Protein AF-A0A963T314-F1 (afdb_monomer_lite)

Structure (mmCIF, N/CA/C/O backbone):
data_AF-A0A963T314-F1
#
_entry.id   AF-A0A963T314-F1
#
loop_
_atom_site.group_PDB
_atom_site.id
_atom_site.type_symbol
_atom_site.label_atom_id
_atom_site.label_alt_id
_atom_site.label_comp_id
_atom_site.label_asym_id
_atom_site.label_entity_id
_atom_site.label_seq_id
_atom_site.pdbx_PDB_ins_code
_atom_site.Cartn_x
_atom_site.Cartn_y
_atom_site.Cartn_z
_atom_site.occupancy
_atom_site.B_iso_or_equiv
_atom_site.auth_seq_id
_atom_site.auth_comp_id
_atom_site.auth_asym_id
_atom_site.auth_atom_id
_atom_site.pdbx_PDB_model_num
ATOM 1 N N . MET A 1 1 ? 35.577 44.460 2.487 1.00 40.78 1 MET A N 1
ATOM 2 C CA . MET A 1 1 ? 34.381 44.529 3.352 1.00 40.78 1 MET A CA 1
ATOM 3 C C . MET A 1 1 ? 33.169 44.832 2.485 1.00 40.78 1 MET A C 1
ATOM 5 O O . MET A 1 1 ? 33.030 45.960 2.046 1.00 40.78 1 MET A O 1
ATOM 9 N N . ALA A 1 2 ? 32.337 43.833 2.196 1.00 27.41 2 ALA A N 1
ATOM 10 C CA . ALA A 1 2 ? 30.967 44.026 1.721 1.00 27.41 2 ALA A CA 1
ATOM 11 C C . ALA A 1 2 ? 30.193 42.728 1.991 1.00 27.41 2 ALA A C 1
ATOM 13 O O . ALA A 1 2 ? 30.497 41.671 1.445 1.00 27.41 2 ALA A O 1
ATOM 14 N N . SER A 1 3 ? 29.259 42.829 2.929 1.00 32.25 3 SER A N 1
ATOM 15 C CA . SER A 1 3 ? 28.300 41.809 3.342 1.00 32.25 3 SER A CA 1
ATOM 16 C C . SER A 1 3 ? 27.340 41.496 2.187 1.00 32.25 3 SER A C 1
ATOM 18 O O . SER A 1 3 ? 26.716 42.411 1.655 1.00 32.25 3 SER A O 1
ATOM 20 N N . SER A 1 4 ? 27.197 40.220 1.809 1.00 29.05 4 SER A N 1
ATOM 21 C CA . SER A 1 4 ? 26.064 39.760 0.995 1.00 29.05 4 SER A CA 1
ATOM 22 C C . SER A 1 4 ? 25.158 38.876 1.852 1.00 29.05 4 SER A C 1
ATOM 24 O O . SER A 1 4 ? 25.473 37.738 2.205 1.00 29.05 4 SER A O 1
ATOM 26 N N . SER A 1 5 ? 24.019 39.442 2.248 1.00 31.34 5 SER A N 1
ATOM 27 C CA . SER A 1 5 ? 22.963 38.731 2.955 1.00 31.34 5 SER A CA 1
ATOM 28 C C . SER A 1 5 ? 22.347 37.683 2.025 1.00 31.34 5 SER A C 1
ATOM 30 O O . SER A 1 5 ? 21.675 38.024 1.047 1.00 31.34 5 SER A O 1
ATOM 32 N N . ARG A 1 6 ? 22.545 36.398 2.333 1.00 35.06 6 ARG A N 1
ATOM 33 C CA . ARG A 1 6 ? 21.797 35.297 1.716 1.00 35.06 6 ARG A CA 1
ATOM 34 C C . ARG A 1 6 ? 20.317 35.439 2.081 1.00 35.06 6 ARG A C 1
ATOM 36 O O . ARG A 1 6 ? 19.928 35.139 3.208 1.00 35.06 6 ARG A O 1
ATOM 43 N N . ARG A 1 7 ? 19.492 35.881 1.128 1.00 30.98 7 ARG A N 1
ATOM 44 C CA . ARG A 1 7 ? 18.032 35.718 1.191 1.00 30.98 7 ARG A CA 1
ATOM 45 C C . ARG A 1 7 ? 17.731 34.218 1.252 1.00 30.98 7 ARG A C 1
ATOM 47 O O . ARG A 1 7 ? 18.013 33.495 0.299 1.00 30.98 7 ARG A O 1
ATOM 54 N N . LYS A 1 8 ? 17.215 33.744 2.389 1.00 33.31 8 LYS A N 1
ATOM 55 C CA . LYS A 1 8 ? 16.588 32.417 2.487 1.00 33.31 8 LYS A CA 1
ATOM 56 C C . LYS A 1 8 ? 15.312 32.416 1.630 1.00 33.31 8 LYS A C 1
ATOM 58 O O . LYS A 1 8 ? 14.666 33.456 1.550 1.00 33.31 8 LYS A O 1
ATOM 63 N N . PRO A 1 9 ? 14.947 31.297 0.987 1.00 39.84 9 PRO A N 1
ATOM 64 C CA . PRO A 1 9 ? 13.785 31.251 0.111 1.00 39.84 9 PRO A CA 1
ATOM 65 C C . PRO A 1 9 ? 12.487 31.347 0.928 1.00 39.84 9 PRO A C 1
ATOM 67 O O . PRO A 1 9 ? 12.235 30.530 1.815 1.00 39.84 9 PRO A O 1
ATOM 70 N N . ASP A 1 10 ? 11.642 32.320 0.589 1.00 40.38 10 ASP A N 1
ATOM 71 C CA . ASP A 1 10 ? 10.379 32.659 1.268 1.00 40.38 10 ASP A CA 1
ATOM 72 C C . ASP A 1 10 ? 9.382 31.480 1.396 1.00 40.38 10 ASP A C 1
ATOM 74 O O . ASP A 1 10 ? 8.491 31.490 2.248 1.00 40.38 10 ASP A O 1
ATOM 78 N N . ASN A 1 11 ? 9.571 30.409 0.615 1.00 41.06 11 ASN A N 1
ATOM 79 C CA . ASN A 1 11 ? 8.737 29.203 0.630 1.00 41.06 11 ASN A CA 1
ATOM 80 C C . ASN A 1 11 ? 8.884 28.340 1.898 1.00 41.06 11 ASN A C 1
ATOM 82 O O . ASN A 1 11 ? 7.900 27.754 2.355 1.00 41.06 11 ASN A O 1
ATOM 86 N N . GLU A 1 12 ? 10.074 28.255 2.501 1.00 33.62 12 GLU A N 1
ATOM 87 C CA . GLU A 1 12 ? 10.257 27.455 3.725 1.00 33.62 12 GLU A CA 1
ATOM 88 C C . GLU A 1 12 ? 9.604 28.132 4.933 1.00 33.62 12 GLU A C 1
ATOM 90 O O . GLU A 1 12 ? 8.943 27.474 5.739 1.00 33.62 12 GLU A O 1
ATOM 95 N N . ILE A 1 13 ? 9.708 29.461 5.006 1.00 39.78 13 ILE A N 1
ATOM 96 C CA . ILE A 1 13 ? 9.115 30.281 6.067 1.00 39.78 13 ILE A CA 1
ATOM 97 C C . ILE A 1 13 ? 7.584 30.239 5.968 1.00 39.78 13 ILE A C 1
ATOM 99 O O . ILE A 1 13 ? 6.918 29.992 6.974 1.00 39.78 13 ILE A O 1
ATOM 103 N N . ALA A 1 14 ? 7.022 30.364 4.761 1.00 32.62 14 ALA A N 1
ATOM 104 C CA . ALA A 1 14 ? 5.583 30.231 4.533 1.00 32.62 14 ALA A CA 1
ATOM 105 C C . ALA A 1 14 ? 5.055 28.831 4.907 1.00 32.62 14 ALA A C 1
ATOM 107 O O . ALA A 1 14 ? 4.013 28.717 5.555 1.00 32.62 14 ALA A O 1
ATOM 108 N N . SER A 1 15 ? 5.798 27.762 4.586 1.00 41.78 15 SER A N 1
ATOM 109 C CA . SER A 1 15 ? 5.427 26.388 4.961 1.00 41.78 15 SER A CA 1
ATOM 110 C C . SER A 1 15 ? 5.502 26.137 6.477 1.00 41.78 15 SER A C 1
ATOM 112 O O . SER A 1 15 ? 4.640 25.458 7.042 1.00 41.78 15 SER A O 1
ATOM 114 N N . GLY A 1 16 ? 6.488 26.732 7.159 1.00 32.53 16 GLY A N 1
ATOM 115 C CA . GLY A 1 16 ? 6.647 26.655 8.611 1.00 32.53 16 GLY A CA 1
ATOM 116 C C . GLY A 1 16 ? 5.569 27.435 9.365 1.00 32.53 16 GLY A C 1
ATOM 117 O O . GLY A 1 16 ? 5.061 26.963 10.384 1.00 32.53 16 GLY A O 1
ATOM 118 N N . ILE A 1 17 ? 5.163 28.590 8.833 1.00 38.91 17 ILE A N 1
ATOM 119 C CA . ILE A 1 17 ? 4.060 29.400 9.358 1.00 38.91 17 ILE A CA 1
ATOM 120 C C . ILE A 1 17 ? 2.721 28.683 9.135 1.00 38.91 17 ILE A C 1
ATOM 122 O O . ILE A 1 17 ? 1.954 28.537 10.083 1.00 38.91 17 ILE A O 1
ATOM 126 N N . ALA A 1 18 ? 2.469 28.131 7.943 1.00 38.62 18 ALA A N 1
ATOM 127 C CA . ALA A 1 18 ? 1.261 27.354 7.657 1.00 38.62 18 ALA A CA 1
ATOM 128 C C . ALA A 1 18 ? 1.139 26.097 8.540 1.00 38.62 18 ALA A C 1
ATOM 130 O O . ALA A 1 18 ? 0.056 25.824 9.061 1.00 38.62 18 ALA A O 1
ATOM 131 N N . ARG A 1 19 ? 2.243 25.373 8.795 1.00 48.88 19 ARG A N 1
ATOM 132 C CA . ARG A 1 19 ? 2.267 24.258 9.764 1.00 48.88 19 ARG A CA 1
ATOM 133 C C . ARG A 1 19 ? 1.992 24.722 11.191 1.00 48.88 19 ARG A C 1
ATOM 135 O O . ARG A 1 19 ? 1.246 24.057 11.902 1.00 48.88 19 ARG A O 1
ATOM 142 N N . ARG A 1 20 ? 2.561 25.855 11.621 1.00 47.31 20 ARG A N 1
ATOM 143 C CA . ARG A 1 20 ? 2.300 26.434 12.953 1.00 47.31 20 ARG A CA 1
ATOM 144 C C . ARG A 1 20 ? 0.840 26.856 13.123 1.00 47.31 20 ARG A C 1
ATOM 146 O O . ARG A 1 20 ? 0.252 26.544 14.152 1.00 47.31 20 ARG A O 1
ATOM 153 N N . PHE A 1 21 ? 0.237 27.482 12.113 1.00 42.34 21 PHE A N 1
ATOM 154 C CA . PHE A 1 21 ? -1.181 27.846 12.137 1.00 42.34 21 PHE A CA 1
ATOM 155 C C . PHE A 1 21 ? -2.104 26.620 12.079 1.00 42.34 21 PHE A C 1
ATOM 157 O O . PHE A 1 21 ? -3.091 26.583 12.809 1.00 42.34 21 PHE A O 1
ATOM 164 N N . GLN A 1 22 ? -1.774 25.584 11.297 1.00 51.12 22 GLN A N 1
ATOM 165 C CA . GLN A 1 22 ? -2.517 24.315 11.298 1.00 51.12 22 GLN A CA 1
ATOM 166 C C . GLN A 1 22 ? -2.434 23.580 12.643 1.00 51.12 22 GLN A C 1
ATOM 168 O O . GLN A 1 22 ? -3.442 23.030 13.084 1.00 51.12 22 GLN A O 1
ATOM 173 N N . ARG A 1 23 ? -1.274 23.604 13.317 1.00 50.38 23 ARG A N 1
ATOM 174 C CA . ARG A 1 23 ? -1.122 23.085 14.687 1.00 50.38 23 ARG A CA 1
ATOM 175 C C . ARG A 1 23 ? -1.988 23.865 15.681 1.00 50.38 23 ARG A C 1
ATOM 177 O O . ARG A 1 23 ? -2.787 23.262 16.387 1.00 50.38 23 ARG A O 1
ATOM 184 N N . ALA A 1 24 ? -1.918 25.197 15.655 1.00 46.12 24 ALA A N 1
ATOM 185 C CA . ALA A 1 24 ? -2.657 26.059 16.582 1.00 46.12 24 ALA A CA 1
ATOM 186 C C . ALA A 1 24 ? -4.190 26.000 16.407 1.00 46.12 24 ALA A C 1
ATOM 188 O O . ALA A 1 24 ? -4.925 26.058 17.389 1.00 46.12 24 ALA A O 1
ATOM 189 N N . TRP A 1 25 ? -4.694 25.856 15.175 1.00 46.56 25 TRP A N 1
ATOM 190 C CA . TRP A 1 25 ? -6.136 25.714 14.920 1.00 46.56 25 TRP A CA 1
ATOM 191 C C . TRP A 1 25 ? -6.663 24.288 15.134 1.00 46.56 25 TRP A C 1
ATOM 193 O O . TRP A 1 25 ? -7.826 24.120 15.498 1.00 46.56 25 TRP A O 1
ATOM 203 N N . GLY A 1 26 ? -5.839 23.260 14.910 1.00 51.59 26 GLY A N 1
ATOM 204 C CA . GLY A 1 26 ? -6.240 21.860 15.059 1.00 51.59 26 GLY A CA 1
ATOM 205 C C . GLY A 1 26 ? -6.238 21.360 16.506 1.00 51.59 26 GLY A C 1
ATOM 206 O O . GLY A 1 26 ? -7.086 20.546 16.866 1.00 51.59 26 GLY A O 1
ATOM 207 N N . GLU A 1 27 ? -5.338 21.868 17.358 1.00 53.09 27 GLU A N 1
ATOM 208 C CA . GLU A 1 27 ? -5.313 21.536 18.796 1.00 53.09 27 GLU A CA 1
ATOM 209 C C . GLU A 1 27 ? -6.434 22.238 19.578 1.00 53.09 27 GLU A C 1
ATOM 211 O O . GLU A 1 27 ? -6.692 21.912 20.738 1.00 53.09 27 GLU A O 1
ATOM 216 N N . SER A 1 28 ? -7.140 23.177 18.937 1.00 64.88 28 SER A N 1
ATOM 217 C CA . SER A 1 28 ? -8.262 23.880 19.544 1.00 64.88 28 SER A CA 1
ATOM 218 C C . SER A 1 28 ? -9.339 22.884 20.000 1.00 64.88 28 SER A C 1
ATOM 220 O O . SER A 1 28 ? -9.785 22.047 19.205 1.00 64.88 28 SER A O 1
ATOM 222 N N . PRO A 1 29 ? -9.844 22.995 21.244 1.00 71.25 29 PRO A N 1
ATOM 223 C CA . PRO A 1 29 ? -10.986 22.218 21.735 1.00 71.25 29 PRO A CA 1
ATOM 224 C C . PRO A 1 29 ? -12.203 22.245 20.795 1.00 71.25 29 PRO A C 1
ATOM 226 O O . PRO A 1 29 ? -13.013 21.316 20.796 1.00 71.25 29 PRO A O 1
ATOM 229 N N . PHE A 1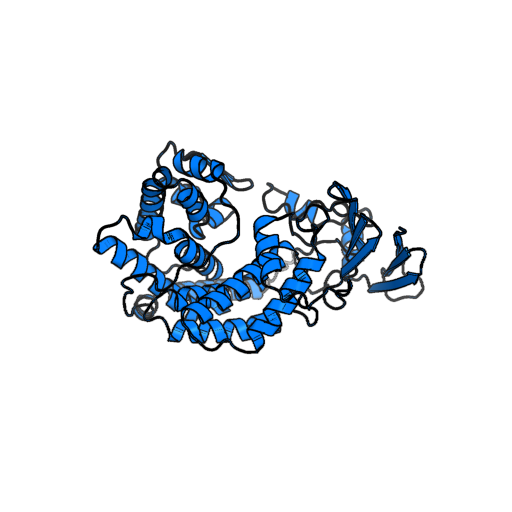 30 ? -12.304 23.281 19.956 1.00 79.00 30 PHE A N 1
ATOM 230 C CA . PHE A 1 30 ? -13.305 23.407 18.903 1.00 79.00 30 PHE A CA 1
ATOM 231 C C . PHE A 1 30 ? -13.175 22.342 17.804 1.00 79.00 30 PHE A C 1
ATOM 233 O O . PHE A 1 30 ? -14.177 21.785 17.367 1.00 79.00 30 PHE A O 1
ATOM 240 N N . TYR A 1 31 ? -11.960 22.006 17.364 1.00 83.81 31 TYR A N 1
ATOM 241 C CA . TYR A 1 31 ? -11.784 20.951 16.366 1.00 83.81 31 TYR A CA 1
ATOM 242 C C . TYR A 1 31 ? -12.132 19.579 16.955 1.00 83.81 31 TYR A C 1
ATOM 244 O O . TYR A 1 31 ? -12.862 18.808 16.338 1.00 83.81 31 TYR A O 1
ATOM 252 N N . GLN A 1 32 ? -11.698 19.306 18.189 1.00 84.75 32 GLN A N 1
ATOM 253 C CA . GLN A 1 32 ? -12.017 18.060 18.898 1.00 84.75 32 GLN A CA 1
ATOM 254 C C . GLN A 1 32 ? -13.530 17.876 19.093 1.00 84.75 32 GLN A C 1
ATOM 256 O O . GLN A 1 32 ? -14.041 16.762 18.956 1.00 84.75 32 GLN A O 1
ATOM 261 N N . SER A 1 33 ? -14.269 18.951 19.397 1.00 83.50 33 SER A N 1
ATOM 262 C CA . SER A 1 33 ? -15.725 18.882 19.574 1.00 83.50 33 SER A CA 1
ATOM 263 C C . SER A 1 33 ? -16.454 18.562 18.268 1.00 83.50 33 SER A C 1
ATOM 265 O O . SER A 1 33 ? -17.405 17.785 18.288 1.00 83.50 33 SER A O 1
ATOM 267 N N . GLN A 1 34 ? -15.959 19.058 17.130 1.00 86.62 34 GLN A N 1
ATOM 268 C CA . GLN A 1 34 ? -16.502 18.762 15.799 1.00 86.62 34 GLN A CA 1
ATOM 269 C C . GLN A 1 34 ? -16.326 17.302 15.358 1.00 86.62 34 GLN A C 1
ATOM 271 O O . GLN A 1 34 ? -16.960 16.884 14.391 1.00 86.62 34 GLN A O 1
ATOM 276 N N . LEU A 1 35 ? -15.466 16.529 16.027 1.00 88.50 35 LEU A N 1
ATOM 277 C CA . LEU A 1 35 ? -15.277 15.104 15.743 1.00 88.50 35 LEU A CA 1
ATOM 278 C C . LEU A 1 35 ? -16.181 14.199 16.604 1.00 88.50 35 LEU A C 1
ATOM 280 O O . LEU A 1 35 ? -16.200 12.976 16.415 1.00 88.50 35 LEU A O 1
ATOM 284 N N . LYS A 1 36 ? -16.938 14.774 17.547 1.00 87.56 36 LYS A N 1
ATOM 285 C CA . LYS A 1 36 ? -17.959 14.048 18.313 1.00 87.56 36 LYS A CA 1
ATOM 286 C C . LYS A 1 36 ? -19.139 13.676 17.412 1.00 87.56 36 LYS A C 1
ATOM 288 O O . LYS A 1 36 ? -19.410 14.323 16.407 1.00 87.56 36 LYS A O 1
ATOM 293 N N . GLY A 1 37 ? -19.845 12.619 17.785 1.00 87.12 37 GLY A N 1
ATOM 294 C CA . GLY A 1 37 ? -21.018 12.120 17.076 1.00 87.12 37 GLY A CA 1
ATOM 295 C C . GLY A 1 37 ? -21.445 10.769 17.646 1.00 87.12 37 GLY A C 1
ATOM 296 O O . GLY A 1 37 ? -20.875 10.354 18.661 1.00 87.12 37 GLY A O 1
ATOM 297 N N . PRO A 1 38 ? -22.414 10.081 17.019 1.00 85.69 38 PRO A N 1
ATOM 298 C CA . PRO A 1 38 ? -22.893 8.791 17.502 1.00 85.69 38 PRO A CA 1
ATOM 299 C C . PRO A 1 38 ? -21.738 7.795 17.660 1.00 85.69 38 PRO A C 1
ATOM 301 O O . PRO A 1 38 ? -20.814 7.759 16.836 1.00 85.69 38 PRO A O 1
ATOM 304 N N . ALA A 1 39 ? -21.791 7.036 18.753 1.00 81.56 39 ALA A N 1
ATOM 305 C CA . ALA A 1 39 ? -20.860 5.962 19.057 1.00 81.56 39 ALA A CA 1
ATOM 306 C C . ALA A 1 39 ? -21.399 4.656 18.454 1.00 81.56 39 ALA A C 1
ATOM 308 O O . ALA A 1 39 ? -22.510 4.254 18.804 1.00 81.56 39 ALA A O 1
ATOM 309 N N . PRO A 1 40 ? -20.651 3.997 17.558 1.00 90.31 40 PRO A N 1
ATOM 310 C CA . PRO A 1 40 ? -21.036 2.687 17.058 1.00 90.31 40 PRO A CA 1
ATOM 311 C C . PRO A 1 40 ? -20.978 1.632 18.168 1.00 90.31 40 PRO A C 1
ATOM 313 O O . PRO A 1 40 ? -20.101 1.672 19.030 1.00 90.31 40 PRO A O 1
ATOM 316 N N . ASP A 1 41 ? -21.881 0.659 18.115 1.00 88.12 41 ASP A N 1
ATOM 317 C CA . ASP A 1 41 ? -21.960 -0.477 19.043 1.00 88.12 41 ASP A CA 1
ATOM 318 C C . ASP A 1 41 ? -21.178 -1.709 18.549 1.00 88.12 41 ASP A C 1
ATOM 320 O O . ASP A 1 41 ? -20.729 -2.539 19.345 1.00 88.12 41 ASP A O 1
ATOM 324 N N . ARG A 1 42 ? -20.988 -1.815 17.228 1.00 91.25 42 ARG A N 1
ATOM 325 C CA . ARG A 1 42 ? -20.250 -2.886 16.543 1.00 91.25 42 ARG A CA 1
ATOM 326 C C . ARG A 1 42 ? -19.703 -2.433 15.188 1.00 91.25 42 ARG A C 1
ATOM 328 O O . ARG A 1 42 ? -20.098 -1.398 14.656 1.00 91.25 42 ARG A O 1
ATOM 335 N N . LEU A 1 43 ? -18.849 -3.265 14.591 1.00 93.19 43 LEU A N 1
ATOM 336 C CA . LEU A 1 43 ? -18.524 -3.176 13.166 1.00 93.19 43 LEU A CA 1
ATOM 337 C C . LEU A 1 43 ? -19.645 -3.820 12.339 1.00 93.19 43 LEU A C 1
ATOM 339 O O . LEU A 1 43 ? -20.051 -4.950 12.609 1.00 93.19 43 LEU A O 1
ATOM 343 N N . ALA A 1 44 ? -20.140 -3.107 11.329 1.00 92.94 44 ALA A N 1
ATOM 344 C CA . ALA A 1 44 ? -21.194 -3.582 10.432 1.00 92.94 44 ALA A CA 1
ATOM 345 C C . ALA A 1 44 ? -20.684 -4.588 9.390 1.00 92.94 44 ALA A C 1
ATOM 347 O O . ALA A 1 44 ? -21.456 -5.400 8.883 1.00 92.94 44 ALA A O 1
ATOM 348 N N . LEU A 1 45 ? -19.396 -4.523 9.054 1.00 93.75 45 LEU A N 1
ATOM 349 C CA . LEU A 1 45 ? -18.734 -5.442 8.136 1.00 93.75 45 LEU A CA 1
ATOM 350 C C . LEU A 1 45 ? -17.270 -5.613 8.539 1.00 93.75 45 LEU A C 1
ATOM 352 O O . LEU A 1 45 ? -16.684 -4.748 9.189 1.00 93.75 45 LEU A O 1
ATOM 356 N N . LYS A 1 46 ? -16.686 -6.732 8.116 1.00 92.56 46 LYS A N 1
ATOM 357 C CA . LYS A 1 46 ? -15.278 -7.063 8.328 1.00 92.56 46 LYS A CA 1
ATOM 358 C C . LYS A 1 46 ? -14.616 -7.253 6.962 1.00 92.56 46 LYS A C 1
ATOM 360 O O . LYS A 1 46 ? -14.807 -8.312 6.360 1.00 92.56 46 LYS A O 1
ATOM 365 N N . PRO A 1 47 ? -13.898 -6.245 6.436 1.00 94.06 47 PRO A N 1
ATOM 366 C CA . PRO A 1 47 ? -13.167 -6.398 5.188 1.00 94.06 47 PRO A CA 1
ATOM 367 C C . PRO A 1 47 ? -12.110 -7.500 5.314 1.00 94.06 47 PRO A C 1
ATOM 369 O O . PRO A 1 47 ? -11.581 -7.747 6.399 1.00 94.06 47 PRO A O 1
ATOM 372 N N . VAL A 1 48 ? -11.797 -8.148 4.196 1.00 92.56 48 VAL A N 1
ATOM 373 C CA . VAL A 1 48 ? -10.720 -9.137 4.126 1.00 92.56 48 VAL A CA 1
ATOM 374 C C . VAL A 1 48 ? -9.441 -8.429 3.699 1.00 92.56 48 VAL A C 1
ATOM 376 O O . VAL A 1 48 ? -9.426 -7.724 2.692 1.00 92.56 48 VAL A O 1
ATOM 379 N N . ASP A 1 49 ? -8.382 -8.626 4.475 1.00 94.56 49 ASP A N 1
ATOM 380 C CA . ASP A 1 49 ? -7.017 -8.256 4.115 1.00 94.56 49 ASP A CA 1
ATOM 381 C C . ASP A 1 49 ? -6.358 -9.467 3.430 1.00 94.56 49 ASP A C 1
ATOM 383 O O . ASP A 1 49 ? -6.196 -10.498 4.087 1.00 94.56 49 ASP A O 1
ATOM 387 N N . PRO A 1 50 ? -6.040 -9.402 2.123 1.00 93.38 50 PRO A N 1
ATOM 388 C CA . PRO A 1 50 ? -5.494 -10.542 1.392 1.00 93.38 50 PRO A CA 1
ATOM 389 C C . PRO A 1 50 ? -3.989 -10.737 1.612 1.00 93.38 50 PRO A C 1
ATOM 391 O O . PRO A 1 50 ? -3.439 -11.738 1.157 1.00 93.38 50 PRO A O 1
ATOM 394 N N . TYR A 1 51 ? -3.313 -9.796 2.276 1.00 93.50 51 TYR A N 1
ATOM 395 C CA . TYR A 1 51 ? -1.899 -9.931 2.593 1.00 93.50 51 TYR A CA 1
ATOM 396 C C . TYR A 1 51 ? -1.687 -10.941 3.725 1.00 93.50 51 TYR A C 1
ATOM 398 O O . TYR A 1 51 ? -2.335 -10.880 4.775 1.00 93.50 51 TYR A O 1
ATOM 406 N N . GLY A 1 52 ? -0.723 -11.838 3.534 1.00 90.00 52 GLY A N 1
ATOM 407 C CA . GLY A 1 52 ? -0.355 -12.860 4.498 1.00 90.00 52 GLY A CA 1
ATOM 408 C C . GLY A 1 52 ? 0.144 -12.268 5.814 1.00 90.00 52 GLY A C 1
ATOM 409 O O . GLY A 1 52 ? 0.910 -11.305 5.857 1.00 90.00 52 GLY A O 1
ATOM 410 N N . ALA A 1 53 ? -0.284 -12.870 6.921 1.00 95.06 53 ALA A N 1
ATOM 411 C CA . ALA A 1 53 ? 0.254 -12.546 8.230 1.00 95.06 53 ALA A CA 1
ATOM 412 C C . ALA A 1 53 ? 1.566 -13.302 8.477 1.00 95.06 53 ALA A C 1
ATOM 414 O O . ALA A 1 53 ? 1.617 -14.529 8.405 1.00 95.06 53 ALA A O 1
ATOM 415 N N . ASP A 1 54 ? 2.606 -12.566 8.854 1.00 95.69 54 ASP A N 1
ATOM 416 C CA . ASP A 1 54 ? 3.847 -13.118 9.395 1.00 95.69 54 ASP A CA 1
ATOM 417 C C . ASP A 1 54 ? 3.675 -13.449 10.890 1.00 95.69 54 ASP A C 1
ATOM 419 O O . ASP A 1 54 ? 3.547 -12.552 11.728 1.00 95.69 54 ASP A O 1
ATOM 423 N N . LYS A 1 55 ? 3.631 -14.745 11.222 1.00 96.62 55 LYS A N 1
ATOM 424 C CA . LYS A 1 55 ? 3.513 -15.222 12.610 1.00 96.62 55 LYS A CA 1
ATOM 425 C C . LYS A 1 55 ? 4.799 -15.015 13.405 1.00 96.62 55 LYS A C 1
ATOM 427 O O . LYS A 1 55 ? 4.708 -14.749 14.599 1.00 96.62 55 LYS A O 1
ATOM 432 N N . THR A 1 56 ? 5.961 -15.091 12.762 1.00 97.12 56 THR A N 1
ATOM 433 C CA . THR A 1 56 ? 7.257 -14.847 13.402 1.00 97.12 56 THR A CA 1
ATOM 434 C C . THR A 1 56 ? 7.355 -13.392 13.842 1.00 97.12 56 THR A C 1
ATOM 436 O O . THR A 1 56 ? 7.731 -13.123 14.980 1.00 97.12 56 THR A O 1
ATOM 439 N N . LEU A 1 57 ? 6.905 -12.453 13.004 1.00 96.62 57 LEU A N 1
ATOM 440 C CA . LEU A 1 57 ? 6.785 -11.050 13.399 1.00 96.62 57 LEU A CA 1
ATOM 441 C C . LEU A 1 57 ? 5.777 -10.858 14.542 1.00 96.62 57 LEU A C 1
ATOM 443 O O . LEU A 1 57 ? 6.017 -10.072 15.454 1.00 96.62 57 LEU A O 1
ATOM 447 N N . GLY A 1 58 ? 4.668 -11.602 14.537 1.00 97.31 58 GLY A N 1
ATOM 448 C CA . GLY A 1 58 ? 3.730 -11.620 15.661 1.00 97.31 58 GLY A CA 1
ATOM 449 C C . GLY A 1 58 ? 4.402 -12.049 16.969 1.00 97.31 58 GLY A C 1
ATOM 450 O O . GLY A 1 58 ? 4.238 -11.384 17.987 1.00 97.31 58 GLY A O 1
ATOM 451 N N . GLU A 1 59 ? 5.186 -13.127 16.953 1.00 97.25 59 GLU A N 1
ATOM 452 C CA . GLU A 1 59 ? 5.920 -13.608 18.131 1.00 97.25 59 GLU A CA 1
ATOM 453 C C . GLU A 1 59 ? 7.002 -12.621 18.581 1.00 97.25 59 GLU A C 1
ATOM 455 O O . GLU A 1 59 ? 7.187 -12.429 19.781 1.00 97.25 59 GLU A O 1
ATOM 460 N N . ALA A 1 60 ? 7.646 -11.934 17.638 1.00 96.75 60 ALA A N 1
ATOM 461 C CA . ALA A 1 60 ? 8.599 -10.862 17.902 1.00 96.75 60 ALA A CA 1
ATOM 462 C C . ALA A 1 60 ? 7.945 -9.674 18.640 1.00 96.75 60 ALA A C 1
ATOM 464 O O . ALA A 1 60 ? 8.512 -9.170 19.612 1.00 96.75 60 ALA A O 1
ATOM 465 N N . VAL A 1 61 ? 6.713 -9.290 18.263 1.00 97.00 61 VAL A N 1
ATOM 466 C CA . VAL A 1 61 ? 5.922 -8.278 18.997 1.00 97.00 61 VAL A CA 1
ATOM 467 C C . VAL A 1 61 ? 5.654 -8.741 20.428 1.00 97.00 61 VAL A C 1
ATOM 469 O O . VAL A 1 61 ? 5.865 -7.971 21.359 1.00 97.00 61 VAL A O 1
ATOM 472 N N . ILE A 1 62 ? 5.225 -9.994 20.622 1.00 96.50 62 ILE A N 1
ATOM 473 C CA . ILE A 1 62 ? 4.946 -10.544 21.962 1.00 96.50 62 ILE A CA 1
ATOM 474 C C . ILE A 1 62 ? 6.210 -10.576 22.824 1.00 96.50 62 ILE A C 1
ATOM 476 O O . ILE A 1 62 ? 6.153 -10.268 24.011 1.00 96.50 62 ILE A O 1
ATOM 480 N N . ALA A 1 63 ? 7.345 -10.946 22.233 1.00 95.25 63 ALA A N 1
ATOM 481 C CA . ALA A 1 63 ? 8.631 -10.985 22.916 1.00 95.25 63 ALA A CA 1
ATOM 482 C C . ALA A 1 63 ? 9.200 -9.589 23.214 1.00 95.25 63 ALA A C 1
ATOM 484 O O . ALA A 1 63 ? 10.186 -9.492 23.941 1.00 95.25 63 ALA A O 1
ATOM 485 N N . GLY A 1 64 ? 8.625 -8.528 22.638 1.00 94.50 64 GLY A N 1
ATOM 486 C CA . GLY A 1 64 ? 9.130 -7.169 22.787 1.00 94.50 64 GLY A CA 1
ATOM 487 C C . GLY A 1 64 ? 10.424 -6.887 22.022 1.00 94.50 64 GLY A C 1
ATOM 488 O O . GLY A 1 64 ? 11.074 -5.880 22.280 1.00 94.50 64 GLY A O 1
ATOM 489 N N . ARG A 1 65 ? 10.809 -7.760 21.084 1.00 95.19 65 ARG A N 1
ATOM 490 C CA . ARG A 1 65 ? 12.045 -7.652 20.298 1.00 95.19 65 ARG A CA 1
ATOM 491 C C . ARG A 1 65 ? 11.704 -7.553 18.828 1.00 95.19 65 ARG A C 1
ATOM 493 O O . ARG A 1 65 ? 11.336 -8.552 18.220 1.00 95.19 65 ARG A O 1
ATOM 500 N N . LEU A 1 66 ? 11.811 -6.358 18.263 1.00 94.62 66 LEU A N 1
ATOM 501 C CA . LEU A 1 66 ? 11.354 -6.067 16.907 1.00 94.62 66 LEU A CA 1
ATOM 502 C C . LEU A 1 66 ? 12.483 -5.535 16.043 1.00 94.62 66 LEU A C 1
ATOM 504 O O . LEU A 1 66 ? 13.222 -4.653 16.466 1.00 94.62 66 LEU A O 1
ATOM 508 N N . SER A 1 67 ? 12.528 -6.005 14.798 1.00 93.06 67 SER A N 1
ATOM 509 C CA . SER A 1 67 ? 13.337 -5.426 13.729 1.00 93.06 67 SER A CA 1
ATOM 510 C C . SER A 1 67 ? 12.415 -5.043 12.576 1.00 93.06 67 SER A C 1
ATOM 512 O O . SER A 1 67 ? 11.907 -5.907 11.863 1.00 93.06 67 SER A O 1
ATOM 514 N N . ILE A 1 68 ? 12.171 -3.743 12.412 1.00 94.00 68 ILE A N 1
ATOM 515 C CA . ILE A 1 68 ? 11.342 -3.183 11.344 1.00 94.00 68 ILE A CA 1
ATOM 516 C C . ILE A 1 68 ? 12.234 -2.324 10.449 1.00 94.00 68 ILE A C 1
ATOM 518 O O . ILE A 1 68 ? 12.700 -1.252 10.838 1.00 94.00 68 ILE A O 1
ATOM 522 N N . GLY A 1 69 ? 12.489 -2.807 9.233 1.00 88.94 69 GLY A N 1
ATOM 523 C CA . GLY A 1 69 ? 13.493 -2.212 8.353 1.00 88.94 69 GLY A CA 1
ATOM 524 C C . GLY A 1 69 ? 14.856 -2.132 9.041 1.00 88.94 69 GLY A C 1
ATOM 525 O O . GLY A 1 69 ? 15.350 -3.132 9.554 1.00 88.94 69 GLY A O 1
ATOM 526 N N . ALA A 1 70 ? 15.449 -0.940 9.075 1.00 86.56 70 ALA A N 1
ATOM 527 C CA . ALA A 1 70 ? 16.743 -0.705 9.709 1.00 86.56 70 ALA A CA 1
ATOM 528 C C . ALA A 1 70 ? 16.662 -0.443 11.226 1.00 86.56 70 ALA A C 1
ATOM 530 O O . ALA A 1 70 ? 17.697 -0.282 11.869 1.00 86.56 70 ALA A O 1
ATOM 531 N N . GLN A 1 71 ? 15.459 -0.357 11.801 1.00 89.88 71 GLN A N 1
ATOM 532 C CA . GLN A 1 71 ? 15.266 -0.082 13.224 1.00 89.88 71 GLN A CA 1
ATOM 533 C C . GLN A 1 71 ? 15.076 -1.390 13.985 1.00 89.88 71 GLN A C 1
ATOM 535 O O . GLN A 1 71 ? 14.182 -2.170 13.662 1.00 89.88 71 GLN A O 1
ATOM 540 N N . SER A 1 72 ? 15.905 -1.609 15.006 1.00 92.12 72 SER A N 1
ATOM 541 C CA . SER A 1 72 ? 15.747 -2.716 15.950 1.00 92.12 72 SER A CA 1
ATOM 542 C C . SER A 1 72 ? 15.561 -2.182 17.361 1.00 92.12 72 SER A C 1
ATOM 544 O O . SER A 1 72 ? 16.253 -1.246 17.758 1.00 92.12 72 SER A O 1
ATOM 546 N N . VAL A 1 73 ? 14.623 -2.768 18.099 1.00 94.88 73 VAL A N 1
ATOM 547 C CA . VAL A 1 73 ? 14.288 -2.384 19.472 1.00 94.88 73 VAL A CA 1
ATOM 548 C C . VAL A 1 73 ? 14.080 -3.619 20.338 1.00 94.88 73 VAL A C 1
ATOM 550 O O . VAL A 1 73 ? 13.571 -4.638 19.868 1.00 94.88 73 VAL A O 1
ATOM 553 N N . ASP A 1 74 ? 14.446 -3.494 21.608 1.00 95.31 74 ASP A N 1
ATOM 554 C CA . ASP A 1 74 ? 14.105 -4.429 22.675 1.00 95.31 74 ASP A CA 1
ATOM 555 C C . ASP A 1 74 ? 13.415 -3.628 23.782 1.00 95.31 74 ASP A C 1
ATOM 557 O O . ASP A 1 74 ? 13.956 -2.628 24.260 1.00 95.31 74 ASP A O 1
ATOM 561 N N . CYS A 1 75 ? 12.192 -4.013 24.130 1.00 92.88 75 CYS A N 1
ATOM 562 C CA . CYS A 1 75 ? 11.420 -3.401 25.204 1.00 92.88 75 CYS A CA 1
ATOM 563 C C . CYS A 1 75 ? 11.376 -4.269 26.468 1.00 92.88 75 CYS A C 1
ATOM 565 O O . CYS A 1 75 ? 10.531 -4.037 27.327 1.00 92.88 75 CYS A O 1
ATOM 567 N N . GLU A 1 76 ? 12.245 -5.281 26.572 1.00 89.81 76 GLU A N 1
ATOM 568 C CA . GLU A 1 76 ? 12.429 -6.123 27.764 1.00 89.81 76 GLU A CA 1
ATOM 569 C C . GLU A 1 76 ? 11.129 -6.829 28.205 1.00 89.81 76 GLU A C 1
ATOM 571 O O . GLU A 1 76 ? 10.914 -7.118 29.378 1.00 89.81 76 GLU A O 1
ATOM 576 N N . GLY A 1 77 ? 10.236 -7.112 27.247 1.00 85.69 77 GLY A N 1
ATOM 577 C CA . GLY A 1 77 ? 8.917 -7.717 27.480 1.00 85.69 77 GLY A CA 1
ATOM 578 C C . GLY A 1 77 ? 7.790 -6.727 27.821 1.00 85.69 77 GLY A C 1
ATOM 579 O O . GLY A 1 77 ? 6.618 -7.113 27.835 1.00 85.69 77 GLY A O 1
ATOM 580 N N . GLU A 1 78 ? 8.098 -5.445 28.025 1.00 92.69 78 GLU A N 1
ATOM 581 C CA . GLU A 1 78 ? 7.124 -4.369 28.256 1.00 92.69 78 GLU A CA 1
ATOM 582 C C . GLU A 1 78 ? 6.684 -3.740 26.928 1.00 92.69 78 GLU A C 1
ATOM 584 O O . GLU A 1 78 ? 7.143 -2.671 26.524 1.00 92.69 78 GLU A O 1
ATOM 589 N N . ILE A 1 79 ? 5.810 -4.440 26.204 1.00 94.12 79 ILE A N 1
ATOM 590 C CA . ILE A 1 79 ? 5.412 -4.094 24.829 1.00 94.12 79 ILE A CA 1
ATOM 591 C C . ILE A 1 79 ? 4.846 -2.673 24.661 1.00 94.12 79 ILE A C 1
ATOM 593 O O . ILE A 1 79 ? 4.925 -2.114 23.574 1.00 94.12 79 ILE A O 1
ATOM 597 N N . GLU A 1 80 ? 4.311 -2.045 25.705 1.00 94.25 80 GLU A N 1
ATOM 598 C CA . GLU A 1 80 ? 3.832 -0.658 25.674 1.00 94.25 80 GLU A CA 1
ATOM 599 C C . GLU A 1 80 ? 4.971 0.347 25.466 1.00 94.25 80 GLU A C 1
ATOM 601 O O . GLU A 1 80 ? 4.772 1.374 24.815 1.00 94.25 80 GLU A O 1
ATOM 606 N N . ARG A 1 81 ? 6.195 0.036 25.922 1.00 94.88 81 ARG A N 1
ATOM 607 C CA . ARG A 1 81 ? 7.376 0.889 25.689 1.00 94.88 81 ARG A CA 1
ATOM 608 C C . ARG A 1 81 ? 7.708 1.029 24.206 1.00 94.88 81 ARG A C 1
ATOM 610 O O . ARG A 1 81 ? 8.415 1.967 23.838 1.00 94.88 81 ARG A O 1
ATOM 617 N N . LEU A 1 82 ? 7.175 0.159 23.341 1.00 94.88 82 LEU A N 1
ATOM 618 C CA . LEU A 1 82 ? 7.316 0.287 21.891 1.00 94.88 82 LEU A CA 1
ATOM 619 C C . LEU A 1 82 ? 6.819 1.646 21.378 1.00 94.88 82 LEU A C 1
ATOM 621 O O . LEU A 1 82 ? 7.450 2.197 20.479 1.00 94.88 82 LEU A O 1
ATOM 625 N N . TRP A 1 83 ? 5.762 2.225 21.964 1.00 94.50 83 TRP A N 1
ATOM 626 C CA . TRP A 1 83 ? 5.255 3.546 21.562 1.00 94.50 83 TRP A CA 1
ATOM 627 C C . TRP A 1 83 ? 6.287 4.653 21.792 1.00 94.50 83 TRP A C 1
ATOM 629 O O . TRP A 1 83 ? 6.509 5.486 20.916 1.00 94.50 83 TRP A O 1
ATOM 639 N N . THR A 1 84 ? 6.982 4.622 22.931 1.00 92.56 84 THR A N 1
ATOM 640 C CA . THR A 1 84 ? 8.055 5.577 23.235 1.00 92.56 84 THR A CA 1
ATOM 641 C C . THR A 1 84 ? 9.306 5.313 22.390 1.00 92.56 84 THR A C 1
ATOM 643 O O . THR A 1 84 ? 9.906 6.251 21.864 1.00 92.56 84 THR A O 1
ATOM 646 N N . LEU A 1 85 ? 9.692 4.042 22.224 1.00 93.44 85 LEU A N 1
ATOM 647 C CA . LEU A 1 85 ? 10.897 3.635 21.486 1.00 93.44 85 LEU A CA 1
ATOM 648 C C . LEU A 1 85 ? 10.801 3.898 19.978 1.00 93.44 85 LEU A C 1
ATOM 650 O O . LEU A 1 85 ? 11.822 4.105 19.325 1.00 93.44 85 LEU A O 1
ATOM 654 N N . ALA A 1 86 ? 9.592 3.919 19.419 1.00 91.56 86 ALA A N 1
ATOM 655 C CA . ALA A 1 86 ? 9.372 4.223 18.010 1.00 91.56 86 ALA A CA 1
ATOM 656 C C . ALA A 1 86 ? 9.691 5.674 17.627 1.00 91.56 86 ALA A C 1
ATOM 658 O O . ALA A 1 86 ? 9.860 5.971 16.444 1.00 91.56 86 ALA A O 1
ATOM 659 N N . GLY A 1 87 ? 9.794 6.581 18.602 1.00 89.81 87 GLY A N 1
ATOM 660 C CA . GLY A 1 87 ? 10.063 7.989 18.347 1.00 89.81 87 GLY A CA 1
ATOM 661 C C . GLY A 1 87 ? 8.908 8.670 17.608 1.00 89.81 87 GLY A C 1
ATOM 662 O O . GLY A 1 87 ? 7.744 8.503 17.960 1.00 89.81 87 GLY A O 1
ATOM 663 N N . ARG A 1 88 ? 9.226 9.503 16.610 1.00 88.81 88 ARG A N 1
ATOM 664 C CA . ARG A 1 88 ? 8.232 10.323 15.884 1.00 88.81 88 ARG A CA 1
ATOM 665 C C . ARG A 1 88 ? 8.163 10.044 14.383 1.00 88.81 88 ARG A C 1
ATOM 667 O O . ARG A 1 88 ? 7.316 10.623 13.711 1.00 88.81 88 ARG A O 1
ATOM 674 N N . GLU A 1 89 ? 9.070 9.224 13.864 1.00 89.00 89 GLU A N 1
ATOM 675 C CA . GLU A 1 89 ? 9.179 8.896 12.445 1.00 89.00 89 GLU A CA 1
ATOM 676 C C . GLU A 1 89 ? 9.992 7.611 12.241 1.00 89.00 89 GLU A C 1
ATOM 678 O O . GLU A 1 89 ? 10.695 7.143 13.139 1.00 89.00 89 GLU A O 1
ATOM 683 N N . GLY A 1 90 ? 9.916 7.062 11.032 1.00 89.75 90 GLY A N 1
ATOM 684 C CA . GLY A 1 90 ? 10.685 5.893 10.619 1.00 89.75 90 GLY A CA 1
ATOM 685 C C . GLY A 1 90 ? 9.868 4.598 10.575 1.00 89.75 90 GLY A C 1
ATOM 686 O O . GLY A 1 90 ? 8.674 4.592 10.883 1.00 89.75 90 GLY A O 1
ATOM 687 N N . PRO A 1 91 ? 10.497 3.487 10.153 1.00 91.94 91 PRO A N 1
ATOM 688 C CA . PRO A 1 91 ? 9.800 2.226 9.912 1.00 91.94 91 PRO A CA 1
ATOM 689 C C . PRO A 1 91 ? 9.030 1.677 11.121 1.00 91.94 91 PRO A C 1
ATOM 691 O O . PRO A 1 91 ? 7.909 1.196 10.956 1.00 91.94 91 PRO A O 1
ATOM 694 N N . LEU A 1 92 ? 9.592 1.762 12.330 1.00 94.31 92 LEU A N 1
ATOM 695 C CA . LEU A 1 92 ? 8.934 1.296 13.551 1.00 94.31 92 LEU A CA 1
ATOM 696 C C . LEU A 1 92 ? 7.738 2.183 13.917 1.00 94.31 92 LEU A C 1
ATOM 698 O O . LEU A 1 92 ? 6.675 1.657 14.242 1.00 94.31 92 LEU A O 1
ATOM 702 N N . TYR A 1 93 ? 7.881 3.509 13.801 1.00 95.12 93 TYR A N 1
ATOM 703 C CA . TYR A 1 93 ? 6.775 4.452 13.985 1.00 95.12 93 TYR A CA 1
ATOM 704 C C . TYR A 1 93 ? 5.615 4.128 13.043 1.00 95.12 93 TYR A C 1
ATOM 706 O O . TYR A 1 93 ? 4.483 3.953 13.492 1.00 95.12 93 TYR A O 1
ATOM 714 N N . ASP A 1 94 ? 5.904 3.966 11.751 1.00 94.94 94 ASP A N 1
ATOM 715 C CA . ASP A 1 94 ? 4.914 3.609 10.737 1.00 94.94 94 ASP A CA 1
ATOM 716 C C . ASP A 1 94 ? 4.232 2.270 11.052 1.00 94.94 94 ASP A C 1
ATOM 718 O O . ASP A 1 94 ? 3.006 2.171 11.000 1.00 94.94 94 ASP A O 1
ATOM 722 N N . PHE A 1 95 ? 5.005 1.243 11.414 1.00 97.19 95 PHE A N 1
ATOM 723 C CA . PHE A 1 95 ? 4.489 -0.082 11.766 1.00 97.19 95 PHE A CA 1
ATOM 724 C C . PHE A 1 95 ? 3.536 -0.040 12.969 1.00 97.19 95 PHE A C 1
ATOM 726 O O . PHE A 1 95 ? 2.459 -0.649 12.931 1.00 97.19 95 PHE A O 1
ATOM 733 N N . LEU A 1 96 ? 3.898 0.710 14.014 1.00 97.44 96 LEU A N 1
ATOM 734 C CA . LEU A 1 96 ? 3.091 0.855 15.222 1.00 97.44 96 LEU A CA 1
ATOM 735 C C . LEU A 1 96 ? 1.861 1.734 14.999 1.00 97.44 96 LEU A C 1
ATOM 737 O O . LEU A 1 96 ? 0.742 1.286 15.250 1.00 97.44 96 LEU A O 1
ATOM 741 N N . HIS A 1 97 ? 2.034 2.957 14.489 1.00 97.81 97 HIS A N 1
ATOM 742 C CA . HIS A 1 97 ? 0.945 3.928 14.355 1.00 97.81 97 HIS A CA 1
ATOM 743 C C . HIS A 1 97 ? -0.061 3.567 13.259 1.00 97.81 97 HIS A C 1
ATOM 745 O O . HIS A 1 97 ? -1.219 3.970 13.378 1.00 97.81 97 HIS A O 1
ATOM 751 N N . ARG A 1 98 ? 0.321 2.775 12.247 1.00 97.94 98 ARG A N 1
ATOM 752 C CA . ARG A 1 98 ? -0.611 2.213 11.247 1.00 97.94 98 ARG A CA 1
ATOM 753 C C . ARG A 1 98 ? -1.255 0.895 11.684 1.00 97.94 98 ARG A C 1
ATOM 755 O O . ARG A 1 98 ? -2.061 0.350 10.941 1.00 97.94 98 ARG A O 1
ATOM 762 N N . PHE A 1 99 ? -0.929 0.391 12.875 1.00 98.31 99 PHE A N 1
ATOM 763 C CA . PHE A 1 99 ? -1.465 -0.854 13.441 1.00 98.31 99 PHE A CA 1
ATOM 764 C C . PHE A 1 99 ? -1.152 -2.102 12.596 1.00 98.31 99 PHE A C 1
ATOM 766 O O . PHE A 1 99 ? -1.898 -3.082 12.611 1.00 98.31 99 PHE A O 1
ATOM 773 N N . VAL A 1 100 ? -0.015 -2.108 11.891 1.00 97.69 100 VAL A N 1
ATOM 774 C CA . VAL A 1 100 ? 0.396 -3.243 11.044 1.00 97.69 100 VAL A CA 1
ATOM 775 C C . VAL A 1 100 ? 0.546 -4.521 11.873 1.00 97.6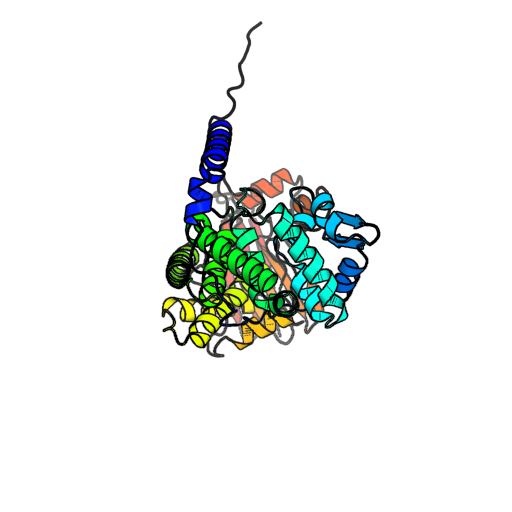9 100 VAL A C 1
ATOM 777 O O . VAL A 1 100 ? 0.108 -5.594 11.454 1.00 97.69 100 VAL A O 1
ATOM 780 N N . TRP A 1 101 ? 1.062 -4.387 13.098 1.00 97.88 101 TRP A N 1
ATOM 781 C CA . TRP A 1 101 ? 1.188 -5.453 14.098 1.00 97.88 101 TRP A CA 1
ATOM 782 C C . TRP A 1 101 ? -0.112 -6.231 14.358 1.00 97.88 101 TRP A C 1
ATOM 784 O O . TRP A 1 101 ? -0.061 -7.416 14.689 1.00 97.88 101 TRP A O 1
ATOM 794 N N . LEU A 1 102 ? -1.281 -5.606 14.184 1.00 97.81 102 LEU A N 1
ATOM 795 C CA . LEU A 1 102 ? -2.570 -6.201 14.534 1.00 97.81 102 LEU A CA 1
ATOM 796 C C . LEU A 1 102 ? -2.903 -7.423 13.669 1.00 97.81 102 LEU A C 1
ATOM 798 O O . LEU A 1 102 ? -3.427 -8.410 14.180 1.00 97.81 102 LEU A O 1
ATOM 802 N N . ARG A 1 103 ? -2.534 -7.390 12.383 1.00 97.50 103 ARG A N 1
ATOM 803 C CA . ARG A 1 103 ? -2.640 -8.533 11.458 1.00 97.50 103 ARG A CA 1
ATOM 804 C C . ARG A 1 103 ? -1.844 -9.736 11.959 1.00 97.50 103 ARG A C 1
ATOM 806 O O . ARG A 1 103 ? -2.340 -10.861 11.973 1.00 97.50 103 ARG A O 1
ATOM 813 N N . HIS A 1 104 ? -0.610 -9.481 12.383 1.00 98.06 104 HIS A N 1
ATOM 814 C CA . HIS A 1 104 ? 0.329 -10.507 12.826 1.00 98.06 104 HIS A CA 1
ATOM 815 C C . HIS A 1 104 ? -0.115 -11.133 14.149 1.00 98.06 104 HIS A C 1
ATOM 817 O O . HIS A 1 104 ? -0.169 -12.356 14.267 1.00 98.06 104 HIS A O 1
ATOM 823 N N . LEU A 1 105 ? -0.536 -10.311 15.116 1.00 97.81 105 LEU A N 1
ATOM 824 C CA . LEU A 1 105 ? -1.079 -10.803 16.383 1.00 97.81 105 LEU A CA 1
ATOM 825 C C . LEU A 1 105 ? -2.405 -11.553 16.196 1.00 97.81 105 LEU A C 1
ATOM 827 O O . LEU A 1 105 ? -2.599 -12.603 16.807 1.00 97.81 105 LEU A O 1
ATOM 831 N N . ALA A 1 106 ? -3.299 -11.082 15.320 1.00 96.69 106 ALA A N 1
ATOM 832 C CA . ALA A 1 106 ? -4.550 -11.784 15.031 1.00 96.69 106 ALA A CA 1
ATOM 833 C C . ALA A 1 106 ? -4.307 -13.209 14.495 1.00 96.69 106 ALA A C 1
ATOM 835 O O . ALA A 1 106 ? -5.025 -14.141 14.866 1.00 96.69 106 ALA A O 1
ATOM 836 N N . ALA A 1 107 ? -3.257 -13.406 13.691 1.00 97.00 107 ALA A N 1
ATOM 837 C CA . ALA A 1 107 ? -2.882 -14.712 13.148 1.00 97.00 107 ALA A CA 1
ATOM 838 C C . ALA A 1 107 ? -2.321 -15.701 14.188 1.00 97.00 107 ALA A C 1
ATOM 840 O O . ALA A 1 107 ? -2.262 -16.904 13.916 1.00 97.00 107 ALA A O 1
ATOM 841 N N . LEU A 1 108 ? -1.944 -15.229 15.383 1.00 97.25 108 LEU A N 1
ATOM 842 C CA . LEU A 1 108 ? -1.524 -16.071 16.511 1.00 97.25 108 LEU A CA 1
ATOM 843 C C . LEU A 1 108 ? -2.702 -16.598 17.349 1.00 97.25 108 LEU A C 1
ATOM 845 O O . LEU A 1 108 ? -2.497 -17.316 18.332 1.00 97.25 108 LEU A O 1
ATOM 849 N N . GLY A 1 109 ? -3.943 -16.255 16.991 1.00 94.50 109 GLY A N 1
ATOM 850 C CA . GLY A 1 109 ? -5.132 -16.728 17.694 1.00 94.50 109 GLY A CA 1
ATOM 851 C C . GLY A 1 109 ? -5.156 -16.252 19.146 1.00 94.50 109 GLY A C 1
ATOM 852 O O . GLY A 1 109 ? -4.991 -15.065 19.411 1.00 94.50 109 GLY A O 1
ATOM 853 N N . GLN A 1 110 ? -5.371 -17.166 20.100 1.00 92.62 110 GLN A N 1
ATOM 854 C CA . GLN A 1 110 ? -5.492 -16.824 21.525 1.00 92.62 110 GLN A CA 1
ATOM 855 C C . GLN A 1 110 ? -4.246 -16.115 22.079 1.00 92.62 110 GLN A C 1
ATOM 857 O O . GLN A 1 110 ? -4.385 -15.182 22.867 1.00 92.62 110 GLN A O 1
ATOM 862 N N . ARG A 1 111 ? -3.044 -16.516 21.637 1.00 95.00 111 ARG A N 1
ATOM 863 C CA . ARG A 1 111 ? -1.767 -15.969 22.129 1.00 95.00 111 ARG A CA 1
ATOM 864 C C . ARG A 1 111 ? -1.586 -14.489 21.784 1.00 95.00 111 ARG A C 1
ATOM 866 O O . ARG A 1 111 ? -1.004 -13.756 22.571 1.00 95.00 111 ARG A O 1
ATOM 873 N N . GLY A 1 112 ? -2.108 -14.041 20.642 1.00 95.69 112 GLY A N 1
ATOM 874 C CA . GLY A 1 112 ? -1.996 -12.646 20.210 1.00 95.69 112 GLY A CA 1
ATOM 875 C C . GLY A 1 112 ? -3.040 -11.702 20.812 1.00 95.69 112 GLY A C 1
ATOM 876 O O . GLY A 1 112 ? -2.921 -10.493 20.639 1.00 95.69 112 GLY A O 1
ATOM 877 N N . ARG A 1 113 ? -4.051 -12.215 21.531 1.00 93.62 113 ARG A N 1
ATOM 878 C CA . ARG A 1 113 ? -5.175 -11.398 22.029 1.00 93.62 113 ARG A CA 1
ATOM 879 C C . ARG A 1 113 ? -4.769 -10.406 23.112 1.00 93.62 113 ARG A C 1
ATOM 881 O O . ARG A 1 113 ? -5.114 -9.236 23.009 1.00 93.62 113 ARG A O 1
ATOM 888 N N . GLU A 1 114 ? -4.080 -10.873 24.154 1.00 94.69 114 GLU A N 1
ATOM 889 C CA . GLU A 1 114 ? -3.622 -10.015 25.261 1.00 94.69 114 GLU A CA 1
ATOM 890 C C . GLU A 1 114 ? -2.640 -8.941 24.780 1.00 94.69 114 GLU A C 1
ATOM 892 O O . GLU A 1 114 ? -2.905 -7.766 25.026 1.00 94.69 114 GLU A O 1
ATOM 897 N N . PRO A 1 115 ? -1.583 -9.282 24.018 1.00 96.31 115 PRO A N 1
ATOM 898 C CA . PRO A 1 115 ? -0.637 -8.278 23.539 1.00 96.31 115 PRO A CA 1
ATOM 899 C C . PRO A 1 115 ? -1.294 -7.241 22.620 1.00 96.31 115 PRO A C 1
ATOM 901 O O . PRO A 1 115 ? -0.978 -6.057 22.699 1.00 96.31 115 PRO A O 1
ATOM 904 N N . ALA A 1 116 ? -2.257 -7.660 21.789 1.00 97.00 116 ALA A N 1
ATOM 905 C CA . ALA A 1 116 ? -2.982 -6.741 20.919 1.00 97.00 116 ALA A CA 1
ATOM 906 C C . ALA A 1 116 ? -3.846 -5.748 21.706 1.00 97.00 116 ALA A C 1
ATOM 908 O O . ALA A 1 116 ? -3.899 -4.570 21.351 1.00 97.00 116 ALA A O 1
ATOM 909 N N . LEU A 1 117 ? -4.522 -6.221 22.760 1.00 95.62 117 LEU A N 1
ATOM 910 C CA . LEU A 1 117 ? -5.349 -5.375 23.617 1.00 95.62 117 LEU A CA 1
ATOM 911 C C . LEU A 1 117 ? -4.488 -4.348 24.359 1.00 95.62 117 LEU A C 1
ATOM 913 O O . LEU A 1 117 ? -4.764 -3.159 24.246 1.00 95.62 117 LEU A O 1
ATOM 917 N N . ARG A 1 118 ? -3.403 -4.792 25.003 1.00 95.75 118 ARG A N 1
ATOM 918 C CA . ARG A 1 118 ? -2.455 -3.927 25.725 1.00 95.75 118 ARG A CA 1
ATOM 919 C C . ARG A 1 118 ? -1.879 -2.816 24.845 1.00 95.75 118 ARG A C 1
ATOM 921 O O . ARG A 1 118 ? -1.903 -1.645 25.221 1.00 95.75 118 ARG A O 1
ATOM 928 N N . LEU A 1 119 ? -1.432 -3.155 23.631 1.00 97.31 119 LEU A N 1
ATOM 929 C CA . LEU A 1 119 ? -0.938 -2.162 22.670 1.00 97.31 119 LEU A CA 1
ATOM 930 C C . LEU A 1 119 ? -2.026 -1.161 22.262 1.00 97.31 119 LEU A C 1
ATOM 932 O O . LEU A 1 119 ? -1.762 0.040 22.214 1.00 97.31 119 LEU A O 1
ATOM 936 N N . ALA A 1 120 ? -3.249 -1.628 21.990 1.00 97.06 120 ALA A N 1
ATOM 937 C CA . ALA A 1 120 ? -4.361 -0.753 21.622 1.00 97.06 120 ALA A CA 1
ATOM 938 C C . ALA A 1 120 ? -4.805 0.161 22.781 1.00 97.06 120 ALA A C 1
ATOM 940 O O . ALA A 1 120 ? -5.119 1.331 22.552 1.00 97.06 120 ALA A O 1
ATOM 941 N N . GLU A 1 121 ? -4.839 -0.356 24.011 1.00 96.25 121 GLU A N 1
ATOM 942 C CA . GLU A 1 121 ? -5.164 0.396 25.228 1.00 96.25 121 GLU A CA 1
ATOM 943 C C . GLU A 1 121 ? -4.133 1.486 25.498 1.00 96.25 121 GLU A C 1
ATOM 945 O O . GLU A 1 121 ? -4.508 2.645 25.687 1.00 96.25 121 GLU A O 1
ATOM 950 N N . SER A 1 122 ? -2.847 1.133 25.434 1.00 96.31 122 SER A N 1
ATOM 951 C CA . SER A 1 122 ? -1.739 2.076 25.584 1.00 96.31 122 SER A CA 1
ATOM 952 C C . SER A 1 122 ? -1.781 3.166 24.506 1.00 96.31 122 SER A C 1
ATOM 954 O O . SER A 1 122 ? -1.721 4.352 24.832 1.00 96.31 122 SER A O 1
ATOM 956 N N . TRP A 1 123 ? -2.045 2.807 23.242 1.00 97.31 123 TRP A N 1
ATOM 957 C CA . TRP A 1 123 ? -2.223 3.799 22.180 1.00 97.31 123 TRP A CA 1
ATOM 958 C C . TRP A 1 123 ? -3.381 4.761 22.465 1.00 97.31 123 TRP A C 1
ATOM 960 O O . TRP A 1 123 ? -3.248 5.968 22.274 1.00 97.31 123 TRP A O 1
ATOM 970 N N . LEU A 1 124 ? -4.532 4.259 22.927 1.00 95.94 124 LEU A N 1
ATOM 971 C CA . LEU A 1 124 ? -5.662 5.122 23.280 1.00 95.94 124 LEU A CA 1
ATOM 972 C C . LEU A 1 124 ? -5.381 5.976 24.520 1.00 95.94 124 LEU A C 1
ATOM 974 O O . LEU A 1 124 ? -5.886 7.090 24.605 1.00 95.94 124 LEU A O 1
ATOM 978 N N . ALA A 1 125 ? -4.593 5.508 25.483 1.00 95.38 125 ALA A N 1
ATOM 979 C CA . ALA A 1 125 ? -4.224 6.335 26.628 1.00 95.38 125 ALA A CA 1
ATOM 980 C C . ALA A 1 125 ? -3.498 7.623 26.190 1.00 95.38 125 ALA A C 1
ATOM 982 O O . ALA A 1 125 ? -3.780 8.694 26.728 1.00 95.38 125 ALA A O 1
ATOM 983 N N . GLU A 1 126 ? -2.644 7.541 25.167 1.00 93.06 126 GLU A N 1
ATOM 984 C CA . GLU A 1 126 ? -1.780 8.651 24.738 1.00 93.06 126 GLU A CA 1
ATOM 985 C C . GLU A 1 126 ? -2.288 9.414 23.503 1.00 93.06 126 GLU A C 1
ATOM 987 O O . GLU A 1 126 ? -2.071 10.620 23.367 1.00 93.06 126 GLU A O 1
ATOM 992 N N . HIS A 1 127 ? -2.977 8.738 22.582 1.00 94.44 127 HIS A N 1
ATOM 993 C CA . HIS A 1 127 ? -3.280 9.253 21.240 1.00 94.44 127 HIS A CA 1
ATOM 994 C C . HIS A 1 127 ? -4.772 9.264 20.898 1.00 94.44 127 HIS A C 1
ATOM 996 O O . HIS A 1 127 ? -5.155 9.449 19.740 1.00 94.44 127 HIS A O 1
ATOM 1002 N N . GLU A 1 128 ? -5.640 9.096 21.897 1.00 91.94 128 GLU A N 1
ATOM 1003 C CA . GLU A 1 128 ? -7.086 9.109 21.688 1.00 91.94 128 GLU A CA 1
ATOM 1004 C C . GLU A 1 128 ? -7.603 10.456 21.154 1.00 91.94 128 GLU A C 1
ATOM 1006 O O . GLU A 1 128 ? -8.577 10.491 20.393 1.00 91.94 128 GLU A O 1
ATOM 1011 N N . LYS A 1 129 ? -6.975 11.567 21.542 1.00 89.19 129 LYS A N 1
ATOM 1012 C CA . LYS A 1 129 ? -7.302 12.901 21.028 1.00 89.19 129 LYS A CA 1
ATOM 1013 C C . LYS A 1 129 ? -6.518 13.172 19.751 1.00 89.19 129 LYS A C 1
ATOM 1015 O O . LYS A 1 129 ? -5.385 12.722 19.605 1.00 89.19 129 LYS A O 1
ATOM 1020 N N . TRP A 1 130 ? -7.117 13.948 18.848 1.00 90.44 130 TRP A N 1
ATOM 1021 C CA . TRP A 1 130 ? -6.428 14.367 17.630 1.00 90.44 130 TRP A CA 1
ATOM 1022 C C . TRP A 1 130 ? 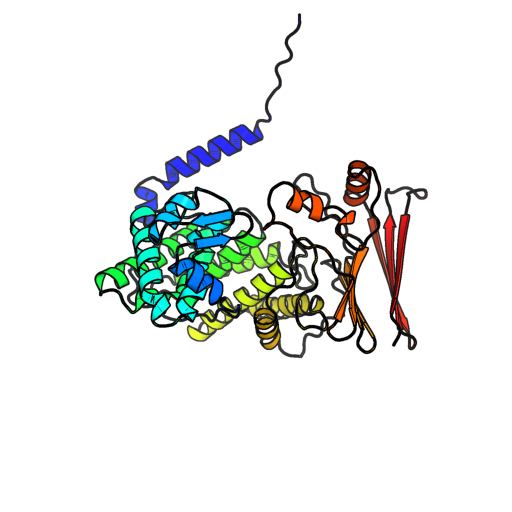-5.103 15.069 17.954 1.00 90.44 130 TRP A C 1
ATOM 1024 O O . TRP A 1 130 ? -5.072 15.946 18.818 1.00 90.44 130 TRP A O 1
ATOM 1034 N N . SER A 1 131 ? -4.050 14.694 17.226 1.00 87.69 131 SER A N 1
ATOM 1035 C CA . SER A 1 131 ? -2.789 15.429 17.136 1.00 87.69 131 SER A CA 1
ATOM 1036 C C . SER A 1 131 ? -2.287 15.409 15.683 1.00 87.69 131 SER A C 1
ATOM 1038 O O . SER A 1 131 ? -2.591 14.457 14.959 1.00 87.69 131 SER A O 1
ATOM 1040 N N . PRO A 1 132 ? -1.528 16.419 15.229 1.00 86.31 132 PRO A N 1
ATOM 1041 C CA . PRO A 1 132 ? -1.022 16.474 13.857 1.00 86.31 132 PRO A CA 1
ATOM 1042 C C . PRO A 1 132 ? -0.196 15.248 13.453 1.00 86.31 132 PRO A C 1
ATOM 1044 O O . PRO A 1 132 ? -0.239 14.844 12.295 1.00 86.31 132 PRO A O 1
ATOM 1047 N N . GLU A 1 133 ? 0.567 14.681 14.388 1.00 87.81 133 GLU A N 1
ATOM 1048 C CA . GLU A 1 133 ? 1.465 13.559 14.128 1.00 87.81 133 GLU A CA 1
ATOM 1049 C C . GLU A 1 133 ? 0.728 12.221 14.158 1.00 87.81 133 GLU A C 1
ATOM 1051 O O . GLU A 1 133 ? 0.697 11.508 13.158 1.00 87.81 133 GLU A O 1
ATOM 1056 N N . SER A 1 134 ? 0.081 11.877 15.279 1.00 90.44 134 SER A N 1
ATOM 1057 C CA . SER A 1 134 ? -0.534 10.550 15.411 1.00 90.44 134 SER A CA 1
ATOM 1058 C C . SER A 1 134 ? -1.807 10.397 14.577 1.00 90.44 134 SER A C 1
ATOM 1060 O O . SER A 1 134 ? -2.208 9.264 14.286 1.00 90.44 134 SER A O 1
ATOM 1062 N N . TRP A 1 135 ? -2.431 11.515 14.183 1.00 95.00 135 TRP A N 1
ATOM 1063 C CA . TRP A 1 135 ? -3.598 11.563 13.303 1.00 95.00 135 TRP A CA 1
ATOM 1064 C C . TRP A 1 135 ? -3.264 12.136 11.919 1.00 95.00 135 TRP A C 1
ATOM 1066 O O . TRP A 1 135 ? -4.134 12.703 11.259 1.00 95.00 135 TRP A O 1
ATOM 1076 N N . GLU A 1 136 ? -2.024 11.985 11.443 1.00 95.81 136 GLU A N 1
ATOM 1077 C CA . GLU A 1 136 ? -1.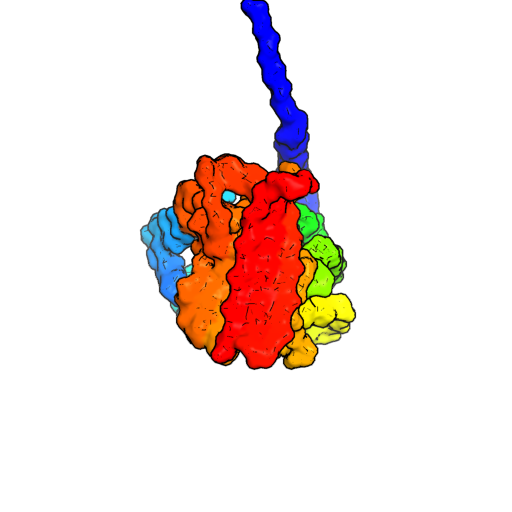722 12.236 10.032 1.00 95.81 136 GLU A CA 1
ATOM 1078 C C . GLU A 1 136 ? -2.696 11.408 9.151 1.00 95.81 136 GLU A C 1
ATOM 1080 O O . GLU A 1 136 ? -2.961 10.239 9.475 1.00 95.81 136 GLU A O 1
ATOM 1085 N N . PRO A 1 137 ? -3.320 11.995 8.106 1.00 97.56 137 PRO A N 1
ATOM 1086 C CA . PRO A 1 137 ? -4.422 11.351 7.395 1.00 97.56 137 PRO A CA 1
ATOM 1087 C C . PRO A 1 137 ? -4.118 9.962 6.825 1.00 97.56 137 PRO A C 1
ATOM 1089 O O . PRO A 1 137 ? -4.938 9.056 6.988 1.00 97.56 137 PRO A O 1
ATOM 1092 N N . TYR A 1 138 ? -2.959 9.760 6.199 1.00 97.50 138 TYR A N 1
ATOM 1093 C CA . TYR A 1 138 ? -2.612 8.452 5.643 1.00 97.50 138 TYR A CA 1
ATOM 1094 C C . TYR A 1 138 ? -2.407 7.410 6.741 1.00 97.50 138 TYR A C 1
ATOM 1096 O O . TYR A 1 138 ? -2.997 6.331 6.704 1.00 97.50 138 TYR A O 1
ATOM 1104 N N . THR A 1 139 ? -1.666 7.773 7.783 1.00 97.75 139 THR A N 1
ATOM 1105 C CA . THR A 1 139 ? -1.421 6.928 8.956 1.00 97.75 139 THR A CA 1
ATOM 1106 C C . THR A 1 139 ? -2.723 6.536 9.657 1.00 97.75 139 THR A C 1
ATOM 1108 O O . THR A 1 139 ? -2.920 5.377 10.027 1.00 97.75 139 THR A O 1
ATOM 1111 N N . THR A 1 140 ? -3.649 7.485 9.786 1.00 98.56 140 THR A N 1
ATOM 1112 C CA . THR A 1 140 ? -4.986 7.263 10.352 1.00 98.56 140 THR A CA 1
ATOM 1113 C C . THR A 1 140 ? -5.823 6.328 9.484 1.00 98.56 140 THR A C 1
ATOM 1115 O O . THR A 1 140 ? -6.485 5.435 10.013 1.00 98.56 140 THR A O 1
ATOM 1118 N N . GLY A 1 141 ? -5.785 6.504 8.160 1.00 98.44 141 GLY A N 1
ATOM 1119 C CA . GLY A 1 141 ? -6.462 5.622 7.211 1.00 98.44 141 GLY A CA 1
ATOM 1120 C C . GLY A 1 141 ? -5.973 4.180 7.310 1.00 98.44 141 GLY A C 1
ATOM 1121 O O . GLY A 1 141 ? -6.783 3.264 7.456 1.00 98.44 141 GLY A O 1
ATOM 1122 N N . GLU A 1 142 ? -4.656 3.976 7.316 1.00 98.50 142 GLU A N 1
ATOM 1123 C CA . GLU A 1 142 ? -4.071 2.639 7.434 1.00 98.50 142 GLU A CA 1
ATOM 1124 C C . GLU A 1 142 ? -4.386 1.978 8.781 1.00 98.50 142 GLU A C 1
ATOM 1126 O O . GLU A 1 142 ? -4.734 0.795 8.821 1.00 98.50 142 GLU A O 1
ATOM 1131 N N . ARG A 1 143 ? -4.378 2.744 9.879 1.00 98.62 143 ARG A N 1
ATOM 1132 C CA . ARG A 1 143 ? -4.805 2.253 11.198 1.00 98.62 143 ARG A CA 1
ATOM 1133 C C . ARG A 1 143 ? -6.265 1.815 11.214 1.00 98.62 143 ARG A C 1
ATOM 1135 O O . ARG A 1 143 ? -6.576 0.742 11.729 1.00 98.62 143 ARG A O 1
ATOM 1142 N N . LEU A 1 144 ? -7.164 2.617 10.640 1.00 98.50 144 LEU A N 1
ATOM 1143 C CA . LEU A 1 144 ? -8.583 2.266 10.542 1.00 98.50 144 LEU A CA 1
ATOM 1144 C C . LEU A 1 144 ? -8.795 0.997 9.719 1.00 98.50 144 LEU A C 1
ATOM 1146 O O . LEU A 1 144 ? -9.631 0.176 10.086 1.00 98.50 144 LEU A O 1
ATOM 1150 N N . ILE A 1 145 ? -8.026 0.803 8.651 1.00 98.62 145 ILE A N 1
ATOM 1151 C CA . ILE A 1 145 ? -8.103 -0.408 7.833 1.00 98.62 145 ILE A CA 1
ATOM 1152 C C . ILE A 1 145 ? -7.666 -1.639 8.620 1.00 98.62 145 ILE A C 1
ATOM 1154 O O . ILE A 1 145 ? -8.412 -2.618 8.655 1.00 98.62 145 ILE A O 1
ATOM 1158 N N . HIS A 1 146 ? -6.531 -1.582 9.323 1.00 98.50 146 HIS A N 1
ATOM 1159 C CA . HIS A 1 146 ? -6.100 -2.694 10.171 1.00 98.50 146 HIS A CA 1
ATOM 1160 C C . HIS A 1 146 ? -7.124 -2.990 11.277 1.00 98.50 146 HIS A C 1
ATOM 1162 O O . HIS A 1 146 ? -7.427 -4.157 11.526 1.00 98.50 146 HIS A O 1
ATOM 1168 N N . LEU A 1 147 ? -7.730 -1.965 11.889 1.00 97.81 147 LEU A N 1
ATOM 1169 C CA . LEU A 1 147 ? -8.811 -2.142 12.864 1.00 97.81 147 LEU A CA 1
ATOM 1170 C C . LEU A 1 147 ? -10.075 -2.761 12.242 1.00 97.81 147 LEU A C 1
ATOM 1172 O O . LEU A 1 147 ? -10.675 -3.641 12.851 1.00 97.81 147 LEU A O 1
ATOM 1176 N N . CYS A 1 148 ? -10.470 -2.369 11.031 1.00 97.75 148 CYS A N 1
ATOM 1177 C CA . CYS A 1 148 ? -11.630 -2.961 10.356 1.00 97.75 148 CYS A CA 1
ATOM 1178 C C . CYS A 1 148 ? -11.392 -4.436 9.988 1.00 97.75 148 CYS A C 1
ATOM 1180 O O . CYS A 1 148 ? -12.286 -5.262 10.163 1.00 97.75 148 CYS A O 1
ATOM 1182 N N . CYS A 1 149 ? -10.198 -4.781 9.497 1.00 97.44 149 CYS A N 1
ATOM 1183 C CA . CYS A 1 149 ? -9.867 -6.145 9.073 1.00 97.44 149 CYS A CA 1
ATOM 1184 C C . CYS A 1 149 ? -9.596 -7.082 10.258 1.00 97.44 149 CYS A C 1
ATOM 1186 O O . CYS A 1 149 ? -10.091 -8.210 10.306 1.00 97.44 149 CYS A O 1
ATOM 1188 N N . HIS A 1 150 ? -8.815 -6.616 11.235 1.00 97.25 150 HIS A N 1
ATOM 1189 C CA . HIS A 1 150 ? -8.210 -7.458 12.273 1.00 97.25 150 HIS A CA 1
ATOM 1190 C C . HIS A 1 150 ? -8.666 -7.096 13.692 1.00 97.25 150 HIS A C 1
ATOM 1192 O O . HIS A 1 150 ? -8.468 -7.876 14.623 1.00 97.25 150 HIS A O 1
ATOM 1198 N N . GLY A 1 151 ? -9.349 -5.961 13.875 1.00 94.94 151 GLY A N 1
ATOM 1199 C CA . GLY A 1 151 ? -9.716 -5.410 15.185 1.00 94.94 151 GLY A CA 1
ATOM 1200 C C . GLY A 1 151 ? -10.688 -6.247 16.005 1.00 94.94 151 GLY A C 1
ATOM 1201 O O . GLY A 1 151 ? -10.791 -6.023 17.206 1.00 94.94 151 GLY A O 1
ATOM 1202 N N . GLN A 1 152 ? -11.328 -7.274 15.437 1.00 92.31 152 GLN A N 1
ATOM 1203 C CA . GLN A 1 152 ? -12.149 -8.200 16.227 1.00 92.31 152 GLN A CA 1
ATOM 1204 C C . GLN A 1 152 ? -11.364 -8.816 17.398 1.00 92.31 152 GLN A C 1
ATOM 1206 O O . GLN A 1 152 ? -11.942 -9.072 18.452 1.00 92.31 152 GLN A O 1
ATOM 1211 N N . VAL A 1 153 ? -10.049 -9.008 17.236 1.00 92.00 153 VAL A N 1
ATOM 1212 C CA . VAL A 1 153 ? -9.168 -9.538 18.287 1.00 92.00 153 VAL A CA 1
ATOM 1213 C C . VAL A 1 153 ? -9.095 -8.628 19.524 1.00 92.00 153 VAL A C 1
ATOM 1215 O O . VAL A 1 153 ? -8.979 -9.141 20.634 1.00 92.00 153 VAL A O 1
ATOM 1218 N N . VAL A 1 154 ? -9.235 -7.306 19.351 1.00 92.62 154 VAL A N 1
ATOM 1219 C CA . VAL A 1 154 ? -9.246 -6.321 20.449 1.00 92.62 154 VAL A CA 1
ATOM 1220 C C . VAL A 1 154 ? -10.661 -5.894 20.850 1.00 92.62 154 VAL A C 1
ATOM 1222 O O . VAL A 1 154 ? -10.900 -5.599 22.014 1.00 92.62 154 VAL A O 1
ATOM 1225 N N . ILE A 1 155 ? -11.630 -5.908 19.930 1.00 91.06 155 ILE A N 1
ATOM 1226 C CA . ILE A 1 155 ? -13.029 -5.517 20.192 1.00 91.06 155 ILE A CA 1
ATOM 1227 C C . ILE A 1 155 ? -13.762 -6.576 21.030 1.00 91.06 155 ILE A C 1
ATOM 1229 O O . ILE A 1 155 ? -14.563 -6.230 21.898 1.00 91.06 155 ILE A O 1
ATOM 1233 N N . ALA A 1 156 ? -13.510 -7.867 20.781 1.00 82.00 156 ALA A N 1
ATOM 1234 C CA . ALA A 1 156 ? -14.279 -8.959 21.383 1.00 82.00 156 ALA A CA 1
ATOM 1235 C C . ALA A 1 156 ? -13.991 -9.200 22.873 1.00 82.00 156 ALA A C 1
ATOM 1237 O O . ALA A 1 156 ? -14.813 -9.814 23.548 1.00 82.00 156 ALA A O 1
ATOM 1238 N N . ARG A 1 157 ? -12.821 -8.783 23.372 1.00 69.19 157 ARG A N 1
ATOM 1239 C CA . ARG A 1 157 ? -12.342 -9.170 24.705 1.00 69.19 157 ARG A CA 1
ATOM 1240 C C . ARG A 1 157 ? -12.562 -8.119 25.785 1.00 69.19 157 ARG A C 1
ATOM 1242 O O . ARG A 1 157 ? -12.696 -8.492 26.946 1.00 69.19 157 ARG A O 1
ATOM 1249 N N . GLY A 1 158 ? -12.576 -6.839 25.430 1.00 64.38 158 GLY A N 1
ATOM 1250 C CA . GLY A 1 158 ? -12.807 -5.817 26.440 1.00 64.38 158 GLY A CA 1
ATOM 1251 C C . GLY A 1 158 ? -14.254 -5.802 26.918 1.00 64.38 158 GLY A C 1
ATOM 1252 O O . GLY A 1 158 ? -15.181 -6.277 26.243 1.00 64.38 158 GLY A O 1
ATOM 1253 N N . ASP A 1 159 ? -14.429 -5.233 28.103 1.00 84.56 159 ASP A N 1
ATOM 1254 C CA . ASP A 1 159 ? -15.742 -4.960 28.657 1.00 84.56 159 ASP A CA 1
ATOM 1255 C C . ASP A 1 159 ? -16.549 -4.006 27.747 1.00 84.56 159 ASP A C 1
ATOM 1257 O O . ASP A 1 159 ? -16.097 -3.518 26.701 1.00 84.56 159 ASP A O 1
ATOM 1261 N N . ALA A 1 160 ? -17.808 -3.763 28.111 1.00 88.75 160 ALA A N 1
ATOM 1262 C CA . ALA A 1 160 ? -18.664 -2.868 27.337 1.00 88.75 160 ALA A CA 1
ATOM 1263 C C . ALA A 1 160 ? -18.080 -1.444 27.224 1.00 88.75 160 ALA A C 1
ATOM 1265 O O . ALA A 1 160 ? -18.292 -0.779 26.207 1.00 88.75 160 ALA A O 1
ATOM 1266 N N . LEU A 1 161 ? -17.314 -1.001 28.229 1.00 91.75 161 LEU A N 1
ATOM 1267 C CA . LEU A 1 161 ? -16.685 0.315 28.262 1.00 91.75 161 LEU A CA 1
ATOM 1268 C C . LEU A 1 161 ? -15.544 0.414 27.244 1.00 91.75 161 LEU A C 1
ATOM 1270 O O . LEU A 1 161 ? -15.530 1.346 26.438 1.00 91.75 161 LEU A O 1
ATOM 1274 N N . TRP A 1 162 ? -14.641 -0.567 27.213 1.00 92.75 162 TRP A N 1
ATOM 1275 C CA . TRP A 1 162 ? -13.577 -0.669 26.218 1.00 92.75 162 TRP A CA 1
ATOM 1276 C C . TRP A 1 162 ? -14.140 -0.693 24.803 1.00 92.75 162 TRP A C 1
ATOM 1278 O O . TRP A 1 162 ? -13.716 0.090 23.952 1.00 92.75 162 TRP A O 1
ATOM 1288 N N . ARG A 1 163 ? -15.129 -1.561 24.556 1.00 93.31 163 ARG A N 1
ATOM 1289 C CA . ARG A 1 163 ? -15.749 -1.703 23.234 1.00 93.31 163 ARG A CA 1
ATOM 1290 C C . ARG A 1 163 ? -16.321 -0.377 22.744 1.00 93.31 163 ARG A C 1
ATOM 1292 O O . ARG A 1 163 ? -16.064 0.024 21.611 1.00 93.31 163 ARG A O 1
ATOM 1299 N N . SER A 1 164 ? -17.047 0.317 23.618 1.00 93.38 164 SER A N 1
ATOM 1300 C CA . SER A 1 164 ? -17.574 1.650 23.334 1.00 93.38 164 SER A CA 1
ATOM 1301 C C . SER A 1 164 ? -16.449 2.650 23.045 1.00 93.38 164 SER A C 1
ATOM 1303 O O . SER A 1 164 ? -16.507 3.380 22.052 1.00 93.38 164 SER A O 1
ATOM 1305 N N . ARG A 1 165 ? -15.375 2.646 23.846 1.00 94.94 165 ARG A N 1
ATOM 1306 C CA . ARG A 1 165 ? -14.230 3.556 23.694 1.00 94.94 165 ARG A CA 1
ATOM 1307 C C . ARG A 1 165 ? -13.496 3.361 22.366 1.00 94.94 165 ARG A C 1
ATOM 1309 O O . ARG A 1 165 ? -13.280 4.341 21.648 1.00 94.94 165 ARG A O 1
ATOM 1316 N N . ILE A 1 166 ? -13.142 2.125 22.002 1.00 95.62 166 ILE A N 1
ATOM 1317 C CA . ILE A 1 166 ? -12.409 1.850 20.756 1.00 95.62 166 ILE A CA 1
ATOM 1318 C C . ILE A 1 166 ? -13.263 2.161 19.520 1.00 95.62 166 ILE A C 1
ATOM 1320 O O . ILE A 1 166 ? -12.778 2.831 18.608 1.00 95.62 166 ILE A O 1
ATOM 1324 N N . LEU A 1 167 ? -14.548 1.787 19.506 1.00 96.00 167 LEU A N 1
ATOM 1325 C CA . LEU A 1 167 ? -15.450 2.087 18.385 1.00 96.00 167 LEU A CA 1
ATOM 1326 C C . LEU A 1 167 ? -15.731 3.590 18.258 1.00 96.00 167 LEU A C 1
ATOM 1328 O O . LEU A 1 167 ? -15.741 4.130 17.149 1.00 96.00 167 LEU A O 1
ATOM 1332 N N . THR A 1 168 ? -15.868 4.298 19.381 1.00 95.88 168 THR A N 1
ATOM 1333 C CA . THR A 1 168 ? -15.974 5.765 19.392 1.00 95.88 168 THR A CA 1
ATOM 1334 C C . THR A 1 168 ? -14.706 6.415 18.839 1.00 95.88 168 THR A C 1
ATOM 1336 O O . THR A 1 168 ? -14.793 7.364 18.056 1.00 95.88 168 THR A O 1
ATOM 1339 N N . SER A 1 169 ? -13.524 5.896 19.190 1.00 96.75 169 SER A N 1
ATOM 1340 C CA . SER A 1 169 ? -12.252 6.365 18.631 1.00 96.75 169 SER A CA 1
ATOM 1341 C C . SER A 1 169 ? -12.171 6.136 17.119 1.00 96.75 169 SER A C 1
ATOM 1343 O O . SER A 1 169 ? -11.792 7.051 16.384 1.00 96.75 169 SER A O 1
ATOM 1345 N N . MET A 1 170 ? -12.598 4.968 16.628 1.00 97.75 170 MET A N 1
ATOM 1346 C CA . MET A 1 170 ? -12.662 4.676 15.190 1.00 97.75 170 MET A CA 1
ATOM 1347 C C . MET A 1 170 ? -13.602 5.637 14.447 1.00 97.75 170 MET A C 1
ATOM 1349 O O . MET A 1 170 ? -13.227 6.196 13.414 1.00 97.75 170 MET A O 1
ATOM 1353 N N . ALA A 1 171 ? -14.795 5.900 14.989 1.00 97.62 171 ALA A N 1
ATOM 1354 C CA . ALA A 1 171 ? -15.735 6.860 14.407 1.00 97.62 171 ALA A CA 1
ATOM 1355 C C . ALA A 1 171 ? -15.164 8.289 14.398 1.00 97.62 171 ALA A C 1
ATOM 1357 O O . ALA A 1 171 ? -15.257 8.997 13.395 1.00 97.62 171 ALA A O 1
ATOM 1358 N N . ARG A 1 172 ? -14.501 8.707 15.484 1.00 97.38 172 ARG A N 1
ATOM 1359 C CA . ARG A 1 172 ? -13.849 10.023 15.581 1.00 97.38 172 ARG A CA 1
ATOM 1360 C C . ARG A 1 172 ? -12.736 10.187 14.539 1.00 97.38 172 ARG A C 1
ATOM 1362 O O . ARG A 1 172 ? -12.666 11.224 13.879 1.00 97.38 172 ARG A O 1
ATOM 1369 N N . GLN A 1 173 ? -11.907 9.161 14.351 1.00 97.88 173 GLN A N 1
ATOM 1370 C CA . GLN A 1 173 ? -10.867 9.128 13.314 1.00 97.88 173 GLN A CA 1
ATOM 1371 C C . GLN A 1 173 ? -11.466 9.148 11.899 1.00 97.88 173 GLN A C 1
ATOM 1373 O O . GLN A 1 173 ? -10.975 9.866 11.032 1.00 97.88 173 GLN A O 1
ATOM 1378 N N . THR A 1 174 ? -12.579 8.450 11.675 1.00 98.31 174 THR A N 1
ATOM 1379 C CA . THR A 1 174 ? -13.293 8.455 10.387 1.00 98.31 174 THR A CA 1
ATOM 1380 C C . THR A 1 174 ? -13.833 9.852 10.048 1.00 98.31 174 THR A C 1
ATOM 1382 O O . THR A 1 174 ? -13.607 10.359 8.947 1.00 98.31 174 THR A O 1
ATOM 1385 N N . ARG A 1 175 ? -14.443 10.551 11.017 1.00 97.75 175 ARG A N 1
ATOM 1386 C CA . ARG A 1 175 ? -14.870 11.957 10.857 1.00 97.75 175 ARG A CA 1
ATOM 1387 C C . ARG A 1 175 ? -13.696 12.897 10.605 1.00 97.75 175 ARG A C 1
ATOM 1389 O O . ARG A 1 175 ? -13.813 13.838 9.819 1.00 97.75 175 ARG A O 1
ATOM 1396 N N . HIS A 1 176 ? -12.554 12.646 11.245 1.00 97.00 176 HIS A N 1
ATOM 1397 C CA . HIS A 1 176 ? -11.330 13.397 10.982 1.00 97.00 176 HIS A CA 1
ATOM 1398 C C . HIS A 1 176 ? -10.888 13.234 9.520 1.00 97.00 176 HIS A C 1
ATOM 1400 O O . HIS A 1 176 ? -10.681 14.239 8.834 1.00 97.00 176 HIS A O 1
ATOM 1406 N N . LEU A 1 177 ? -10.834 11.999 9.011 1.00 97.81 177 LEU A N 1
ATOM 1407 C CA . LEU A 1 177 ? -10.485 11.729 7.614 1.00 97.81 177 LEU A CA 1
ATOM 1408 C C . LEU A 1 177 ? -11.443 12.395 6.627 1.00 97.81 177 LEU A C 1
ATOM 1410 O O . LEU A 1 177 ? -10.993 12.958 5.632 1.00 97.81 177 LEU A O 1
ATOM 1414 N N . ALA A 1 178 ? -12.742 12.434 6.916 1.00 97.56 178 ALA A N 1
ATOM 1415 C CA . ALA A 1 178 ? -13.701 13.142 6.070 1.00 97.56 178 ALA A CA 1
ATOM 1416 C C . ALA A 1 178 ? -13.438 14.657 5.969 1.00 97.56 178 ALA A C 1
ATOM 1418 O O . ALA A 1 178 ? -13.847 15.294 5.000 1.00 97.56 178 ALA A O 1
ATOM 1419 N N . ARG A 1 179 ? -12.747 15.252 6.952 1.00 95.38 179 ARG A N 1
ATOM 1420 C CA . ARG A 1 179 ? -12.381 16.681 6.966 1.00 95.38 179 ARG A CA 1
ATOM 1421 C C . ARG A 1 179 ? -10.979 16.934 6.413 1.00 95.38 179 ARG A C 1
ATOM 1423 O O . ARG A 1 179 ? -10.751 17.966 5.788 1.00 95.38 179 ARG A O 1
ATOM 1430 N N . ALA A 1 180 ? -10.035 16.031 6.672 1.00 95.19 180 ALA A N 1
ATOM 1431 C CA . ALA A 1 180 ? -8.607 16.253 6.441 1.00 95.19 180 ALA A CA 1
ATOM 1432 C C . ALA A 1 180 ? -7.969 15.301 5.417 1.00 95.19 180 ALA A C 1
ATOM 1434 O O . ALA A 1 180 ? -6.831 15.534 5.025 1.00 95.19 180 ALA A O 1
ATOM 1435 N N . GLY A 1 181 ? -8.681 14.280 4.932 1.00 93.06 181 GLY A N 1
ATOM 1436 C CA . GLY A 1 181 ? -8.135 13.230 4.062 1.00 93.06 181 GLY A CA 1
ATOM 1437 C C . GLY A 1 181 ? -7.498 13.746 2.770 1.00 93.06 181 GLY A C 1
ATOM 1438 O O . GLY A 1 181 ? -6.479 13.229 2.323 1.00 93.06 181 GLY A O 1
ATOM 1439 N N . HIS A 1 182 ? -8.023 14.841 2.214 1.00 92.38 182 HIS A N 1
ATOM 1440 C CA . HIS A 1 182 ? -7.458 15.505 1.033 1.00 92.38 182 HIS A CA 1
ATOM 1441 C C . HIS A 1 182 ? -6.074 16.141 1.271 1.00 92.38 182 HIS A C 1
ATOM 1443 O O . HIS A 1 182 ? -5.433 16.554 0.306 1.00 92.38 182 HIS A O 1
ATOM 1449 N N . ARG A 1 183 ? -5.631 16.257 2.531 1.00 92.25 183 ARG A N 1
ATOM 1450 C CA . ARG A 1 183 ? -4.356 16.869 2.935 1.00 92.25 183 ARG A CA 1
ATOM 1451 C C . ARG A 1 183 ? -3.221 15.862 3.122 1.00 92.25 183 ARG A C 1
ATOM 1453 O O . ARG A 1 183 ? -2.136 16.294 3.499 1.00 92.25 183 ARG A O 1
ATOM 1460 N N . ALA A 1 184 ? -3.444 14.565 2.882 1.00 92.62 184 ALA A N 1
ATOM 1461 C CA . ALA A 1 184 ? -2.349 13.594 2.897 1.00 92.62 184 ALA A CA 1
ATOM 1462 C C . ALA A 1 184 ? -1.247 14.017 1.900 1.00 92.62 184 ALA A C 1
ATOM 1464 O O . ALA A 1 184 ? -1.534 14.614 0.850 1.00 92.62 184 ALA A O 1
ATOM 1465 N N . GLY A 1 185 ? 0.010 13.752 2.257 1.00 86.56 185 GLY A N 1
ATOM 1466 C CA . GLY A 1 185 ? 1.173 14.363 1.616 1.00 86.56 185 GLY A CA 1
ATOM 1467 C C . GLY A 1 185 ? 1.340 13.943 0.158 1.00 86.56 185 GLY A C 1
ATOM 1468 O O . GLY A 1 185 ? 1.163 14.743 -0.771 1.00 86.56 185 GLY A O 1
ATOM 1469 N N . ALA A 1 186 ? 1.686 12.677 -0.061 1.00 90.00 186 ALA A N 1
ATOM 1470 C CA . ALA A 1 186 ? 1.904 12.144 -1.398 1.00 90.00 186 ALA A CA 1
ATOM 1471 C C . ALA A 1 186 ? 0.581 11.865 -2.130 1.00 90.00 186 ALA A C 1
ATOM 1473 O O . ALA A 1 186 ? -0.473 11.665 -1.531 1.00 90.00 186 ALA A O 1
ATOM 1474 N N . ALA A 1 187 ? 0.634 11.812 -3.465 1.00 91.81 187 ALA A N 1
ATOM 1475 C CA . ALA A 1 187 ? -0.533 11.449 -4.270 1.00 91.81 187 ALA A CA 1
ATOM 1476 C C . ALA A 1 187 ? -1.084 10.069 -3.866 1.00 91.81 187 ALA A C 1
ATOM 1478 O O . ALA A 1 187 ? -2.243 9.977 -3.464 1.00 91.81 187 ALA A O 1
ATOM 1479 N N . HIS A 1 188 ? -0.222 9.044 -3.855 1.00 95.12 188 HIS A N 1
ATOM 1480 C CA . HIS A 1 188 ? -0.575 7.682 -3.431 1.00 95.12 188 HIS A CA 1
ATOM 1481 C C . HIS A 1 188 ? -1.305 7.672 -2.084 1.00 95.12 188 HIS A C 1
ATOM 1483 O O . HIS A 1 188 ? -2.391 7.119 -1.961 1.00 95.12 188 HIS A O 1
ATOM 1489 N N . GLU A 1 189 ? -0.748 8.376 -1.101 1.00 96.94 189 GLU A N 1
ATOM 1490 C CA . GLU A 1 189 ? -1.295 8.481 0.251 1.00 96.94 189 GLU A CA 1
ATOM 1491 C C . GLU A 1 189 ? -2.701 9.087 0.266 1.00 96.94 189 GLU A C 1
ATOM 1493 O O . GLU A 1 189 ? -3.575 8.573 0.962 1.00 96.94 189 GLU A O 1
ATOM 1498 N N . ARG A 1 190 ? -2.978 10.123 -0.540 1.00 97.81 190 ARG A N 1
ATOM 1499 C CA . ARG A 1 190 ? -4.340 10.678 -0.669 1.00 97.81 190 ARG A CA 1
ATOM 1500 C C . ARG A 1 190 ? -5.328 9.670 -1.241 1.00 97.81 190 ARG A C 1
ATOM 1502 O O . ARG A 1 190 ? -6.449 9.581 -0.743 1.00 97.81 190 ARG A O 1
ATOM 1509 N N . LEU A 1 191 ? -4.925 8.913 -2.263 1.00 98.56 191 LEU A N 1
ATOM 1510 C CA . LEU A 1 191 ? -5.783 7.893 -2.869 1.00 98.56 191 LEU A CA 1
ATOM 1511 C C . LEU A 1 191 ? -6.085 6.772 -1.865 1.00 98.56 191 LEU A C 1
ATOM 1513 O O . LEU A 1 191 ? -7.250 6.425 -1.660 1.00 98.56 191 LEU A O 1
ATOM 1517 N N . MET A 1 192 ? -5.057 6.265 -1.183 1.00 98.69 192 MET A N 1
ATOM 1518 C CA . MET A 1 192 ? -5.206 5.256 -0.133 1.00 98.69 192 MET A CA 1
ATOM 1519 C C . MET A 1 192 ? -6.074 5.755 1.029 1.00 98.69 192 MET A C 1
ATOM 1521 O O . MET A 1 192 ? -6.969 5.037 1.473 1.00 98.69 192 MET A O 1
ATOM 1525 N N . THR A 1 193 ? -5.892 7.011 1.451 1.00 98.75 193 THR A N 1
ATOM 1526 C CA . THR A 1 193 ? -6.699 7.655 2.502 1.00 98.75 193 THR A CA 1
ATOM 1527 C C . THR A 1 193 ? -8.171 7.758 2.105 1.00 98.75 193 THR A C 1
ATOM 1529 O O . THR A 1 193 ? -9.046 7.486 2.923 1.00 98.75 193 THR A O 1
ATOM 1532 N N . ALA A 1 194 ? -8.473 8.109 0.850 1.00 98.69 194 ALA A N 1
ATOM 1533 C CA . ALA A 1 194 ? -9.848 8.187 0.359 1.00 98.69 194 ALA A CA 1
ATOM 1534 C C . ALA A 1 194 ? -10.550 6.820 0.389 1.00 98.69 194 ALA A C 1
ATOM 1536 O O . ALA A 1 194 ? -11.706 6.707 0.811 1.00 98.69 194 ALA A O 1
ATOM 1537 N N . MET A 1 195 ? -9.840 5.760 -0.006 1.00 98.75 195 MET A N 1
ATOM 1538 C CA . MET A 1 195 ? -10.377 4.405 0.088 1.00 98.75 195 MET A CA 1
ATOM 1539 C C . MET A 1 195 ? -10.507 3.937 1.541 1.00 98.75 195 MET A C 1
ATOM 1541 O O . MET A 1 195 ? -11.515 3.325 1.883 1.00 98.75 195 MET A O 1
ATOM 1545 N N . ALA A 1 196 ? -9.539 4.258 2.406 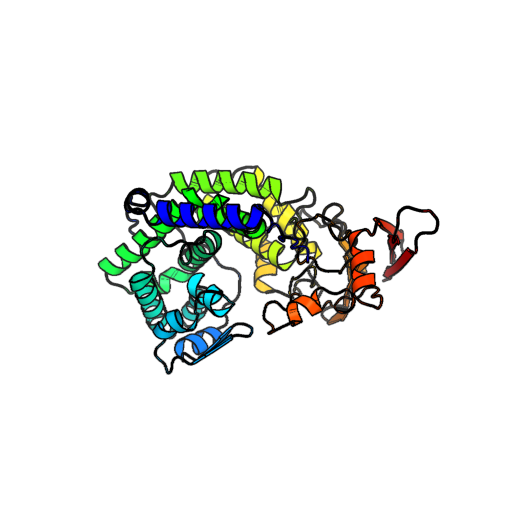1.00 98.75 196 ALA A N 1
ATOM 1546 C CA . ALA A 1 196 ? -9.596 3.938 3.830 1.00 98.75 196 ALA A CA 1
ATOM 1547 C C . ALA A 1 196 ? -10.788 4.608 4.525 1.00 98.75 196 ALA A C 1
ATOM 1549 O O . ALA A 1 196 ? -11.534 3.933 5.229 1.00 98.75 196 ALA A O 1
ATOM 1550 N N . LEU A 1 197 ? -11.017 5.899 4.260 1.00 98.81 197 LEU A N 1
ATOM 1551 C CA . LEU A 1 197 ? -12.205 6.627 4.709 1.00 98.81 197 LEU A CA 1
ATOM 1552 C C . LEU A 1 197 ? -13.485 5.917 4.258 1.00 98.81 197 LEU A C 1
ATOM 1554 O O . LEU A 1 197 ? -14.366 5.676 5.075 1.00 98.81 197 LEU A O 1
ATOM 1558 N N . THR A 1 198 ? -13.565 5.539 2.980 1.00 98.69 198 THR A N 1
ATOM 1559 C CA . THR A 1 198 ? -14.746 4.860 2.429 1.00 98.69 198 THR A CA 1
ATOM 1560 C C . THR A 1 198 ? -15.007 3.525 3.131 1.00 98.69 198 THR A C 1
ATOM 1562 O O . THR A 1 198 ? -16.120 3.275 3.583 1.00 98.69 198 THR A O 1
ATOM 1565 N N . VAL A 1 199 ? -13.985 2.673 3.269 1.00 98.62 199 VAL A N 1
ATOM 1566 C CA . VAL A 1 199 ? -14.118 1.360 3.923 1.00 98.62 199 VAL A CA 1
ATOM 1567 C C . VAL A 1 199 ? -14.476 1.508 5.402 1.00 98.62 199 VAL A C 1
ATOM 1569 O O . VAL A 1 199 ? -15.406 0.853 5.865 1.00 98.62 199 VAL A O 1
ATOM 1572 N N . ALA A 1 200 ? -13.774 2.376 6.136 1.00 98.31 200 ALA A N 1
ATOM 1573 C CA . ALA A 1 200 ? -14.008 2.580 7.563 1.00 98.31 200 ALA A CA 1
ATOM 1574 C C . ALA A 1 200 ? -15.410 3.138 7.836 1.00 98.31 200 ALA A C 1
ATOM 1576 O O . ALA A 1 200 ? -16.115 2.632 8.706 1.00 98.31 200 ALA A O 1
ATOM 1577 N N . ALA A 1 201 ? -15.850 4.124 7.051 1.00 98.12 201 ALA A N 1
ATOM 1578 C CA . ALA A 1 201 ? -17.180 4.704 7.177 1.00 98.12 201 ALA A CA 1
ATOM 1579 C C . ALA A 1 201 ? -18.295 3.695 6.856 1.00 98.12 201 ALA A C 1
ATOM 1581 O O . ALA A 1 201 ? -19.297 3.648 7.560 1.00 98.12 201 ALA A O 1
ATOM 1582 N N . LEU A 1 202 ? -18.108 2.828 5.854 1.00 97.75 202 LEU A N 1
ATOM 1583 C CA . LEU A 1 202 ? -19.060 1.749 5.557 1.00 97.75 202 LEU A CA 1
ATOM 1584 C C . LEU A 1 202 ? -19.083 0.659 6.642 1.00 97.75 202 LEU A C 1
ATOM 1586 O O . LEU A 1 202 ? -20.105 -0.007 6.818 1.00 97.75 202 LEU A O 1
ATOM 1590 N N . ALA A 1 203 ? -17.975 0.472 7.364 1.00 97.25 203 ALA A N 1
ATOM 1591 C CA . ALA A 1 203 ? -17.867 -0.491 8.455 1.00 97.25 203 ALA A CA 1
ATOM 1592 C C . ALA A 1 203 ? -18.417 0.015 9.796 1.00 97.25 203 ALA A C 1
ATOM 1594 O O . ALA A 1 203 ? -18.686 -0.806 10.673 1.00 97.25 203 ALA A O 1
ATOM 1595 N N . LEU A 1 204 ? -18.617 1.325 9.962 1.00 95.81 204 LEU A N 1
ATOM 1596 C CA . LEU A 1 204 ? -19.057 1.943 11.214 1.00 95.81 204 LEU A CA 1
ATOM 1597 C C . LEU A 1 204 ? -20.476 2.521 11.070 1.00 95.81 204 LEU A C 1
ATOM 1599 O O . LEU A 1 204 ? -20.659 3.506 10.354 1.00 95.81 204 LEU A O 1
ATOM 1603 N N . PRO A 1 205 ? -21.484 1.964 11.767 1.00 93.44 205 PRO A N 1
ATOM 1604 C CA . PRO A 1 205 ? -22.812 2.574 11.852 1.00 93.44 205 PRO A CA 1
ATOM 1605 C C . PRO A 1 205 ? -22.761 4.054 12.273 1.00 93.44 205 PRO A C 1
ATOM 1607 O O . PRO A 1 205 ? -22.021 4.409 13.192 1.00 93.44 205 PRO A O 1
ATOM 1610 N N . GLY A 1 206 ? -23.556 4.919 11.632 1.00 92.38 206 GLY A N 1
ATOM 1611 C CA . GLY A 1 206 ? -23.602 6.352 11.961 1.00 92.38 206 GLY A CA 1
ATOM 1612 C C . GLY A 1 206 ? -22.490 7.196 11.323 1.00 92.38 206 GLY A C 1
ATOM 1613 O O . GLY A 1 206 ? -22.235 8.312 11.788 1.00 92.38 206 GLY A O 1
ATOM 1614 N N . CYS A 1 207 ? -21.797 6.656 10.313 1.00 96.00 207 CYS A N 1
ATOM 1615 C CA . CYS A 1 207 ? -20.777 7.341 9.508 1.00 96.00 207 CYS A CA 1
ATOM 1616 C C . CYS A 1 207 ? -21.174 7.439 8.017 1.00 96.00 207 CYS A C 1
ATOM 1618 O O . CYS A 1 207 ? -20.321 7.455 7.131 1.00 96.00 207 CYS A O 1
ATOM 1620 N N . GLU A 1 208 ? -22.471 7.469 7.702 1.00 95.00 208 GLU A N 1
ATOM 1621 C CA . GLU A 1 208 ? -22.976 7.453 6.323 1.00 95.00 208 GLU A CA 1
ATOM 1622 C C . GLU A 1 208 ? -22.519 8.689 5.522 1.00 95.00 208 GLU A C 1
ATOM 1624 O O . GLU A 1 208 ? -22.054 8.557 4.390 1.00 95.00 208 GLU A O 1
ATOM 1629 N N . ASN A 1 209 ? -22.535 9.876 6.139 1.00 96.25 209 ASN A N 1
ATOM 1630 C CA . ASN A 1 209 ? -22.041 11.115 5.521 1.00 96.25 209 ASN A CA 1
ATOM 1631 C C . ASN A 1 209 ? -20.535 11.044 5.207 1.00 96.25 209 ASN A C 1
ATOM 1633 O O . ASN A 1 209 ? -20.053 11.589 4.212 1.00 96.25 209 ASN A O 1
ATOM 1637 N N . GLU A 1 210 ? -19.759 10.397 6.078 1.00 98.06 210 GLU A N 1
ATOM 1638 C CA . GLU A 1 210 ? -18.332 10.163 5.876 1.00 98.06 210 GLU A CA 1
ATOM 1639 C C . GLU A 1 210 ? -18.087 9.183 4.720 1.00 98.06 210 GLU A C 1
ATOM 1641 O O . GLU A 1 210 ? -17.129 9.370 3.966 1.00 98.06 210 GLU A O 1
ATOM 1646 N N . ALA A 1 211 ? -18.963 8.190 4.533 1.00 97.56 211 ALA A N 1
ATOM 1647 C CA . ALA A 1 211 ? -18.883 7.250 3.418 1.00 97.56 211 ALA A CA 1
ATOM 1648 C C . ALA A 1 211 ? -19.113 7.956 2.073 1.00 97.56 211 ALA A C 1
ATOM 1650 O O . ALA A 1 211 ? -18.341 7.746 1.135 1.00 97.56 211 ALA A O 1
ATOM 1651 N N . GLU A 1 212 ? -20.106 8.846 1.988 1.00 97.25 212 GLU A N 1
ATOM 1652 C CA . GLU A 1 212 ? -20.364 9.657 0.788 1.00 97.25 212 GLU A CA 1
ATOM 1653 C C . GLU A 1 212 ? -19.160 10.536 0.420 1.00 97.25 212 GLU A C 1
ATOM 1655 O O . GLU A 1 212 ? -18.691 10.511 -0.723 1.00 97.25 212 GLU A O 1
ATOM 1660 N N . LYS A 1 213 ? -18.584 11.234 1.409 1.00 98.06 213 LYS A N 1
ATOM 1661 C CA . LYS A 1 213 ? -17.354 12.028 1.232 1.00 98.06 213 LYS A CA 1
ATOM 1662 C C . LYS A 1 213 ? -16.166 11.170 0.804 1.00 98.06 213 LYS A C 1
ATOM 1664 O O . LYS A 1 213 ? -15.363 11.599 -0.025 1.00 98.06 213 LYS A O 1
ATOM 1669 N N . GLY A 1 214 ? -16.050 9.960 1.351 1.00 98.31 214 GLY A N 1
ATOM 1670 C CA . GLY A 1 214 ? -15.045 8.981 0.946 1.00 98.31 214 GLY A CA 1
ATOM 1671 C C . GLY A 1 214 ? -15.141 8.643 -0.540 1.00 98.31 214 GLY A C 1
ATOM 1672 O O . GLY A 1 214 ? -14.143 8.739 -1.256 1.00 98.31 214 GLY A O 1
ATOM 1673 N N . VAL A 1 215 ? -16.347 8.339 -1.028 1.00 97.94 215 VAL A N 1
ATOM 1674 C CA . VAL A 1 215 ? -16.599 8.024 -2.444 1.00 97.94 215 VAL A CA 1
ATOM 1675 C C . VAL A 1 215 ? -16.329 9.226 -3.356 1.00 97.94 215 VAL A C 1
ATOM 1677 O O . VAL A 1 215 ? -15.781 9.055 -4.452 1.00 97.94 215 VAL A O 1
ATOM 1680 N N . GLU A 1 216 ? -16.677 10.442 -2.928 1.00 97.56 216 GLU A N 1
ATOM 1681 C CA . GLU A 1 216 ? -16.373 11.674 -3.666 1.00 97.56 216 GLU A CA 1
ATOM 1682 C C . GLU A 1 216 ? -14.859 11.893 -3.797 1.00 97.56 216 GLU A C 1
ATOM 1684 O O . GLU A 1 216 ? -14.341 12.076 -4.907 1.00 97.56 216 GLU A O 1
ATOM 1689 N N . LEU A 1 217 ? -14.135 11.806 -2.677 1.00 97.75 217 LEU A N 1
ATOM 1690 C CA . LEU A 1 217 ? -12.686 11.968 -2.656 1.00 97.75 217 LEU A CA 1
ATOM 1691 C C . LEU A 1 217 ? -12.000 10.874 -3.482 1.00 97.75 217 LEU A C 1
ATOM 1693 O O . LEU A 1 217 ? -11.094 11.169 -4.262 1.00 97.75 217 LEU A O 1
ATOM 1697 N N . LEU A 1 218 ? -12.484 9.633 -3.391 1.00 98.31 218 LEU A N 1
ATOM 1698 C CA . LEU A 1 218 ? -11.996 8.508 -4.182 1.00 98.31 218 LEU A CA 1
ATOM 1699 C C . LEU A 1 218 ? -12.150 8.774 -5.683 1.00 98.31 21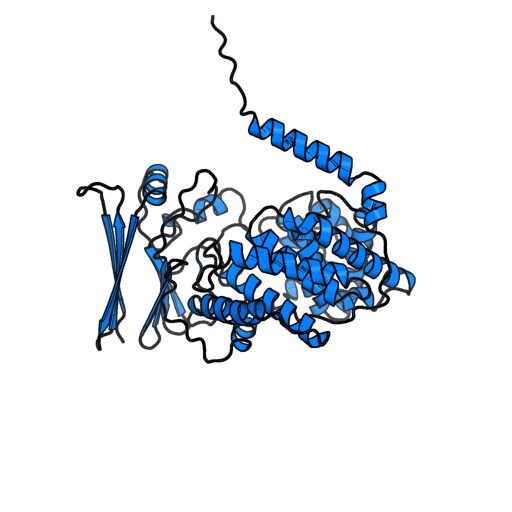8 LEU A C 1
ATOM 1701 O O . LEU A 1 218 ? -11.201 8.598 -6.445 1.00 98.31 218 LEU A O 1
ATOM 1705 N N . ARG A 1 219 ? -13.323 9.250 -6.120 1.00 98.06 219 ARG A N 1
ATOM 1706 C CA . ARG A 1 219 ? -13.565 9.607 -7.526 1.00 98.06 219 ARG A CA 1
ATOM 1707 C C . ARG A 1 219 ? -12.573 10.665 -8.011 1.00 98.06 219 ARG A C 1
ATOM 1709 O O . ARG A 1 219 ? -12.061 10.550 -9.127 1.00 98.06 219 ARG A O 1
ATOM 1716 N N . ARG A 1 220 ? -12.318 11.694 -7.198 1.00 97.44 220 ARG A N 1
ATOM 1717 C CA . ARG A 1 220 ? -11.355 12.758 -7.513 1.00 97.44 220 ARG A CA 1
ATOM 1718 C C . ARG A 1 220 ? -9.938 12.204 -7.644 1.00 97.44 220 ARG A C 1
ATOM 1720 O O . ARG A 1 220 ? -9.304 12.429 -8.671 1.00 97.44 220 ARG A O 1
ATOM 1727 N N . GLU A 1 221 ? -9.452 11.470 -6.648 1.00 97.94 221 GLU A N 1
ATOM 1728 C CA . GLU A 1 221 ? -8.070 10.976 -6.645 1.00 97.94 221 GLU A CA 1
ATOM 1729 C C . GLU A 1 221 ? -7.824 9.930 -7.742 1.00 97.94 221 GLU A C 1
ATOM 1731 O O . GLU A 1 221 ? -6.791 9.984 -8.407 1.00 97.94 221 GLU A O 1
ATOM 1736 N N . LEU A 1 222 ? -8.790 9.054 -8.042 1.00 97.62 222 LEU A N 1
ATOM 1737 C CA . LEU A 1 222 ? -8.668 8.110 -9.160 1.00 97.62 222 LEU A CA 1
ATOM 1738 C C . LEU A 1 222 ? -8.500 8.817 -10.510 1.00 97.62 222 LEU A C 1
ATOM 1740 O O . LEU A 1 222 ? -7.681 8.392 -11.322 1.00 97.62 222 LEU A O 1
ATOM 1744 N N . ARG A 1 223 ? -9.227 9.920 -10.742 1.00 96.62 223 ARG A N 1
ATOM 1745 C CA . ARG A 1 223 ? -9.089 10.731 -11.965 1.00 96.62 223 ARG A CA 1
ATOM 1746 C C . ARG A 1 223 ? -7.721 11.404 -12.079 1.00 96.62 223 ARG A C 1
ATOM 1748 O O . ARG A 1 223 ? -7.234 11.585 -13.189 1.00 96.62 223 ARG A O 1
ATOM 1755 N N . LEU A 1 224 ? -7.120 11.790 -10.954 1.00 95.75 224 LEU A N 1
ATOM 1756 C CA . LEU A 1 224 ? -5.823 12.473 -10.923 1.00 95.75 224 LEU A CA 1
ATOM 1757 C C . LEU A 1 224 ? -4.639 11.508 -11.049 1.00 95.75 224 LEU A C 1
ATOM 1759 O O . LEU A 1 224 ? -3.573 11.905 -11.518 1.00 95.75 224 LEU A O 1
ATOM 1763 N N . GLN A 1 225 ? -4.805 10.267 -10.591 1.00 95.81 225 GLN A N 1
ATOM 1764 C CA . GLN A 1 225 ? -3.676 9.379 -10.323 1.00 95.81 225 GLN A CA 1
ATOM 1765 C C . GLN A 1 225 ? -3.656 8.099 -11.153 1.00 95.81 225 GLN A C 1
ATOM 1767 O O . GLN A 1 225 ? -2.588 7.499 -11.279 1.00 95.81 225 GLN A O 1
ATOM 1772 N N . ILE A 1 226 ? -4.783 7.675 -11.728 1.00 95.31 226 ILE A N 1
ATOM 1773 C CA . ILE A 1 226 ? -4.829 6.491 -12.587 1.00 95.31 226 ILE A CA 1
ATOM 1774 C C . ILE A 1 226 ? -4.875 6.912 -14.054 1.00 95.31 226 ILE A C 1
ATOM 1776 O O . ILE A 1 226 ? -5.776 7.621 -14.502 1.00 95.31 226 ILE A O 1
ATOM 1780 N N . ARG A 1 227 ? -3.879 6.463 -14.820 1.00 93.94 227 ARG A N 1
ATOM 1781 C CA . ARG A 1 227 ? -3.740 6.760 -16.249 1.00 93.94 227 ARG A CA 1
ATOM 1782 C C . ARG A 1 227 ? -4.765 5.996 -17.091 1.00 93.94 227 ARG A C 1
ATOM 1784 O O . ARG A 1 227 ? -5.327 5.015 -16.606 1.00 93.94 227 ARG A O 1
ATOM 1791 N N . PRO A 1 228 ? -4.989 6.363 -18.372 1.00 91.62 228 PRO A N 1
ATOM 1792 C CA . PRO A 1 228 ? -5.955 5.682 -19.243 1.00 91.62 228 PRO A CA 1
ATOM 1793 C C . PRO A 1 228 ? -5.668 4.193 -19.520 1.00 91.62 228 PRO A C 1
ATOM 1795 O O . PRO A 1 228 ? -6.558 3.486 -19.975 1.00 91.62 228 PRO A O 1
ATOM 1798 N N . ASP A 1 229 ? -4.474 3.687 -19.205 1.00 90.88 229 ASP A N 1
ATOM 1799 C CA . ASP A 1 229 ? -4.136 2.255 -19.254 1.00 90.88 229 ASP A CA 1
ATOM 1800 C C . ASP A 1 229 ? -4.286 1.534 -17.899 1.00 90.88 229 ASP A C 1
ATOM 1802 O O . ASP A 1 229 ? -3.916 0.373 -17.776 1.00 90.88 229 ASP A O 1
ATOM 1806 N N . GLY A 1 230 ? -4.825 2.212 -16.878 1.00 92.75 230 GLY A N 1
ATOM 1807 C CA . GLY A 1 230 ? -5.080 1.635 -15.553 1.00 92.75 230 GLY A CA 1
ATOM 1808 C C . GLY A 1 230 ? -3.909 1.747 -14.576 1.00 92.75 230 GLY A C 1
ATOM 1809 O O . GLY A 1 230 ? -4.073 1.439 -13.397 1.00 92.75 230 GLY A O 1
ATOM 1810 N N . GLY A 1 231 ? -2.749 2.230 -15.028 1.00 93.69 231 GLY A N 1
ATOM 1811 C CA . GLY A 1 231 ? -1.575 2.350 -14.174 1.00 93.69 231 GLY A CA 1
ATOM 1812 C C . GLY A 1 231 ? -1.546 3.614 -13.333 1.00 93.69 231 GLY A C 1
ATOM 1813 O O . GLY A 1 231 ? -1.866 4.713 -13.796 1.00 93.69 231 GLY A O 1
ATOM 1814 N N . HIS A 1 232 ? -1.109 3.468 -12.088 1.00 95.56 232 HIS A N 1
ATOM 1815 C CA . HIS A 1 232 ? -0.887 4.579 -11.179 1.00 95.56 232 HIS A CA 1
ATOM 1816 C C . HIS A 1 232 ? 0.286 5.466 -11.633 1.00 95.56 232 HIS A C 1
ATOM 1818 O O . HIS A 1 232 ? 1.302 4.999 -12.168 1.00 95.56 232 HIS A O 1
ATOM 1824 N N . ILE A 1 233 ? 0.190 6.775 -11.376 1.00 93.25 233 ILE A N 1
ATOM 1825 C CA . ILE A 1 233 ? 1.197 7.757 -11.799 1.00 93.25 233 ILE A CA 1
ATOM 1826 C C . ILE A 1 233 ? 2.616 7.450 -11.306 1.00 93.25 233 ILE A C 1
ATOM 1828 O O . ILE A 1 233 ? 3.572 7.812 -11.996 1.00 93.25 233 ILE A O 1
ATOM 1832 N N . SER A 1 234 ? 2.768 6.744 -10.180 1.00 91.94 234 SER A N 1
ATOM 1833 C CA . SER A 1 234 ? 4.081 6.373 -9.639 1.00 91.94 234 SER A CA 1
ATOM 1834 C C . SER A 1 234 ? 4.808 5.289 -10.428 1.00 91.94 234 SER A C 1
ATOM 1836 O O . SER A 1 234 ? 5.993 5.098 -10.177 1.00 91.94 234 SER A O 1
ATOM 1838 N N . ARG A 1 235 ? 4.125 4.562 -11.331 1.00 93.44 235 ARG A N 1
ATOM 1839 C CA . ARG A 1 235 ? 4.723 3.465 -12.121 1.00 93.44 235 ARG A CA 1
ATOM 1840 C C . ARG A 1 235 ? 5.369 2.376 -11.242 1.00 93.44 235 ARG A C 1
ATOM 1842 O O . ARG A 1 235 ? 6.338 1.747 -11.655 1.00 93.44 235 ARG A O 1
ATOM 1849 N N . ASN A 1 236 ? 4.865 2.218 -10.016 1.00 94.38 236 ASN A N 1
ATOM 1850 C CA . ASN A 1 236 ? 5.396 1.331 -8.980 1.00 94.38 236 ASN A CA 1
ATOM 1851 C C . ASN A 1 236 ? 4.436 0.137 -8.829 1.00 94.38 236 ASN A C 1
ATOM 1853 O O . ASN A 1 236 ? 3.293 0.366 -8.419 1.00 94.38 236 ASN A O 1
ATOM 1857 N N . PRO A 1 237 ? 4.867 -1.095 -9.155 1.00 95.50 237 PRO A N 1
ATOM 1858 C CA . PRO A 1 237 ? 3.999 -2.273 -9.127 1.00 95.50 237 PRO A CA 1
ATOM 1859 C C . PRO A 1 237 ? 3.404 -2.585 -7.749 1.00 95.50 237 PRO A C 1
ATOM 1861 O O . PRO A 1 237 ? 2.222 -2.899 -7.667 1.00 95.50 237 PRO A O 1
ATOM 1864 N N . SER A 1 238 ? 4.169 -2.430 -6.666 1.00 96.00 238 SER A N 1
ATOM 1865 C CA . SER A 1 238 ? 3.679 -2.688 -5.302 1.00 96.00 238 SER A CA 1
ATOM 1866 C C . SER A 1 238 ? 2.569 -1.717 -4.898 1.00 96.00 238 SER A C 1
ATOM 1868 O O . SER A 1 238 ? 1.519 -2.121 -4.406 1.00 96.00 238 SER A O 1
ATOM 1870 N N . ARG A 1 239 ? 2.731 -0.422 -5.212 1.00 96.06 239 ARG A N 1
ATOM 1871 C CA . ARG A 1 239 ? 1.658 0.572 -5.016 1.00 96.06 239 ARG A CA 1
ATOM 1872 C C . ARG A 1 239 ? 0.430 0.268 -5.871 1.00 96.06 239 ARG A C 1
ATOM 1874 O O . ARG A 1 239 ? -0.690 0.492 -5.426 1.00 96.06 239 ARG A O 1
ATOM 1881 N N . GLN A 1 240 ? 0.630 -0.228 -7.093 1.00 96.12 240 GLN A N 1
ATOM 1882 C CA . GLN A 1 240 ? -0.475 -0.642 -7.956 1.00 96.12 240 GLN A CA 1
ATOM 1883 C C . GLN A 1 240 ? -1.270 -1.789 -7.319 1.00 96.12 240 GLN A C 1
ATOM 1885 O O . GLN A 1 240 ? -2.498 -1.729 -7.309 1.00 96.12 240 GLN A O 1
ATOM 1890 N N . LEU A 1 241 ? -0.593 -2.800 -6.767 1.00 96.88 241 LEU A N 1
ATOM 1891 C CA . LEU A 1 241 ? -1.248 -3.907 -6.071 1.00 96.88 241 LEU A CA 1
ATOM 1892 C C . LEU A 1 241 ? -2.046 -3.420 -4.860 1.00 96.88 241 LEU A C 1
ATOM 1894 O O . LEU A 1 241 ? -3.220 -3.762 -4.729 1.00 96.88 241 LEU A O 1
ATOM 1898 N N . GLU A 1 242 ? -1.445 -2.567 -4.032 1.00 96.75 242 GLU A N 1
ATOM 1899 C CA . GLU A 1 242 ? -2.100 -1.986 -2.858 1.00 96.75 242 GLU A CA 1
ATOM 1900 C C . GLU A 1 242 ? -3.395 -1.240 -3.235 1.00 96.75 242 GLU A C 1
ATOM 1902 O O . GLU A 1 242 ? -4.436 -1.410 -2.595 1.00 96.75 242 GLU A O 1
ATOM 1907 N N . ILE A 1 243 ? -3.360 -0.473 -4.333 1.00 97.56 243 ILE A N 1
ATOM 1908 C CA . ILE A 1 243 ? -4.534 0.220 -4.880 1.00 97.56 243 ILE A CA 1
ATOM 1909 C C . ILE A 1 243 ? -5.610 -0.782 -5.309 1.00 97.56 243 ILE A C 1
ATOM 1911 O O . ILE A 1 243 ? -6.776 -0.598 -4.965 1.00 97.56 243 ILE A O 1
ATOM 1915 N N . VAL A 1 244 ? -5.252 -1.837 -6.047 1.00 96.38 244 VAL A N 1
ATOM 1916 C CA . VAL A 1 244 ? -6.222 -2.840 -6.521 1.00 96.38 244 VAL A CA 1
ATOM 1917 C C . VAL A 1 244 ? -6.894 -3.545 -5.345 1.00 96.38 244 VAL A C 1
ATOM 1919 O O . VAL A 1 244 ? -8.124 -3.605 -5.298 1.00 96.38 244 VAL A O 1
ATOM 1922 N N . VAL A 1 245 ? -6.107 -4.001 -4.368 1.00 96.38 245 VAL A N 1
ATOM 1923 C CA . VAL A 1 245 ? -6.615 -4.628 -3.140 1.00 96.38 245 VAL A CA 1
ATOM 1924 C C . VAL A 1 245 ? -7.586 -3.690 -2.430 1.00 96.38 245 VAL A C 1
ATOM 1926 O O . VAL A 1 245 ? -8.710 -4.070 -2.098 1.00 96.38 245 VAL A O 1
ATOM 1929 N N . ARG A 1 246 ? -7.204 -2.426 -2.237 1.00 97.62 246 ARG A N 1
ATOM 1930 C CA . ARG A 1 246 ? -8.035 -1.477 -1.497 1.00 97.62 246 ARG A CA 1
ATOM 1931 C C . ARG A 1 246 ? -9.303 -1.077 -2.265 1.00 97.62 246 ARG A C 1
ATOM 1933 O O . ARG A 1 246 ? -10.355 -0.925 -1.645 1.00 97.62 246 ARG A O 1
ATOM 1940 N N . LEU A 1 247 ? -9.261 -0.985 -3.596 1.00 96.88 247 LEU A N 1
ATOM 1941 C CA . LEU A 1 247 ? -10.462 -0.776 -4.414 1.00 96.88 247 LEU A CA 1
ATOM 1942 C C . LEU A 1 247 ? -11.437 -1.957 -4.312 1.00 96.88 247 LEU A C 1
ATOM 1944 O O . LEU A 1 247 ? -12.649 -1.746 -4.237 1.00 96.88 247 LEU A O 1
ATOM 1948 N N . GLN A 1 248 ? -10.929 -3.190 -4.264 1.00 94.75 248 GLN A N 1
ATOM 1949 C CA . GLN A 1 248 ? -11.757 -4.378 -4.039 1.00 94.75 248 GLN A CA 1
ATOM 1950 C C . GLN A 1 248 ? -12.399 -4.361 -2.652 1.00 94.75 248 GLN A C 1
ATOM 1952 O O . GLN A 1 248 ? -13.581 -4.678 -2.530 1.00 94.75 248 GLN A O 1
ATOM 1957 N N . MET A 1 249 ? -11.676 -3.914 -1.619 1.00 96.62 249 MET A N 1
ATOM 1958 C CA . MET A 1 249 ? -12.258 -3.720 -0.286 1.00 96.62 249 MET A CA 1
ATOM 1959 C C . MET A 1 249 ? -13.405 -2.701 -0.312 1.00 96.62 249 MET A C 1
ATOM 1961 O O . MET A 1 249 ? -14.444 -2.950 0.297 1.00 96.62 249 MET A O 1
ATOM 1965 N N . VAL A 1 250 ? -13.261 -1.588 -1.045 1.00 97.62 250 VAL A N 1
ATOM 1966 C CA . VAL A 1 250 ? -14.346 -0.604 -1.228 1.00 97.62 250 VAL A CA 1
ATOM 1967 C C . VAL A 1 250 ? -15.551 -1.241 -1.923 1.00 97.62 250 VAL A C 1
ATOM 1969 O O . VAL A 1 250 ? -16.677 -1.087 -1.452 1.00 97.62 250 VAL A O 1
ATOM 1972 N N . LEU A 1 251 ? -15.330 -1.980 -3.015 1.00 95.50 251 LEU A N 1
ATOM 1973 C CA . LEU A 1 251 ? -16.397 -2.675 -3.738 1.00 95.50 251 LEU A CA 1
ATOM 1974 C C . LEU A 1 251 ? -17.152 -3.646 -2.820 1.00 95.50 251 LEU A C 1
ATOM 1976 O O . LEU A 1 251 ? -18.376 -3.572 -2.722 1.00 95.50 251 LEU A O 1
ATOM 1980 N N . LYS A 1 252 ? -16.423 -4.501 -2.097 1.00 94.94 252 LYS A N 1
ATOM 1981 C CA . LYS A 1 252 ? -17.001 -5.489 -1.178 1.00 94.94 252 LYS A CA 1
ATOM 1982 C C . LYS A 1 252 ? -17.730 -4.836 -0.007 1.00 94.94 252 LYS A C 1
ATOM 1984 O O . LYS A 1 252 ? -18.769 -5.339 0.412 1.00 94.94 252 LYS A O 1
ATOM 1989 N N . ALA A 1 253 ? -17.240 -3.702 0.495 1.00 96.50 253 ALA A N 1
ATOM 1990 C CA . ALA A 1 253 ? -17.925 -2.941 1.535 1.00 96.50 253 ALA A CA 1
ATOM 1991 C C . ALA A 1 253 ? -19.262 -2.360 1.037 1.00 96.50 253 ALA A C 1
ATOM 1993 O O . ALA A 1 253 ? -20.266 -2.456 1.742 1.00 96.50 253 ALA A O 1
ATOM 1994 N N . LEU A 1 254 ? -19.307 -1.815 -0.186 1.00 96.00 254 LEU A N 1
ATOM 1995 C CA . LEU A 1 254 ? -20.551 -1.331 -0.802 1.00 96.00 254 LEU A CA 1
ATOM 1996 C C . LEU A 1 254 ? -21.559 -2.471 -1.013 1.00 96.00 254 LEU A C 1
ATOM 1998 O O . LEU A 1 254 ? -22.726 -2.329 -0.648 1.00 96.00 254 LEU A O 1
ATOM 2002 N N . GLU A 1 255 ? -21.102 -3.614 -1.535 1.00 94.38 255 GLU A N 1
ATOM 2003 C CA . GLU A 1 255 ? -21.922 -4.819 -1.732 1.00 94.38 255 GLU A CA 1
ATOM 2004 C C . GLU A 1 255 ? -22.498 -5.338 -0.406 1.00 94.38 255 GLU A C 1
ATOM 2006 O O . GLU A 1 255 ? -23.703 -5.573 -0.303 1.00 94.38 255 GLU A O 1
ATOM 2011 N N . ALA A 1 256 ? -21.669 -5.443 0.639 1.00 94.56 256 ALA A N 1
ATOM 2012 C CA . ALA A 1 256 ? -22.095 -5.889 1.966 1.00 94.56 256 ALA A CA 1
ATOM 2013 C C . ALA A 1 256 ? -23.153 -4.962 2.590 1.00 94.56 256 ALA A C 1
ATOM 2015 O O . ALA A 1 256 ? -24.041 -5.417 3.312 1.00 94.56 256 ALA A O 1
ATOM 2016 N N . ARG A 1 257 ? -23.089 -3.660 2.284 1.00 94.81 257 ARG A N 1
ATOM 2017 C CA . ARG A 1 257 ? -24.079 -2.656 2.703 1.00 94.81 257 ARG A CA 1
ATOM 2018 C C . ARG A 1 257 ? -25.281 -2.553 1.761 1.00 94.81 257 ARG A C 1
ATOM 2020 O O . ARG A 1 257 ? -26.176 -1.760 2.035 1.00 94.81 257 ARG A O 1
ATOM 2027 N N . ARG A 1 258 ? -25.327 -3.359 0.691 1.00 94.81 258 ARG A N 1
ATOM 2028 C CA . ARG A 1 258 ? -26.363 -3.335 -0.359 1.00 94.81 258 ARG A CA 1
ATOM 2029 C C . ARG A 1 258 ? -26.525 -1.951 -0.999 1.00 94.81 258 ARG A C 1
ATOM 2031 O O . ARG A 1 258 ? -27.623 -1.566 -1.391 1.00 94.81 258 ARG A O 1
ATOM 2038 N N . LEU A 1 259 ? -25.428 -1.201 -1.090 1.00 94.12 259 LEU A N 1
ATOM 2039 C CA . LEU A 1 259 ? -25.398 0.110 -1.727 1.00 94.12 259 LEU A CA 1
ATOM 2040 C C . LEU A 1 259 ? -25.077 -0.033 -3.220 1.00 94.12 259 LEU A C 1
ATOM 2042 O O . LEU A 1 259 ? -24.275 -0.893 -3.599 1.00 94.12 259 LEU A O 1
ATOM 2046 N N . PRO A 1 260 ? -25.656 0.815 -4.088 1.00 92.38 260 PRO A N 1
ATOM 2047 C CA . PRO A 1 260 ? -25.355 0.779 -5.510 1.00 92.38 260 PRO A CA 1
ATOM 2048 C C . PRO A 1 260 ? -23.882 1.118 -5.749 1.00 92.38 260 PRO A C 1
ATOM 2050 O O . PRO A 1 260 ? -23.382 2.165 -5.333 1.00 92.38 260 PRO A O 1
ATOM 2053 N N . THR A 1 261 ? -23.172 0.244 -6.460 1.00 92.50 261 THR A N 1
ATOM 2054 C CA . THR A 1 261 ? -21.783 0.510 -6.835 1.00 92.50 261 THR A CA 1
ATOM 2055 C C . THR A 1 261 ? -21.722 1.612 -7.897 1.00 92.50 261 THR A C 1
ATOM 2057 O O . THR A 1 261 ? -22.325 1.458 -8.966 1.00 92.50 261 THR A O 1
ATOM 2060 N N . PRO A 1 262 ? -20.937 2.682 -7.688 1.00 92.62 262 PRO A N 1
ATOM 2061 C CA . PRO A 1 262 ? -20.728 3.691 -8.717 1.00 92.62 262 PRO A CA 1
ATOM 2062 C C . PRO A 1 262 ? -20.105 3.089 -9.985 1.00 92.62 262 PRO A C 1
ATOM 2064 O O . PRO A 1 262 ? -19.115 2.361 -9.906 1.00 92.62 262 PRO A O 1
ATOM 2067 N N . GLY A 1 263 ? -20.624 3.441 -11.166 1.00 88.50 263 GLY A N 1
ATOM 2068 C CA . GLY A 1 263 ? -20.143 2.883 -12.441 1.00 88.50 263 GLY A CA 1
ATOM 2069 C C . GLY A 1 263 ? -18.642 3.092 -12.692 1.00 88.50 263 GLY A C 1
ATOM 2070 O O . GLY A 1 263 ? -17.976 2.210 -13.232 1.00 88.50 263 GLY A O 1
ATOM 2071 N N . PHE A 1 264 ? -18.079 4.213 -12.219 1.00 91.19 264 PHE A N 1
ATOM 2072 C CA . PHE A 1 264 ? -16.643 4.487 -12.342 1.00 91.19 264 PHE A CA 1
ATOM 2073 C C . PHE A 1 264 ? -15.772 3.468 -11.591 1.00 91.19 264 PHE A C 1
ATOM 2075 O O . PHE A 1 264 ? -14.644 3.220 -12.009 1.00 91.19 264 PHE A O 1
ATOM 2082 N N . LEU A 1 265 ? -16.271 2.893 -10.489 1.00 92.50 265 LEU A N 1
ATOM 2083 C CA . LEU A 1 265 ? -15.475 2.058 -9.592 1.00 92.50 265 LEU A CA 1
ATOM 2084 C C . LEU A 1 265 ? -15.175 0.697 -10.223 1.00 92.50 265 LEU A C 1
ATOM 2086 O O . LEU A 1 265 ? -14.014 0.304 -10.272 1.00 92.50 265 LEU A O 1
ATOM 2090 N N . ARG A 1 266 ? -16.190 0.017 -10.776 1.00 88.69 266 ARG A N 1
ATOM 2091 C CA . ARG A 1 266 ? -16.003 -1.267 -11.479 1.00 88.69 266 ARG A CA 1
ATOM 2092 C C . ARG A 1 266 ? -15.043 -1.135 -12.656 1.00 88.69 266 ARG A C 1
ATOM 2094 O O . ARG A 1 266 ? -14.094 -1.905 -12.764 1.00 88.69 266 ARG A O 1
ATOM 2101 N N . HIS A 1 267 ? -15.249 -0.113 -13.489 1.00 87.88 267 HIS A N 1
ATOM 2102 C CA . HIS A 1 267 ? -14.365 0.159 -14.623 1.00 87.88 267 HIS A CA 1
ATOM 2103 C C . HIS A 1 267 ? -12.915 0.399 -14.176 1.00 87.88 267 HIS A C 1
ATOM 2105 O O . HIS A 1 267 ? -11.976 -0.081 -14.810 1.00 87.88 267 HIS A O 1
ATOM 2111 N N . MET A 1 268 ? -12.728 1.127 -13.072 1.00 91.88 268 MET A N 1
ATOM 2112 C CA . MET A 1 268 ? -11.401 1.411 -12.544 1.00 91.88 268 MET A CA 1
ATOM 2113 C C . MET A 1 268 ? -10.721 0.172 -11.954 1.00 91.88 268 MET A C 1
ATOM 2115 O O . MET A 1 268 ? -9.540 -0.027 -12.215 1.00 91.88 268 MET A O 1
ATOM 2119 N N . ILE A 1 269 ? -11.451 -0.674 -11.216 1.00 92.00 269 ILE A N 1
ATOM 2120 C CA . ILE A 1 269 ? -10.928 -1.934 -10.662 1.00 92.00 269 ILE A CA 1
ATOM 2121 C C . ILE A 1 269 ? -10.398 -2.829 -11.780 1.00 92.00 269 ILE A C 1
ATOM 2123 O O . ILE A 1 269 ? -9.239 -3.230 -11.720 1.00 92.00 269 ILE A O 1
ATOM 2127 N N . GLY A 1 270 ? -11.204 -3.080 -12.819 1.00 89.31 270 GLY A N 1
ATOM 2128 C CA . GLY A 1 270 ? -10.801 -3.953 -13.925 1.00 89.31 270 GLY A CA 1
ATOM 2129 C C . GLY A 1 270 ? -9.528 -3.462 -14.618 1.00 89.31 270 GLY A C 1
ATOM 2130 O O . GLY A 1 270 ? -8.584 -4.222 -14.810 1.00 89.31 270 GLY A O 1
ATOM 2131 N N . ARG A 1 271 ? -9.440 -2.157 -14.907 1.00 90.62 271 ARG A N 1
ATOM 2132 C CA . ARG A 1 271 ? -8.246 -1.571 -15.537 1.00 90.62 271 ARG A CA 1
ATOM 2133 C C . ARG A 1 271 ? -7.028 -1.552 -14.620 1.00 90.62 271 ARG A C 1
ATOM 2135 O O . ARG A 1 271 ? -5.927 -1.840 -15.080 1.00 90.62 271 ARG A O 1
ATOM 2142 N N . ALA A 1 272 ? -7.201 -1.214 -13.345 1.00 93.19 272 ALA A N 1
ATOM 2143 C CA . ALA A 1 272 ? -6.104 -1.208 -12.383 1.00 93.19 272 ALA A CA 1
ATOM 2144 C C . ALA A 1 272 ? -5.543 -2.619 -12.156 1.00 93.19 272 ALA A C 1
ATOM 2146 O O . ALA A 1 272 ? -4.329 -2.785 -12.024 1.00 93.19 272 ALA A O 1
ATOM 2147 N N . ALA A 1 273 ? -6.410 -3.629 -12.156 1.00 91.75 273 ALA A N 1
ATOM 2148 C CA . ALA A 1 273 ? -6.021 -5.015 -11.972 1.00 91.75 273 ALA A CA 1
ATOM 2149 C C . ALA A 1 273 ? -5.387 -5.625 -13.237 1.00 91.75 273 ALA A C 1
ATOM 2151 O O . ALA A 1 273 ? -4.327 -6.239 -13.146 1.00 91.75 273 ALA A O 1
ATOM 2152 N N . ALA A 1 274 ? -5.910 -5.342 -14.433 1.00 90.00 274 ALA A N 1
ATOM 2153 C CA . ALA A 1 274 ? -5.212 -5.680 -15.679 1.00 90.00 274 ALA A CA 1
ATOM 2154 C C . ALA A 1 274 ? -3.815 -5.032 -15.742 1.00 90.00 274 ALA A C 1
ATOM 2156 O O . ALA A 1 274 ? -2.840 -5.634 -16.193 1.00 90.00 274 ALA A O 1
ATOM 2157 N N . HIS A 1 275 ? -3.680 -3.814 -15.209 1.00 92.88 275 HIS A N 1
ATOM 2158 C CA . HIS A 1 275 ? -2.384 -3.157 -15.109 1.00 92.88 275 HIS A CA 1
ATOM 2159 C C . HIS A 1 275 ? -1.438 -3.826 -14.099 1.00 92.88 275 HIS A C 1
ATOM 2161 O O . HIS A 1 275 ? -0.240 -3.899 -14.358 1.00 92.88 275 HIS A O 1
ATOM 2167 N N . VAL A 1 276 ? -1.932 -4.336 -12.961 1.00 93.38 276 VAL A N 1
ATOM 2168 C CA . VAL A 1 276 ? -1.073 -5.079 -12.016 1.00 93.38 276 VAL A CA 1
ATOM 2169 C C . VAL A 1 276 ? -0.638 -6.430 -12.592 1.00 93.38 276 VAL A C 1
ATOM 2171 O O . VAL A 1 276 ? 0.505 -6.841 -12.392 1.00 93.38 276 VAL A O 1
ATOM 2174 N N . GLN A 1 277 ? -1.499 -7.080 -13.385 1.00 91.81 277 GLN A N 1
ATOM 2175 C CA . GLN A 1 277 ? -1.193 -8.336 -14.077 1.00 91.81 277 GLN A CA 1
ATOM 2176 C C . GLN A 1 277 ? 0.007 -8.211 -15.021 1.00 91.81 277 GLN A C 1
ATOM 2178 O O . GLN A 1 277 ? 0.813 -9.137 -15.104 1.00 91.81 277 GLN A O 1
ATOM 2183 N N . LEU A 1 278 ? 0.181 -7.053 -15.672 1.00 93.06 278 LEU A N 1
ATOM 2184 C CA . LEU A 1 278 ? 1.336 -6.776 -16.533 1.00 93.06 278 LEU A CA 1
ATOM 2185 C C . LEU A 1 278 ? 2.674 -7.012 -15.810 1.00 93.06 278 LEU A C 1
ATOM 2187 O O . LEU A 1 278 ? 3.641 -7.452 -16.437 1.00 93.06 278 LEU A O 1
ATOM 2191 N N . PHE A 1 279 ? 2.722 -6.779 -14.496 1.00 94.44 279 PHE A N 1
ATOM 2192 C CA . PHE A 1 279 ? 3.919 -6.939 -13.674 1.00 94.44 279 PHE A CA 1
ATOM 2193 C C . PHE A 1 279 ? 4.084 -8.332 -13.060 1.00 94.44 279 PHE A C 1
ATOM 2195 O O . PHE A 1 279 ? 5.081 -8.561 -12.380 1.00 94.44 279 PHE A O 1
ATOM 2202 N N . ARG A 1 280 ? 3.152 -9.269 -13.267 1.00 93.56 280 ARG A N 1
ATOM 2203 C CA . ARG A 1 280 ? 3.250 -10.620 -12.699 1.00 93.56 280 ARG A CA 1
ATOM 2204 C C . ARG A 1 280 ? 4.353 -11.424 -13.394 1.00 93.56 280 ARG A C 1
ATOM 2206 O O . ARG A 1 280 ? 4.269 -11.704 -14.589 1.00 93.56 280 ARG A O 1
ATOM 2213 N N . CYS A 1 281 ? 5.376 -11.816 -12.651 1.00 92.88 281 CYS A N 1
ATOM 2214 C CA . CYS A 1 281 ? 6.448 -12.692 -13.119 1.00 92.88 281 CYS A CA 1
ATOM 2215 C C . CYS A 1 281 ? 5.998 -14.162 -13.141 1.00 92.88 281 CYS A C 1
ATOM 2217 O O . CYS A 1 281 ? 4.957 -14.516 -12.583 1.00 92.88 281 CYS A O 1
ATOM 2219 N N . GLY A 1 282 ? 6.795 -15.038 -13.760 1.00 88.06 282 GLY A N 1
ATOM 2220 C CA . GLY A 1 282 ? 6.457 -16.463 -13.877 1.00 88.06 282 GLY A CA 1
ATOM 2221 C C . GLY A 1 282 ? 6.439 -17.239 -12.550 1.00 88.06 282 GLY A C 1
ATOM 2222 O O . GLY A 1 282 ? 5.851 -18.315 -12.474 1.00 88.06 282 GLY A O 1
ATOM 2223 N N . ASP A 1 283 ? 7.010 -16.683 -11.478 1.00 92.06 283 ASP A N 1
ATOM 2224 C CA . ASP A 1 283 ? 6.891 -17.201 -10.108 1.00 92.06 283 ASP A CA 1
ATOM 2225 C C . ASP A 1 283 ? 5.606 -16.760 -9.385 1.00 92.06 283 ASP A C 1
ATOM 2227 O O . ASP A 1 283 ? 5.346 -17.187 -8.262 1.00 92.06 283 ASP A O 1
ATOM 2231 N N . GLY A 1 284 ? 4.790 -15.917 -10.021 1.00 90.62 284 GLY A N 1
ATOM 2232 C CA . GLY A 1 284 ? 3.543 -15.408 -9.464 1.00 90.62 284 GLY A CA 1
ATOM 2233 C C . GLY A 1 284 ? 3.697 -14.209 -8.529 1.00 90.62 284 GLY A C 1
ATOM 2234 O O . GLY A 1 284 ? 2.713 -13.838 -7.900 1.00 90.62 284 GLY A O 1
ATOM 2235 N N . ARG A 1 285 ? 4.880 -13.594 -8.453 1.00 93.62 285 ARG A N 1
ATOM 2236 C CA . ARG A 1 285 ? 5.144 -12.355 -7.703 1.00 93.62 285 ARG A CA 1
ATOM 2237 C C . ARG A 1 285 ? 5.346 -11.169 -8.649 1.00 93.62 285 ARG A C 1
ATOM 2239 O O . ARG A 1 285 ? 5.447 -11.349 -9.863 1.00 93.62 285 ARG A O 1
ATOM 2246 N N . LEU A 1 286 ? 5.422 -9.950 -8.121 1.00 95.31 286 LEU A N 1
ATOM 2247 C CA . LEU A 1 286 ? 5.606 -8.750 -8.940 1.00 95.31 286 LEU A CA 1
ATOM 2248 C C . LEU A 1 286 ? 7.049 -8.589 -9.426 1.00 95.31 286 LEU A C 1
ATOM 2250 O O . LEU A 1 286 ? 8.015 -8.952 -8.744 1.00 95.31 286 LEU A O 1
ATOM 2254 N N . ALA A 1 287 ? 7.182 -8.015 -10.618 1.00 95.38 287 ALA A N 1
ATOM 2255 C CA . ALA A 1 287 ? 8.421 -7.452 -11.118 1.00 95.38 287 ALA A CA 1
ATOM 2256 C C . ALA A 1 287 ? 8.771 -6.174 -10.348 1.00 95.38 287 ALA A C 1
ATOM 2258 O O . ALA A 1 287 ? 7.906 -5.378 -9.979 1.00 95.38 287 ALA A O 1
ATOM 2259 N N . VAL A 1 288 ? 10.064 -5.954 -10.146 1.00 94.94 288 VAL A N 1
ATOM 2260 C CA . VAL A 1 288 ? 10.564 -4.860 -9.315 1.00 94.94 288 VAL A CA 1
ATOM 2261 C C . VAL A 1 288 ? 10.872 -3.636 -10.181 1.00 94.94 288 VAL A C 1
ATOM 2263 O O . VAL A 1 288 ? 11.842 -3.633 -10.935 1.00 94.94 288 VAL A O 1
ATOM 2266 N N . PHE A 1 289 ? 10.066 -2.576 -10.064 1.00 94.50 289 PHE A N 1
ATOM 2267 C CA . PHE A 1 289 ? 10.269 -1.305 -10.775 1.00 94.50 289 PHE A CA 1
ATOM 2268 C C . PHE A 1 289 ? 9.937 -0.096 -9.897 1.00 94.50 289 PHE A C 1
ATOM 2270 O O . PHE A 1 289 ? 9.015 -0.147 -9.086 1.00 94.50 289 PHE A O 1
ATOM 2277 N N . ASN A 1 290 ? 10.656 1.015 -10.092 1.00 90.50 290 ASN A N 1
ATOM 2278 C CA . ASN A 1 290 ? 10.331 2.342 -9.538 1.00 90.50 290 ASN A CA 1
ATOM 2279 C C . ASN A 1 290 ? 10.032 2.347 -8.027 1.00 90.50 290 ASN A C 1
ATOM 2281 O O . ASN A 1 290 ? 9.059 2.949 -7.559 1.00 90.50 290 ASN A O 1
ATOM 2285 N N . GLY A 1 291 ? 10.871 1.641 -7.267 1.00 87.69 291 GLY A N 1
ATOM 2286 C CA . GLY A 1 291 ? 10.746 1.498 -5.817 1.00 87.69 291 GLY A CA 1
ATOM 2287 C C . GLY A 1 291 ? 9.704 0.482 -5.364 1.00 87.69 291 GLY A C 1
ATOM 2288 O O . GLY A 1 291 ? 9.257 0.548 -4.222 1.00 87.69 291 GLY A O 1
ATOM 2289 N N . GLY A 1 292 ? 9.254 -0.400 -6.254 1.00 92.12 292 GLY A N 1
ATOM 2290 C CA . GLY A 1 292 ? 8.509 -1.597 -5.883 1.00 92.12 292 GLY A CA 1
ATOM 2291 C C . GLY A 1 292 ? 9.417 -2.654 -5.254 1.00 92.12 292 GLY A C 1
ATOM 2292 O O . GLY A 1 292 ? 10.629 -2.465 -5.106 1.00 92.12 292 GLY A O 1
ATOM 2293 N N . TYR A 1 293 ? 8.808 -3.775 -4.905 1.00 92.50 293 TYR A N 1
ATOM 2294 C CA . TYR A 1 293 ? 9.427 -4.981 -4.362 1.00 92.50 293 TYR A CA 1
ATOM 2295 C C . TYR A 1 293 ? 8.640 -6.203 -4.866 1.00 92.50 293 TYR A C 1
ATOM 2297 O O . TYR A 1 293 ? 7.633 -6.043 -5.553 1.00 92.50 293 TYR A O 1
ATOM 2305 N N . GLU A 1 294 ? 9.112 -7.422 -4.588 1.00 87.06 294 GLU A N 1
ATOM 2306 C CA . GLU A 1 294 ? 8.497 -8.644 -5.143 1.00 87.06 294 GLU A CA 1
ATOM 2307 C C . GLU A 1 294 ? 7.046 -8.862 -4.682 1.00 87.06 294 GLU A C 1
ATOM 2309 O O . GLU A 1 294 ? 6.264 -9.480 -5.404 1.00 87.06 294 GLU A O 1
ATOM 2314 N N . ASP A 1 295 ? 6.695 -8.269 -3.538 1.00 88.19 295 ASP A N 1
ATOM 2315 C CA . ASP A 1 295 ? 5.361 -8.245 -2.927 1.00 88.19 295 ASP A CA 1
ATOM 2316 C C . ASP A 1 295 ? 4.794 -9.642 -2.606 1.00 88.19 295 ASP A C 1
ATOM 2318 O O . ASP A 1 295 ? 5.414 -10.677 -2.870 1.00 88.19 295 ASP A O 1
ATOM 2322 N N . ASP A 1 296 ? 3.629 -9.680 -1.963 1.00 88.00 296 ASP A N 1
ATOM 2323 C CA . ASP A 1 296 ? 2.973 -10.927 -1.575 1.00 88.00 296 ASP A CA 1
ATOM 2324 C C . ASP A 1 296 ? 2.215 -11.551 -2.762 1.00 88.00 296 ASP A C 1
ATOM 2326 O O . ASP A 1 296 ? 1.253 -10.990 -3.295 1.00 88.00 296 ASP A O 1
ATOM 2330 N N . GLY A 1 297 ? 2.628 -12.758 -3.161 1.00 90.31 297 GLY A N 1
ATOM 2331 C CA . GLY A 1 297 ? 1.978 -13.518 -4.229 1.00 90.31 297 GLY A CA 1
ATOM 2332 C C . GLY A 1 297 ? 0.523 -13.898 -3.920 1.00 90.31 297 GLY A C 1
ATOM 2333 O O . GLY A 1 297 ? -0.281 -13.997 -4.846 1.00 90.31 297 GLY A O 1
ATOM 2334 N N . ALA A 1 298 ? 0.153 -14.068 -2.646 1.00 90.50 298 ALA A N 1
ATOM 2335 C CA . ALA A 1 298 ? -1.228 -14.328 -2.241 1.00 90.50 298 ALA A CA 1
ATOM 2336 C C . ALA A 1 298 ? -2.105 -13.083 -2.429 1.00 90.50 298 ALA A C 1
ATOM 2338 O O . ALA A 1 298 ? -3.192 -13.181 -3.005 1.00 90.50 298 ALA A O 1
ATOM 2339 N N . ALA A 1 299 ? -1.599 -11.908 -2.039 1.00 92.75 299 ALA A N 1
ATOM 2340 C CA . ALA A 1 299 ? -2.277 -10.638 -2.281 1.00 92.75 299 ALA A CA 1
ATOM 2341 C C . ALA A 1 299 ? -2.444 -10.380 -3.784 1.00 92.75 299 ALA A C 1
ATOM 2343 O O . ALA A 1 299 ? -3.535 -10.014 -4.223 1.00 92.75 299 ALA A O 1
ATOM 2344 N N . LEU A 1 300 ? -1.407 -10.651 -4.587 1.00 93.38 300 LEU A N 1
ATOM 2345 C CA . LEU A 1 300 ? -1.492 -10.555 -6.045 1.00 93.38 300 LEU A CA 1
ATOM 2346 C C . LEU A 1 300 ? -2.518 -11.530 -6.629 1.00 93.38 300 LEU A C 1
ATOM 2348 O O . LEU A 1 300 ? -3.334 -11.131 -7.455 1.00 93.38 300 LEU A O 1
ATOM 2352 N N . SER A 1 301 ? -2.516 -12.791 -6.196 1.00 91.50 301 SER A N 1
ATOM 2353 C CA . SER A 1 301 ? -3.499 -13.770 -6.662 1.00 91.50 301 SER A CA 1
ATOM 2354 C C . SER A 1 301 ? -4.922 -13.314 -6.343 1.00 91.50 301 SER A C 1
ATOM 2356 O O . SER A 1 301 ? -5.762 -13.298 -7.237 1.00 91.50 301 SER A O 1
ATOM 2358 N N . SER A 1 302 ? -5.178 -12.879 -5.105 1.00 89.88 302 SER A N 1
ATOM 2359 C CA . SER A 1 302 ? -6.483 -12.347 -4.696 1.00 89.88 302 SER A CA 1
ATOM 2360 C C . SER A 1 302 ? -6.886 -11.126 -5.523 1.00 89.88 302 SER A C 1
ATOM 2362 O O . SER A 1 302 ? -8.044 -11.007 -5.920 1.00 89.88 302 SER A O 1
ATOM 2364 N N . ALA A 1 303 ? -5.936 -10.230 -5.803 1.00 88.94 303 ALA A N 1
ATOM 2365 C CA . ALA A 1 303 ? -6.174 -9.040 -6.605 1.00 88.94 303 ALA A CA 1
ATOM 2366 C C . ALA A 1 303 ? -6.563 -9.380 -8.055 1.00 88.94 303 ALA A C 1
ATOM 2368 O O . ALA A 1 303 ? -7.358 -8.656 -8.651 1.00 88.94 303 ALA A O 1
ATOM 2369 N N . LEU A 1 304 ? -6.045 -10.478 -8.612 1.00 86.81 304 LEU A N 1
ATOM 2370 C CA . LEU A 1 304 ? -6.332 -10.904 -9.983 1.00 86.81 304 LEU A CA 1
ATOM 2371 C C . LEU A 1 304 ? -7.608 -11.746 -10.111 1.00 86.81 304 LEU A C 1
ATOM 2373 O O . LEU A 1 304 ? -8.289 -11.632 -11.122 1.00 86.81 304 LEU A O 1
ATOM 2377 N N . THR A 1 305 ? -7.984 -12.534 -9.098 1.00 81.50 305 THR A N 1
ATOM 2378 C CA . THR A 1 305 ? -9.218 -13.350 -9.133 1.00 81.50 305 THR A CA 1
ATOM 2379 C C . THR A 1 305 ? -10.493 -12.507 -9.262 1.00 81.50 305 THR A C 1
ATOM 2381 O O . THR A 1 305 ? -11.511 -12.997 -9.732 1.00 81.50 305 THR A O 1
ATOM 2384 N N . ALA A 1 306 ? -10.465 -11.241 -8.842 1.00 62.38 306 ALA A N 1
ATOM 2385 C CA . ALA A 1 306 ? -11.634 -10.362 -8.890 1.00 62.38 306 ALA A CA 1
ATOM 2386 C C . ALA A 1 306 ? -11.782 -9.576 -10.210 1.00 62.38 306 ALA A C 1
ATOM 2388 O O . ALA A 1 306 ? -12.619 -8.674 -10.291 1.00 62.38 306 ALA A O 1
ATOM 2389 N N . VAL A 1 307 ? -10.956 -9.869 -11.215 1.00 63.19 307 VAL A N 1
ATOM 2390 C CA . VAL A 1 307 ? -11.087 -9.328 -12.572 1.00 63.19 307 VAL A CA 1
ATOM 2391 C C . VAL A 1 307 ? -11.873 -10.337 -13.391 1.00 63.19 307 VAL A C 1
ATOM 2393 O O . VAL A 1 307 ? -11.499 -11.506 -13.419 1.00 63.19 307 VAL A O 1
ATOM 2396 N N . ASP A 1 308 ? -12.938 -9.901 -14.064 1.00 58.72 308 ASP A N 1
ATOM 2397 C CA . ASP A 1 308 ? -13.539 -10.722 -15.116 1.00 58.72 308 ASP A CA 1
ATOM 2398 C C . ASP A 1 308 ? -12.447 -11.059 -16.141 1.00 58.72 308 ASP A C 1
ATOM 2400 O O . ASP A 1 308 ? -11.745 -10.161 -16.613 1.00 58.72 308 ASP A O 1
ATOM 2404 N N . GLU A 1 309 ? -12.319 -12.340 -16.496 1.00 51.56 309 GLU A N 1
ATOM 2405 C CA . GLU A 1 309 ? -11.294 -12.895 -17.402 1.00 51.56 309 GLU A CA 1
ATOM 2406 C C . GLU A 1 309 ? -11.170 -12.138 -18.744 1.00 51.56 309 GLU A C 1
ATOM 2408 O O . GLU A 1 309 ? -10.165 -12.243 -19.436 1.00 51.56 309 GLU A O 1
ATOM 2413 N N . ALA A 1 310 ? -12.162 -11.315 -19.091 1.00 48.78 310 ALA A N 1
ATOM 2414 C CA . ALA A 1 310 ? -12.249 -10.539 -20.321 1.00 48.78 310 ALA A CA 1
ATOM 2415 C C . ALA A 1 310 ? -11.252 -9.366 -20.460 1.00 48.78 310 ALA A C 1
ATOM 2417 O O . ALA A 1 310 ? -11.201 -8.763 -21.534 1.00 48.78 310 ALA A O 1
ATOM 2418 N N . VAL A 1 311 ? -10.481 -8.991 -19.428 1.00 55.16 311 VAL A N 1
ATOM 2419 C CA . VAL A 1 311 ? -9.483 -7.905 -19.543 1.00 55.16 311 VAL A CA 1
ATOM 2420 C C . VAL A 1 311 ? -8.071 -8.474 -19.646 1.00 55.16 311 VAL A C 1
ATOM 2422 O O . VAL A 1 311 ? -7.285 -8.397 -18.704 1.00 55.16 311 VAL A O 1
ATOM 2425 N N . GLU A 1 312 ? -7.726 -9.013 -20.815 1.00 54.97 312 GLU A N 1
ATOM 2426 C CA . GLU A 1 312 ? -6.339 -9.381 -21.089 1.00 54.97 312 GLU A CA 1
ATOM 2427 C C . GLU A 1 312 ? -5.454 -8.126 -21.203 1.00 54.97 312 GLU A C 1
ATOM 2429 O O . GLU A 1 312 ? -5.769 -7.192 -21.955 1.00 54.97 312 GLU A O 1
ATOM 2434 N N . PRO A 1 313 ? -4.319 -8.062 -20.485 1.00 60.16 313 PRO A N 1
ATOM 2435 C CA . PRO A 1 313 ? -3.347 -7.005 -20.694 1.00 60.16 313 PRO A CA 1
ATOM 2436 C C . PRO A 1 313 ? -2.766 -7.155 -22.100 1.00 60.16 313 PRO A C 1
ATOM 2438 O O . PRO A 1 313 ? -2.153 -8.168 -22.414 1.00 60.16 313 PRO A O 1
ATOM 2441 N N . THR A 1 314 ? -2.841 -6.113 -22.926 1.00 66.44 314 THR A N 1
ATOM 2442 C CA . THR A 1 314 ? -2.295 -6.085 -24.303 1.00 66.44 314 THR A CA 1
ATOM 2443 C C . THR A 1 314 ? -0.761 -6.197 -24.381 1.00 66.44 314 THR A C 1
ATOM 2445 O O . THR A 1 314 ? -0.147 -5.918 -25.412 1.00 66.44 314 THR A O 1
ATOM 2448 N N . GLY A 1 315 ? -0.100 -6.499 -23.261 1.00 81.00 315 GLY A N 1
ATOM 2449 C CA . GLY A 1 315 ? 1.346 -6.434 -23.097 1.00 81.00 315 GLY A CA 1
ATOM 2450 C C . GLY A 1 315 ? 1.927 -5.031 -23.304 1.00 81.00 315 GLY A C 1
ATOM 2451 O O . GLY A 1 315 ? 3.144 -4.878 -23.332 1.00 81.00 315 GLY A O 1
ATOM 2452 N N . PHE A 1 316 ? 1.098 -3.991 -23.452 1.00 89.81 316 PHE A N 1
ATOM 2453 C CA . PHE A 1 316 ? 1.554 -2.632 -23.727 1.00 89.81 316 PHE A CA 1
ATOM 2454 C C . PHE A 1 316 ? 0.793 -1.588 -22.907 1.00 89.81 316 PHE A C 1
ATOM 2456 O O . PHE A 1 316 ? -0.323 -1.176 -23.228 1.00 89.81 316 PHE A O 1
ATOM 2463 N N . ALA A 1 317 ? 1.455 -1.086 -21.870 1.00 91.69 317 ALA A N 1
ATOM 2464 C CA . ALA A 1 317 ? 0.983 0.023 -21.059 1.00 91.69 317 ALA A CA 1
ATOM 2465 C C . ALA A 1 317 ? 1.552 1.347 -21.579 1.00 91.69 317 ALA A C 1
ATOM 2467 O O . ALA A 1 317 ? 2.532 1.879 -21.050 1.00 91.69 317 ALA A O 1
ATOM 2468 N N . ARG A 1 318 ? 0.943 1.879 -22.643 1.00 89.06 318 ARG A N 1
ATOM 2469 C CA . ARG A 1 318 ? 1.448 3.067 -23.353 1.00 89.06 318 ARG A CA 1
ATOM 2470 C C . ARG A 1 318 ? 1.572 4.320 -22.484 1.00 89.06 318 ARG A C 1
ATOM 2472 O O . ARG A 1 318 ? 2.491 5.107 -22.675 1.00 89.06 318 ARG A O 1
ATOM 2479 N N . HIS A 1 319 ? 0.653 4.527 -21.541 1.00 89.44 319 HIS A N 1
ATOM 2480 C CA . HIS A 1 319 ? 0.609 5.755 -20.738 1.00 89.44 319 HIS A CA 1
ATOM 2481 C C . HIS A 1 319 ? 1.485 5.646 -19.493 1.00 89.44 319 HIS A C 1
ATOM 2483 O O . HIS A 1 319 ? 2.022 6.642 -19.011 1.00 89.44 319 HIS A O 1
ATOM 2489 N N . SER A 1 320 ? 1.624 4.436 -18.964 1.00 91.25 320 SER A N 1
ATOM 2490 C CA . SER A 1 320 ? 2.457 4.125 -17.807 1.00 91.25 320 SER A CA 1
ATOM 2491 C C . SER A 1 320 ? 3.875 3.706 -18.189 1.00 91.25 320 SER A C 1
ATOM 2493 O O . SER A 1 320 ? 4.731 3.629 -17.311 1.00 91.25 320 SER A O 1
ATOM 2495 N N . GLY A 1 321 ? 4.150 3.510 -19.479 1.00 92.81 321 GLY A N 1
ATOM 2496 C CA . GLY A 1 321 ? 5.483 3.295 -20.026 1.00 92.81 321 GLY A CA 1
ATOM 2497 C C . GLY A 1 321 ? 6.050 1.915 -19.713 1.00 92.81 321 GLY A C 1
ATOM 2498 O O . GLY A 1 321 ? 7.179 1.834 -19.235 1.00 92.81 321 GLY A O 1
ATOM 2499 N N . PHE A 1 322 ? 5.294 0.847 -19.977 1.00 94.81 322 PHE A N 1
ATOM 2500 C CA . PHE A 1 322 ? 5.806 -0.525 -19.876 1.00 94.81 322 PHE A CA 1
ATOM 2501 C C . PHE A 1 322 ? 5.410 -1.391 -21.068 1.00 94.81 322 PHE A C 1
ATOM 2503 O O . PHE A 1 322 ? 4.320 -1.237 -21.624 1.00 94.81 322 PHE A O 1
ATOM 2510 N N . GLN A 1 323 ? 6.285 -2.333 -21.413 1.00 94.56 323 GLN A N 1
ATOM 2511 C CA . GLN A 1 323 ? 5.978 -3.436 -22.320 1.00 94.56 323 GLN A CA 1
ATOM 2512 C C . GLN A 1 323 ? 6.224 -4.776 -21.643 1.00 94.56 323 GLN A C 1
ATOM 2514 O O . GLN A 1 323 ? 7.170 -4.917 -20.874 1.00 94.56 323 GLN A O 1
ATOM 2519 N N . ARG A 1 324 ? 5.387 -5.755 -21.966 1.00 94.31 324 ARG A N 1
ATOM 2520 C CA . ARG A 1 324 ? 5.517 -7.153 -21.579 1.00 94.31 324 ARG A CA 1
ATOM 2521 C C . ARG A 1 324 ? 5.572 -7.998 -22.847 1.00 94.31 324 ARG A C 1
ATOM 2523 O O . ARG A 1 324 ? 4.697 -7.872 -23.701 1.00 94.31 324 ARG A O 1
ATOM 2530 N N . LEU A 1 325 ? 6.596 -8.835 -22.944 1.00 93.12 325 LEU A N 1
ATOM 2531 C CA . LEU A 1 325 ? 6.777 -9.839 -23.984 1.00 93.12 325 LEU A CA 1
ATOM 2532 C C . LEU A 1 325 ? 6.756 -11.220 -23.332 1.00 93.12 325 LEU A C 1
ATOM 2534 O O . LEU A 1 325 ? 7.350 -11.410 -22.267 1.00 93.12 325 LEU A O 1
ATOM 2538 N N . GLU A 1 326 ? 6.109 -12.174 -23.983 1.00 91.31 326 GLU A N 1
ATOM 2539 C CA . GLU A 1 326 ? 6.040 -13.560 -23.531 1.00 91.31 326 GLU A CA 1
ATOM 2540 C C . GLU A 1 326 ? 6.361 -14.482 -24.702 1.00 91.31 326 GLU A C 1
ATOM 2542 O O . GLU A 1 326 ? 5.817 -14.303 -25.783 1.00 91.31 326 GLU A O 1
ATOM 2547 N N . ALA A 1 327 ? 7.238 -15.461 -24.499 1.00 90.44 327 ALA A N 1
ATOM 2548 C CA . ALA A 1 327 ? 7.481 -16.521 -25.476 1.00 90.44 327 ALA A CA 1
ATOM 2549 C C . ALA A 1 327 ? 7.789 -17.825 -24.740 1.00 90.44 327 ALA A C 1
ATOM 2551 O O . ALA A 1 327 ? 8.656 -17.858 -23.860 1.00 90.44 327 ALA A O 1
ATOM 2552 N N . ALA A 1 328 ? 7.069 -18.896 -25.079 1.00 88.31 328 ALA A N 1
ATOM 2553 C CA . ALA A 1 328 ? 7.120 -20.176 -24.376 1.00 88.31 328 ALA A CA 1
ATOM 2554 C C . ALA A 1 328 ? 6.974 -20.010 -22.846 1.00 88.31 328 ALA A C 1
ATOM 2556 O O . ALA A 1 328 ? 5.896 -19.696 -22.351 1.00 88.31 328 ALA A O 1
ATOM 2557 N N . ARG A 1 329 ? 8.051 -20.221 -22.079 1.00 91.56 329 ARG A N 1
ATOM 2558 C CA . ARG A 1 329 ? 8.069 -20.063 -20.609 1.00 91.56 329 ARG A CA 1
ATOM 2559 C C . ARG A 1 329 ? 8.730 -18.762 -20.151 1.00 91.56 329 ARG A C 1
ATOM 2561 O O . ARG A 1 329 ? 8.922 -18.572 -18.953 1.00 91.56 329 ARG A O 1
ATOM 2568 N N . SER A 1 330 ? 9.133 -17.904 -21.075 1.00 93.38 330 SER A N 1
ATOM 2569 C CA . SER A 1 330 ? 9.913 -16.705 -20.800 1.00 93.38 330 SER A CA 1
ATOM 2570 C C . SER A 1 330 ? 9.018 -15.474 -20.756 1.00 93.38 330 SER A C 1
ATOM 2572 O O . SER A 1 330 ? 8.200 -15.265 -21.647 1.00 93.38 330 SER A O 1
ATOM 2574 N N . VAL A 1 331 ? 9.212 -14.639 -19.738 1.00 94.44 331 VAL A N 1
ATOM 2575 C CA . VAL A 1 331 ? 8.515 -13.362 -19.561 1.00 94.44 331 VAL A CA 1
ATOM 2576 C C . VAL A 1 331 ? 9.557 -12.260 -19.447 1.00 94.44 331 VAL A C 1
ATOM 2578 O O . VAL A 1 331 ? 10.428 -12.312 -18.573 1.00 94.44 331 VAL A O 1
ATOM 2581 N N . LEU A 1 332 ? 9.442 -11.248 -20.305 1.00 95.75 332 LEU A N 1
ATOM 2582 C CA . LEU A 1 332 ? 10.228 -10.023 -20.252 1.00 95.75 332 LEU A CA 1
ATOM 2583 C C . LEU A 1 332 ? 9.300 -8.835 -20.012 1.00 95.75 332 LEU A C 1
ATOM 2585 O O . LEU A 1 332 ? 8.350 -8.630 -20.758 1.00 95.75 332 LEU A O 1
ATOM 2589 N N . ILE A 1 333 ? 9.597 -8.020 -19.003 1.00 96.44 333 ILE A N 1
ATOM 2590 C CA . ILE A 1 333 ? 8.895 -6.756 -18.751 1.00 96.44 333 ILE A CA 1
ATOM 2591 C C . ILE A 1 333 ? 9.919 -5.632 -18.848 1.00 96.44 333 ILE A C 1
ATOM 2593 O O . ILE A 1 333 ? 10.931 -5.685 -18.157 1.00 96.44 333 ILE A O 1
ATOM 2597 N N . ALA A 1 334 ? 9.679 -4.623 -19.681 1.00 96.56 334 ALA A N 1
ATOM 2598 C CA . ALA A 1 334 ? 10.604 -3.517 -19.914 1.00 96.56 334 ALA A CA 1
ATOM 2599 C C . ALA A 1 334 ? 9.981 -2.164 -19.549 1.00 96.56 334 ALA A C 1
ATOM 2601 O O . ALA A 1 334 ? 8.835 -1.879 -19.907 1.00 96.56 334 ALA A O 1
ATOM 2602 N N . ASP A 1 335 ? 10.760 -1.315 -18.879 1.00 94.88 335 ASP A N 1
ATOM 2603 C CA . ASP A 1 335 ? 10.442 0.091 -18.646 1.00 94.88 335 ASP A CA 1
ATOM 2604 C C . ASP A 1 335 ? 10.757 0.897 -19.917 1.00 94.88 335 ASP A C 1
ATOM 2606 O O . ASP A 1 335 ? 11.917 1.098 -20.275 1.00 94.88 335 ASP A O 1
ATOM 2610 N N . ILE A 1 336 ? 9.716 1.377 -20.593 1.00 92.94 336 ILE A N 1
ATOM 2611 C CA . ILE A 1 336 ? 9.809 2.214 -21.802 1.00 92.94 336 ILE A CA 1
ATOM 2612 C C . ILE A 1 336 ? 9.397 3.667 -21.529 1.00 92.94 336 ILE A C 1
ATOM 2614 O O . ILE A 1 336 ? 9.112 4.425 -22.454 1.00 92.94 336 ILE A O 1
ATOM 2618 N N . GLY A 1 337 ? 9.284 4.052 -20.258 1.00 87.62 337 GLY A N 1
ATOM 2619 C CA . GLY A 1 337 ? 8.832 5.379 -19.865 1.00 87.62 337 GLY A CA 1
ATOM 2620 C C . GLY A 1 337 ? 9.994 6.304 -19.536 1.00 87.62 337 GLY A C 1
ATOM 2621 O O . GLY A 1 337 ? 10.965 5.918 -18.879 1.00 87.62 337 GLY A O 1
ATOM 2622 N N . ALA A 1 338 ? 9.871 7.561 -19.955 1.00 75.56 338 ALA A N 1
ATOM 2623 C CA . ALA A 1 338 ? 10.821 8.601 -19.587 1.00 75.56 338 ALA A CA 1
ATOM 2624 C C . ALA A 1 338 ? 10.832 8.827 -18.066 1.00 75.56 338 ALA A C 1
ATOM 2626 O O . ALA A 1 338 ? 9.788 8.772 -17.397 1.00 75.56 338 ALA A O 1
ATOM 2627 N N . ALA A 1 339 ? 12.011 9.121 -17.518 1.00 64.56 339 ALA A N 1
ATOM 2628 C CA . ALA A 1 339 ? 12.107 9.674 -16.178 1.00 64.56 339 ALA A CA 1
ATOM 2629 C C . ALA A 1 339 ? 11.355 11.014 -16.177 1.00 64.56 339 ALA A C 1
ATOM 2631 O O . ALA A 1 339 ? 11.633 11.895 -16.986 1.00 64.56 339 ALA A O 1
ATOM 2632 N N . ARG A 1 340 ? 10.342 11.170 -15.316 1.00 58.09 340 ARG A N 1
ATOM 2633 C CA . ARG A 1 340 ? 9.559 12.413 -15.283 1.00 58.09 340 ARG A CA 1
ATOM 2634 C C . ARG A 1 340 ? 10.419 13.540 -14.706 1.00 58.09 340 ARG A C 1
ATOM 2636 O O . ARG A 1 340 ? 10.588 13.621 -13.492 1.00 58.09 340 ARG A O 1
ATOM 2643 N N . GLY A 1 341 ? 10.920 14.412 -15.577 1.00 43.00 341 GLY A N 1
ATOM 2644 C CA . GLY A 1 341 ? 11.515 15.695 -15.221 1.00 43.00 341 GLY A CA 1
ATOM 2645 C C . GLY A 1 341 ? 10.434 16.715 -14.861 1.00 43.00 341 GLY A C 1
ATOM 2646 O O . GLY A 1 341 ? 9.733 17.232 -15.723 1.00 43.00 341 GLY A O 1
ATOM 2647 N N . GLY A 1 342 ? 10.284 16.999 -13.573 1.00 36.19 342 GLY A N 1
ATOM 2648 C CA . GLY A 1 342 ? 9.621 18.201 -13.073 1.00 36.19 342 GLY A CA 1
ATOM 2649 C C . GLY A 1 342 ? 10.426 18.732 -11.893 1.00 36.19 342 GLY A C 1
ATOM 2650 O O . GLY A 1 342 ? 11.028 17.939 -11.171 1.00 36.19 342 GLY A O 1
ATOM 2651 N N . ALA A 1 343 ? 10.437 20.050 -11.676 1.00 28.39 343 ALA A N 1
ATOM 2652 C CA . ALA A 1 343 ? 11.210 20.706 -10.609 1.00 28.39 343 ALA A CA 1
ATOM 2653 C C . ALA A 1 343 ? 10.883 20.203 -9.179 1.00 28.39 343 ALA A C 1
ATOM 2655 O O . ALA A 1 343 ? 11.610 20.496 -8.237 1.00 28.39 343 ALA A O 1
ATOM 2656 N N . THR A 1 344 ? 9.814 19.415 -9.021 1.00 32.34 344 THR A N 1
ATOM 2657 C CA . THR A 1 344 ? 9.352 18.802 -7.766 1.00 32.34 344 THR A CA 1
ATOM 2658 C C . THR A 1 344 ? 9.589 17.286 -7.681 1.00 32.34 344 THR A C 1
ATOM 2660 O O . THR A 1 344 ? 9.162 16.662 -6.714 1.00 32.34 344 THR A O 1
ATOM 2663 N N . ALA A 1 345 ? 10.226 16.655 -8.676 1.00 45.47 345 ALA A N 1
ATOM 2664 C CA . ALA A 1 345 ? 10.483 15.211 -8.703 1.00 45.47 345 ALA A CA 1
ATOM 2665 C C . ALA A 1 345 ? 11.767 14.844 -7.934 1.00 45.47 345 ALA A C 1
ATOM 2667 O O . ALA A 1 345 ? 12.692 14.233 -8.473 1.00 45.47 345 ALA A O 1
ATOM 2668 N N . THR A 1 346 ? 11.849 15.229 -6.663 1.00 44.94 346 THR A N 1
ATOM 2669 C CA . THR A 1 346 ? 12.886 14.721 -5.762 1.00 44.94 346 THR A CA 1
ATOM 2670 C C . THR A 1 346 ? 12.598 13.239 -5.470 1.00 44.94 346 THR A C 1
ATOM 2672 O O . THR A 1 346 ? 11.543 12.888 -4.952 1.00 44.94 346 THR A O 1
ATOM 2675 N N . GLY A 1 347 ? 13.509 12.335 -5.856 1.00 60.56 347 GLY A N 1
ATOM 2676 C CA . GLY A 1 347 ? 13.446 10.911 -5.475 1.00 60.56 347 GLY A CA 1
ATOM 2677 C C . GLY A 1 347 ? 12.942 9.900 -6.520 1.00 60.56 347 GLY A C 1
ATOM 2678 O O . GLY A 1 347 ? 12.604 8.778 -6.140 1.00 60.56 347 GLY A O 1
ATOM 2679 N N . GLY A 1 348 ? 12.895 10.250 -7.812 1.00 78.25 348 GLY A N 1
ATOM 2680 C CA . GLY A 1 348 ? 12.613 9.291 -8.895 1.00 78.25 348 GLY A CA 1
ATOM 2681 C C . GLY A 1 348 ? 13.729 8.253 -9.111 1.00 78.25 348 GLY A C 1
ATOM 2682 O O . GLY A 1 348 ? 14.891 8.517 -8.811 1.00 78.25 348 GLY A O 1
ATOM 2683 N N . PHE A 1 349 ? 13.374 7.079 -9.645 1.00 87.19 349 PHE A N 1
ATOM 2684 C CA . PHE A 1 349 ? 14.318 6.013 -10.009 1.00 87.19 349 PHE A CA 1
ATOM 2685 C C . PHE A 1 349 ? 14.830 6.213 -11.441 1.00 87.19 349 PHE A C 1
ATOM 2687 O O . PHE A 1 349 ? 14.051 6.515 -12.346 1.00 87.19 349 PHE A O 1
ATOM 2694 N N . GLN A 1 350 ? 16.130 6.022 -11.657 1.00 88.50 350 GLN A N 1
ATOM 2695 C CA . GLN A 1 350 ? 16.786 6.108 -12.966 1.00 88.50 350 GLN A CA 1
ATOM 2696 C C . GLN A 1 350 ? 16.723 4.759 -13.702 1.00 88.50 350 GLN A C 1
ATOM 2698 O O . GLN A 1 350 ? 17.732 4.192 -14.112 1.00 88.50 350 GLN A O 1
ATOM 2703 N N . SER A 1 351 ? 15.515 4.223 -13.838 1.00 88.38 351 SER A N 1
ATOM 2704 C CA . SER A 1 351 ? 15.227 2.865 -14.320 1.00 88.38 351 SER A CA 1
ATOM 2705 C C . SER A 1 351 ? 14.817 2.810 -15.797 1.00 88.38 351 SER A C 1
ATOM 2707 O O . SER A 1 351 ? 14.507 1.735 -16.306 1.00 88.38 351 SER A O 1
ATOM 2709 N N . SER A 1 352 ? 14.797 3.934 -16.516 1.00 89.00 352 SER A N 1
ATOM 2710 C CA . SER A 1 352 ? 14.373 3.973 -17.920 1.00 89.00 352 SER A CA 1
ATOM 2711 C C . SER A 1 352 ? 15.169 2.993 -18.795 1.00 89.00 352 SER A C 1
ATOM 2713 O O . SER A 1 352 ? 16.400 2.921 -18.707 1.00 89.00 352 SER A O 1
ATOM 2715 N N . ALA A 1 353 ? 14.480 2.257 -19.671 1.00 92.06 353 ALA A N 1
ATOM 2716 C CA . ALA A 1 353 ? 15.013 1.146 -20.473 1.00 92.06 353 ALA A CA 1
ATOM 2717 C C . ALA A 1 353 ? 15.523 -0.070 -19.672 1.00 92.06 353 ALA A C 1
ATOM 2719 O O . ALA A 1 353 ? 16.126 -0.974 -20.259 1.00 92.06 353 ALA A O 1
ATOM 2720 N N . SER A 1 354 ? 15.291 -0.127 -18.354 1.00 94.88 354 SER A N 1
ATOM 2721 C CA . SER A 1 354 ? 15.519 -1.351 -17.576 1.00 94.88 354 SER A CA 1
ATOM 2722 C C . SER A 1 354 ? 14.509 -2.433 -17.944 1.00 94.88 354 SER A C 1
ATOM 2724 O O . SER A 1 354 ? 13.443 -2.152 -18.494 1.00 94.88 354 SER A O 1
ATOM 2726 N N . PHE A 1 355 ? 14.840 -3.684 -17.641 1.00 96.62 355 PHE A N 1
ATOM 2727 C CA . PHE A 1 355 ? 13.927 -4.802 -17.826 1.00 96.62 355 PHE A CA 1
ATOM 2728 C C . PHE A 1 355 ? 14.047 -5.801 -16.685 1.00 96.62 355 PHE A C 1
ATOM 2730 O O . PHE A 1 355 ? 15.028 -5.820 -15.945 1.00 96.62 355 PHE A O 1
ATOM 2737 N N . HIS A 1 356 ? 13.025 -6.633 -16.580 1.00 96.81 356 HIS A N 1
ATOM 2738 C CA . HIS A 1 356 ? 12.963 -7.798 -15.727 1.00 96.81 356 HIS A CA 1
ATOM 2739 C C . HIS A 1 356 ? 12.760 -9.020 -16.622 1.00 96.81 356 HIS A C 1
ATOM 2741 O O . HIS A 1 356 ? 11.927 -8.974 -17.531 1.00 96.81 356 HIS A O 1
ATOM 2747 N N . PHE A 1 357 ? 13.503 -10.099 -16.381 1.00 96.56 357 PHE A N 1
ATOM 2748 C CA . PHE A 1 357 ? 13.420 -11.328 -17.168 1.00 96.56 357 PHE A CA 1
ATOM 2749 C C . PHE A 1 357 ? 13.300 -12.551 -16.264 1.00 96.56 357 PHE A C 1
ATOM 2751 O O . PHE A 1 357 ? 14.105 -12.752 -15.349 1.00 96.56 357 PHE A O 1
ATOM 2758 N N . SER A 1 358 ? 12.303 -13.384 -16.546 1.00 95.50 358 SER A N 1
ATOM 2759 C CA . SER A 1 358 ? 12.108 -14.678 -15.895 1.00 95.50 358 SER A CA 1
ATOM 2760 C C . SER A 1 358 ? 11.904 -15.782 -16.922 1.00 95.50 358 SER A C 1
ATOM 2762 O O . SER A 1 358 ? 11.231 -15.563 -17.927 1.00 95.50 358 SER A O 1
ATOM 2764 N N . SER A 1 359 ? 12.431 -16.970 -16.633 1.00 95.12 359 SER A N 1
ATOM 2765 C CA . SER A 1 359 ? 12.179 -18.199 -17.386 1.00 95.12 359 SER A CA 1
ATOM 2766 C C . SER A 1 359 ? 11.512 -19.220 -16.469 1.00 95.12 359 SER A C 1
ATOM 2768 O O . SER A 1 359 ? 12.042 -19.572 -15.413 1.00 95.12 359 SER A O 1
ATOM 2770 N N . ALA A 1 360 ? 10.316 -19.668 -16.845 1.00 93.56 360 ALA A N 1
ATOM 2771 C CA . ALA A 1 360 ? 9.396 -20.380 -15.969 1.00 93.56 360 ALA A CA 1
ATOM 2772 C C . ALA A 1 360 ? 9.258 -19.637 -14.623 1.00 93.56 360 ALA A C 1
ATOM 2774 O O . ALA A 1 360 ? 8.947 -18.450 -14.597 1.00 93.56 360 ALA A O 1
ATOM 2775 N N . ARG A 1 361 ? 9.523 -20.313 -13.501 1.00 94.81 361 ARG A N 1
ATOM 2776 C CA . ARG A 1 361 ? 9.483 -19.711 -12.159 1.00 94.81 361 ARG A CA 1
ATOM 2777 C C . ARG A 1 361 ? 10.806 -19.062 -11.733 1.00 94.81 361 ARG A C 1
ATOM 2779 O O . ARG A 1 361 ? 10.871 -18.501 -10.647 1.00 94.81 361 ARG A O 1
ATOM 2786 N N . ALA A 1 362 ? 11.864 -19.146 -12.538 1.00 95.88 362 ALA A N 1
ATOM 2787 C CA . ALA A 1 362 ? 13.170 -18.597 -12.187 1.00 95.88 362 ALA A CA 1
ATOM 2788 C C . ALA A 1 362 ? 13.295 -17.141 -12.654 1.00 95.88 362 ALA A C 1
ATOM 2790 O O . ALA A 1 362 ? 13.114 -16.836 -13.835 1.00 95.88 362 ALA A O 1
ATOM 2791 N N . ARG A 1 363 ? 13.642 -16.238 -11.734 1.00 94.19 363 ARG A N 1
ATOM 2792 C CA . ARG A 1 363 ? 14.009 -14.851 -12.046 1.00 94.19 363 ARG A CA 1
ATOM 2793 C C . ARG A 1 363 ? 15.491 -14.809 -12.403 1.00 94.19 363 ARG A C 1
ATOM 2795 O O . ARG A 1 363 ? 16.315 -15.246 -11.608 1.00 94.19 363 ARG A O 1
ATOM 2802 N N . LEU A 1 364 ? 15.819 -14.309 -13.590 1.00 95.88 364 LEU A N 1
ATOM 2803 C CA . LEU A 1 364 ? 17.193 -14.303 -14.106 1.00 95.88 364 LEU A CA 1
ATOM 2804 C C . LEU A 1 364 ? 17.786 -12.894 -14.126 1.00 95.88 364 LEU A C 1
ATOM 2806 O O . LEU A 1 364 ? 18.954 -12.715 -13.799 1.00 95.88 364 LEU A O 1
ATOM 2810 N N . VAL A 1 365 ? 16.979 -11.891 -14.480 1.00 96.44 365 VAL A N 1
ATOM 2811 C CA . VAL A 1 365 ? 17.383 -10.481 -14.456 1.00 96.44 365 VAL A CA 1
ATOM 2812 C C . VAL A 1 365 ? 16.341 -9.693 -13.678 1.00 96.44 365 VAL A C 1
ATOM 2814 O O . VAL A 1 365 ? 15.168 -9.685 -14.054 1.00 96.44 365 VAL A O 1
ATOM 2817 N N . VAL A 1 366 ? 16.770 -9.047 -12.593 1.00 94.81 366 VAL A N 1
ATOM 2818 C CA . VAL A 1 366 ? 15.907 -8.292 -11.677 1.00 94.81 366 VAL A CA 1
ATOM 2819 C C . VAL A 1 366 ? 16.535 -6.942 -11.328 1.00 94.81 366 VAL A C 1
ATOM 2821 O O . VAL A 1 366 ? 17.749 -6.773 -11.407 1.00 94.81 366 VAL A O 1
ATOM 2824 N N . ASN A 1 367 ? 15.708 -5.984 -10.909 1.00 94.81 367 ASN A N 1
ATOM 2825 C CA . ASN A 1 367 ? 16.170 -4.708 -10.357 1.00 94.81 367 ASN A CA 1
ATOM 2826 C C . ASN A 1 367 ? 16.252 -4.781 -8.823 1.00 94.81 367 ASN A C 1
ATOM 2828 O O . ASN A 1 367 ? 15.501 -5.530 -8.201 1.00 94.81 367 ASN A O 1
ATOM 2832 N N . CYS A 1 368 ? 17.086 -3.944 -8.199 1.00 93.06 368 CYS A N 1
ATOM 2833 C CA . CYS A 1 368 ? 17.366 -4.028 -6.758 1.00 93.06 368 CYS A CA 1
ATOM 2834 C C . CYS A 1 368 ? 16.229 -3.558 -5.822 1.00 93.06 368 CYS A C 1
ATOM 2836 O O . CYS A 1 368 ? 16.279 -3.813 -4.620 1.00 93.06 368 CYS A O 1
ATOM 2838 N N . GLY A 1 369 ? 15.205 -2.867 -6.335 1.00 91.69 369 GLY A N 1
ATOM 2839 C CA . GLY A 1 369 ? 14.050 -2.421 -5.542 1.00 91.69 369 GLY A CA 1
ATOM 2840 C C . GLY A 1 369 ? 14.234 -1.086 -4.821 1.00 91.69 369 GLY A C 1
ATOM 2841 O O . GLY A 1 369 ? 14.971 -0.218 -5.277 1.00 91.69 369 GLY A O 1
ATOM 2842 N N . SER A 1 370 ? 13.468 -0.874 -3.746 1.00 88.12 370 SER A N 1
ATOM 2843 C CA . SER A 1 370 ? 13.298 0.451 -3.123 1.00 88.12 370 SER A CA 1
ATOM 2844 C C . SER A 1 370 ? 14.427 0.878 -2.180 1.00 88.12 370 SER A C 1
ATOM 2846 O O . SER A 1 370 ? 14.726 2.070 -2.082 1.00 88.12 370 SER A O 1
ATOM 2848 N N . GLY A 1 371 ? 15.003 -0.075 -1.443 1.00 86.50 371 GLY A N 1
ATOM 2849 C CA . GLY A 1 371 ? 15.978 0.178 -0.377 1.00 86.50 371 GLY A CA 1
ATOM 2850 C C . GLY A 1 371 ? 15.450 1.012 0.789 1.00 86.50 371 GLY A C 1
ATOM 2851 O O . GLY A 1 371 ? 16.249 1.457 1.602 1.00 86.50 371 GLY A O 1
ATOM 2852 N N . ALA A 1 372 ? 14.138 1.260 0.878 1.00 83.75 372 ALA A N 1
ATOM 2853 C CA . ALA A 1 372 ? 13.541 2.113 1.912 1.00 83.75 372 ALA A CA 1
ATOM 2854 C C . ALA A 1 372 ? 13.679 1.523 3.326 1.00 83.75 372 ALA A C 1
ATOM 2856 O O . ALA A 1 372 ? 13.664 2.245 4.316 1.00 83.75 372 ALA A O 1
ATOM 2857 N N . GLN A 1 373 ? 13.822 0.204 3.405 1.00 82.62 373 GLN A N 1
ATOM 2858 C CA . GLN A 1 373 ? 14.032 -0.558 4.627 1.00 82.62 373 GLN A CA 1
ATOM 2859 C C . GLN A 1 373 ? 15.506 -0.640 5.049 1.00 82.62 373 GLN A C 1
ATOM 2861 O O . GLN A 1 373 ? 15.792 -1.164 6.120 1.00 82.62 373 GLN A O 1
ATOM 2866 N N . LEU A 1 374 ? 16.437 -0.178 4.209 1.00 87.50 374 LEU A N 1
ATOM 2867 C CA . LEU A 1 374 ? 17.874 -0.266 4.454 1.00 87.50 374 LEU A CA 1
ATOM 2868 C C . LEU A 1 374 ? 18.401 1.032 5.092 1.00 87.50 374 LEU A C 1
ATOM 2870 O O . LEU A 1 374 ? 17.883 2.110 4.794 1.00 87.50 374 LEU A O 1
ATOM 2874 N N . PRO A 1 375 ? 19.430 0.956 5.955 1.00 85.38 375 PRO A N 1
ATOM 2875 C CA . PRO A 1 375 ? 19.977 2.130 6.631 1.00 85.38 375 PRO A CA 1
ATOM 2876 C C . PRO A 1 375 ? 20.748 3.059 5.684 1.00 85.38 375 PRO A C 1
ATOM 2878 O O . PRO A 1 375 ? 21.241 2.651 4.634 1.00 85.38 375 PRO A O 1
ATOM 2881 N N . GLY A 1 376 ? 20.929 4.311 6.103 1.00 86.44 376 GLY A N 1
ATOM 2882 C CA . GLY A 1 376 ? 21.852 5.248 5.461 1.00 86.44 376 GLY A CA 1
ATOM 2883 C C . GLY A 1 376 ? 21.509 5.555 4.001 1.00 86.44 376 GLY A C 1
ATOM 2884 O O . GLY A 1 376 ? 20.371 5.868 3.656 1.00 86.44 376 GLY A O 1
ATOM 2885 N N . GLU A 1 377 ? 22.515 5.494 3.133 1.00 88.56 377 GLU A N 1
ATOM 2886 C CA . GLU A 1 377 ? 22.422 5.978 1.750 1.00 88.56 377 GLU A CA 1
ATOM 2887 C C . GLU A 1 377 ? 21.860 4.943 0.761 1.00 88.56 377 GLU A C 1
ATOM 2889 O O . GLU A 1 377 ? 21.714 5.239 -0.428 1.00 88.56 377 GLU A O 1
ATOM 2894 N N . TRP A 1 378 ? 21.491 3.742 1.222 1.00 90.81 378 TRP A N 1
ATOM 2895 C CA . TRP A 1 378 ? 21.026 2.657 0.351 1.00 90.81 378 TRP A CA 1
ATOM 2896 C C . TRP A 1 378 ? 19.817 3.047 -0.499 1.00 90.81 378 TRP A C 1
ATOM 2898 O O . TRP A 1 378 ? 19.802 2.783 -1.699 1.00 90.81 378 TRP A O 1
ATOM 2908 N N . SER A 1 379 ? 18.830 3.746 0.067 1.00 88.38 379 SER A N 1
ATOM 2909 C CA . SER A 1 379 ? 17.682 4.221 -0.715 1.00 88.38 379 SER A CA 1
ATOM 2910 C C . SER A 1 379 ? 18.093 5.205 -1.823 1.00 88.38 379 SER A C 1
ATOM 2912 O O . SER A 1 379 ? 17.464 5.256 -2.878 1.00 88.38 379 SER A O 1
ATOM 2914 N N . ALA A 1 380 ? 19.149 6.001 -1.629 1.00 88.31 380 ALA A N 1
ATOM 2915 C CA . ALA A 1 380 ? 19.675 6.884 -2.671 1.00 88.31 380 ALA A CA 1
ATOM 2916 C C . ALA A 1 380 ? 20.478 6.108 -3.729 1.00 88.31 380 ALA A C 1
ATOM 2918 O O . ALA A 1 380 ? 20.340 6.390 -4.922 1.00 88.31 380 ALA A O 1
ATOM 2919 N N . ALA A 1 381 ? 21.256 5.107 -3.307 1.00 90.06 381 ALA A N 1
ATOM 2920 C CA . ALA A 1 381 ? 22.022 4.233 -4.191 1.00 90.06 381 ALA A CA 1
ATOM 2921 C C . ALA A 1 381 ? 21.112 3.385 -5.097 1.00 90.06 381 ALA A C 1
ATOM 2923 O O . ALA A 1 381 ? 21.326 3.336 -6.307 1.00 90.06 381 ALA A O 1
ATOM 2924 N N . LEU A 1 382 ? 20.042 2.796 -4.549 1.00 92.00 382 LEU A N 1
ATOM 2925 C CA . LEU A 1 382 ? 19.113 1.946 -5.307 1.00 92.00 382 LEU A CA 1
ATOM 2926 C C . LEU A 1 382 ? 18.192 2.717 -6.269 1.00 92.00 382 LEU A C 1
ATOM 2928 O O . LEU A 1 382 ? 17.486 2.104 -7.066 1.00 92.00 382 LEU A O 1
ATOM 2932 N N . ARG A 1 383 ? 18.213 4.057 -6.237 1.00 89.56 383 ARG A N 1
ATOM 2933 C CA . ARG A 1 383 ? 17.563 4.909 -7.249 1.00 89.56 383 ARG A CA 1
ATOM 2934 C C . ARG A 1 383 ? 18.431 5.156 -8.486 1.00 89.56 383 ARG A C 1
ATOM 2936 O O . ARG A 1 383 ? 17.915 5.692 -9.467 1.00 89.56 383 ARG A O 1
ATOM 2943 N N . GLN A 1 384 ? 19.727 4.844 -8.440 1.00 89.19 384 GLN A N 1
ATOM 2944 C CA . GLN A 1 384 ? 20.657 5.115 -9.540 1.00 89.19 384 GLN A CA 1
ATOM 2945 C C . GLN A 1 384 ? 20.541 4.072 -10.654 1.00 89.19 384 GLN A C 1
ATOM 2947 O O . GLN A 1 384 ? 20.197 2.920 -10.399 1.00 89.19 384 GLN A O 1
ATOM 2952 N N . ALA A 1 385 ? 20.911 4.450 -11.882 1.00 89.31 385 ALA A N 1
ATOM 2953 C CA . ALA A 1 385 ? 20.862 3.555 -13.043 1.00 89.31 385 ALA A CA 1
ATOM 2954 C C . ALA A 1 385 ? 21.646 2.246 -12.838 1.00 89.31 385 ALA A C 1
ATOM 2956 O O . ALA A 1 385 ? 21.215 1.203 -13.316 1.00 89.31 385 ALA A O 1
ATOM 2957 N N . ALA A 1 386 ? 22.743 2.283 -12.072 1.00 91.88 386 ALA A N 1
ATOM 2958 C CA . ALA A 1 386 ? 23.562 1.112 -11.750 1.00 91.88 386 ALA A CA 1
ATOM 2959 C C . ALA A 1 386 ? 22.837 0.042 -10.901 1.00 91.88 386 ALA A C 1
ATOM 2961 O O . ALA A 1 386 ? 23.266 -1.105 -10.873 1.00 91.88 386 ALA A O 1
ATOM 2962 N N . ALA A 1 387 ? 21.739 0.392 -10.221 1.00 92.88 387 ALA A N 1
ATOM 2963 C CA . ALA A 1 387 ? 20.900 -0.548 -9.467 1.00 92.88 387 ALA A CA 1
ATOM 2964 C C . ALA A 1 387 ? 19.781 -1.180 -10.322 1.00 92.88 387 ALA A C 1
ATOM 2966 O O . ALA A 1 387 ? 18.892 -1.876 -9.813 1.00 92.88 387 ALA A O 1
ATOM 2967 N N . HIS A 1 388 ? 19.797 -0.901 -11.624 1.00 93.62 388 HIS A N 1
ATOM 2968 C CA . HIS A 1 388 ? 18.814 -1.357 -12.587 1.00 93.62 388 HIS A CA 1
ATOM 2969 C C . HIS A 1 388 ? 19.509 -2.022 -13.767 1.00 93.62 388 HIS A C 1
ATOM 2971 O O . HIS A 1 388 ? 20.644 -1.702 -14.112 1.00 93.62 388 HIS A O 1
ATOM 2977 N N . SER A 1 389 ? 18.803 -2.915 -14.451 1.00 94.75 389 SER A N 1
ATOM 2978 C CA . SER A 1 389 ? 19.329 -3.574 -15.646 1.00 94.75 389 SER A CA 1
ATOM 2979 C C . SER A 1 389 ? 19.266 -2.636 -16.849 1.00 94.75 389 SER A C 1
ATOM 2981 O O . SER A 1 389 ? 18.544 -2.913 -17.794 1.00 94.75 389 SER A O 1
ATOM 2983 N N . THR A 1 390 ? 19.961 -1.499 -16.826 1.00 91.88 390 THR A N 1
ATOM 2984 C CA . THR A 1 390 ? 19.987 -0.472 -17.886 1.00 91.88 390 THR A CA 1
ATOM 2985 C C . THR A 1 390 ? 21.402 0.090 -18.069 1.00 91.88 390 THR A C 1
ATOM 2987 O O . THR A 1 390 ? 22.323 -0.315 -17.369 1.00 91.88 390 THR A O 1
ATOM 2990 N N . LEU A 1 391 ? 21.599 0.989 -19.035 1.00 90.12 391 LEU A N 1
ATOM 2991 C CA . LEU A 1 391 ? 22.877 1.681 -19.213 1.00 90.12 391 LEU A CA 1
ATOM 2992 C C . LEU A 1 391 ? 23.106 2.673 -18.060 1.00 90.12 391 LEU A C 1
ATOM 2994 O O . LEU A 1 391 ? 22.285 3.567 -17.838 1.00 90.12 391 LEU A O 1
ATOM 2998 N N . SER A 1 392 ? 24.243 2.546 -17.377 1.00 87.69 392 SER A N 1
ATOM 2999 C CA . SER A 1 392 ? 24.750 3.509 -16.395 1.00 87.69 392 SER A CA 1
ATOM 3000 C C . SER A 1 392 ? 25.971 4.247 -16.946 1.00 87.69 392 SER A C 1
ATOM 3002 O O . SER A 1 392 ? 26.791 3.652 -17.641 1.00 87.69 392 SER A O 1
ATOM 3004 N N . VAL A 1 393 ? 26.099 5.533 -16.618 1.00 83.69 393 VAL A N 1
ATOM 3005 C CA . VAL A 1 393 ? 27.210 6.396 -17.045 1.00 83.69 393 VAL A CA 1
ATOM 3006 C C . VAL A 1 393 ? 27.889 6.962 -15.805 1.00 83.69 393 VAL A C 1
ATOM 3008 O O . VAL A 1 393 ? 27.199 7.382 -14.875 1.00 83.69 393 VAL A O 1
ATOM 3011 N N . GLU A 1 394 ? 29.220 6.988 -15.818 1.00 83.69 394 GLU A N 1
ATOM 3012 C CA . GLU A 1 394 ? 30.041 7.628 -14.790 1.00 83.69 394 GLU A CA 1
ATOM 3013 C C . GLU A 1 394 ? 30.651 8.940 -15.331 1.00 83.69 394 GLU A C 1
ATOM 3015 O O . GLU A 1 394 ? 31.033 8.986 -16.505 1.00 83.69 394 GLU A O 1
ATOM 3020 N N . PRO A 1 395 ? 30.744 10.008 -14.512 1.00 84.06 395 PRO A N 1
ATOM 3021 C CA . PRO A 1 395 ? 30.328 10.067 -13.108 1.00 84.06 395 PRO A CA 1
ATOM 3022 C C . PRO A 1 395 ? 28.795 10.092 -12.943 1.00 84.06 395 PRO A C 1
ATOM 3024 O O . PRO A 1 395 ? 28.068 10.578 -13.817 1.00 84.06 395 PRO A O 1
ATOM 3027 N N . ARG A 1 396 ? 28.285 9.560 -11.825 1.00 77.12 396 ARG A N 1
ATOM 3028 C CA . ARG A 1 396 ? 26.839 9.401 -11.544 1.00 77.12 396 ARG A CA 1
ATOM 3029 C C . ARG A 1 396 ? 26.010 10.666 -11.765 1.00 77.12 396 ARG A C 1
ATOM 3031 O O . ARG A 1 396 ? 24.871 10.581 -12.222 1.00 77.12 396 ARG A O 1
ATOM 3038 N N . GLU A 1 397 ? 26.558 11.841 -11.470 1.00 77.44 397 GLU A N 1
ATOM 3039 C CA . GLU A 1 397 ? 25.892 13.134 -11.655 1.00 77.44 397 GLU A CA 1
ATOM 3040 C C . GLU A 1 397 ? 25.604 13.411 -13.136 1.00 77.44 397 GLU A C 1
ATOM 3042 O O . GLU A 1 397 ? 24.515 13.885 -13.481 1.00 77.44 397 GLU A O 1
ATOM 3047 N N . ALA A 1 398 ? 26.547 13.055 -14.017 1.00 75.00 398 ALA A N 1
ATOM 3048 C CA . ALA A 1 398 ? 26.372 13.140 -15.462 1.00 75.00 398 ALA A CA 1
ATOM 3049 C C . ALA A 1 398 ? 25.298 12.147 -15.928 1.00 75.00 398 ALA A C 1
ATOM 3051 O O . ALA A 1 398 ? 24.365 12.533 -16.633 1.00 75.00 398 ALA A O 1
ATOM 3052 N N . GLY A 1 399 ? 25.342 10.899 -15.445 1.00 74.81 399 GLY A N 1
ATOM 3053 C CA . GLY A 1 399 ? 24.300 9.899 -15.706 1.00 74.81 399 GLY A CA 1
ATOM 3054 C C . GLY A 1 399 ? 22.900 10.346 -15.259 1.00 74.81 399 GLY A C 1
ATOM 3055 O O . GLY A 1 399 ? 21.917 10.172 -15.985 1.00 74.81 399 GLY A O 1
ATOM 3056 N N . ALA A 1 400 ? 22.785 10.984 -14.094 1.00 74.38 400 ALA A N 1
ATOM 3057 C CA . ALA A 1 400 ? 21.525 11.513 -13.578 1.00 74.38 400 ALA A CA 1
ATOM 3058 C C . ALA A 1 400 ? 20.977 12.665 -14.438 1.00 74.38 400 ALA A C 1
ATOM 3060 O O . ALA A 1 400 ? 19.772 12.726 -14.704 1.00 74.38 400 ALA A O 1
ATOM 3061 N N . ALA A 1 401 ? 21.845 13.574 -14.896 1.00 72.94 401 ALA A N 1
ATOM 3062 C CA . ALA A 1 401 ? 21.467 14.662 -15.795 1.00 72.94 401 ALA A CA 1
ATOM 3063 C C . ALA A 1 401 ? 20.959 14.134 -17.145 1.00 72.94 401 ALA A C 1
ATOM 3065 O O . ALA A 1 401 ? 19.894 14.557 -17.598 1.00 72.94 401 ALA A O 1
ATOM 3066 N N . LEU A 1 402 ? 21.660 13.150 -17.714 1.00 71.50 402 LEU A N 1
ATOM 3067 C CA . LEU A 1 402 ? 21.275 12.472 -18.951 1.00 71.50 402 LEU A CA 1
ATOM 3068 C C . LEU A 1 402 ? 19.901 11.793 -18.824 1.00 71.50 402 LEU A C 1
ATOM 3070 O O . LEU A 1 402 ? 19.064 11.911 -19.713 1.00 71.50 402 LEU A O 1
ATOM 3074 N N . ASN A 1 403 ? 19.620 11.127 -17.699 1.00 71.31 403 ASN A N 1
ATOM 3075 C CA . ASN A 1 403 ? 18.326 10.478 -17.462 1.00 71.31 403 ASN A CA 1
ATOM 3076 C C . ASN A 1 403 ? 17.143 11.462 -17.401 1.00 71.31 403 ASN A C 1
ATOM 3078 O O . ASN A 1 403 ? 16.070 11.136 -17.902 1.00 71.31 403 ASN A O 1
ATOM 3082 N N . ARG A 1 404 ? 17.310 12.644 -16.789 1.00 71.56 404 ARG A N 1
ATOM 3083 C CA . ARG A 1 404 ? 16.198 13.585 -16.533 1.00 71.56 404 ARG A CA 1
ATOM 3084 C C . ARG A 1 404 ? 15.556 14.160 -17.794 1.00 71.56 404 ARG A C 1
ATOM 3086 O O . ARG A 1 404 ? 14.356 14.411 -17.781 1.00 71.56 404 ARG A O 1
ATOM 3093 N N . ASN A 1 405 ? 16.348 14.362 -18.842 1.00 71.50 405 ASN A N 1
ATOM 3094 C CA . ASN A 1 405 ? 15.911 15.010 -20.081 1.00 71.50 405 ASN A CA 1
ATOM 3095 C C . ASN A 1 405 ? 15.871 14.039 -21.269 1.00 71.50 405 ASN A C 1
ATOM 3097 O O . ASN A 1 405 ? 15.740 14.477 -22.409 1.00 71.50 405 ASN A O 1
ATOM 3101 N N . ALA A 1 406 ? 16.011 12.733 -21.019 1.00 77.31 406 ALA A N 1
ATOM 3102 C CA . ALA A 1 406 ? 16.033 11.749 -22.087 1.00 77.31 406 ALA A CA 1
ATOM 3103 C C . ALA A 1 406 ? 14.663 11.647 -22.769 1.00 77.31 406 ALA A C 1
ATOM 3105 O O . ALA A 1 406 ? 13.647 11.382 -22.118 1.00 77.31 406 ALA A O 1
ATOM 3106 N N . ILE A 1 407 ? 14.656 11.789 -24.092 1.00 83.38 407 ILE A N 1
ATOM 3107 C CA . ILE A 1 407 ? 13.502 11.437 -24.919 1.00 83.38 407 ILE A CA 1
ATOM 3108 C C . ILE A 1 407 ? 13.550 9.928 -25.130 1.00 83.38 407 ILE A C 1
ATOM 3110 O O . ILE A 1 407 ? 14.599 9.386 -25.476 1.00 83.38 407 ILE A O 1
ATOM 3114 N N . ILE A 1 408 ? 12.429 9.246 -24.886 1.00 87.81 408 ILE A N 1
ATOM 3115 C CA . ILE A 1 408 ? 12.333 7.797 -25.071 1.00 87.81 408 ILE A CA 1
ATOM 3116 C C . ILE A 1 408 ? 11.352 7.489 -26.185 1.00 87.81 408 ILE A C 1
ATOM 3118 O O . ILE A 1 408 ? 10.170 7.827 -26.094 1.00 87.81 408 ILE A O 1
ATOM 3122 N N . THR A 1 409 ? 11.843 6.802 -27.207 1.00 90.31 409 THR A N 1
ATOM 3123 C CA . THR A 1 409 ? 11.031 6.198 -28.258 1.00 90.31 409 THR A CA 1
ATOM 3124 C C . THR A 1 409 ? 11.158 4.684 -28.172 1.00 90.31 409 THR A C 1
ATOM 3126 O O . THR A 1 409 ? 12.105 4.136 -27.605 1.00 90.31 409 THR A O 1
ATOM 3129 N N . HIS A 1 410 ? 10.148 3.983 -28.667 1.00 92.69 410 HIS A N 1
ATOM 3130 C CA . HIS A 1 410 ? 10.161 2.532 -28.683 1.00 92.69 410 HIS A CA 1
ATOM 3131 C C . HIS A 1 410 ? 9.410 2.008 -29.896 1.00 92.69 410 HIS A C 1
ATOM 3133 O O . HIS A 1 410 ? 8.440 2.612 -30.358 1.00 92.69 410 HIS A O 1
ATOM 3139 N N . ARG A 1 411 ? 9.849 0.853 -30.385 1.00 92.19 411 ARG A N 1
ATOM 3140 C CA . ARG A 1 411 ? 9.229 0.131 -31.489 1.00 92.19 411 ARG A CA 1
ATOM 3141 C C . ARG A 1 411 ? 9.091 -1.331 -31.096 1.00 92.19 411 ARG A C 1
ATOM 3143 O O . ARG A 1 411 ? 10.062 -1.950 -30.670 1.00 92.19 411 ARG A O 1
ATOM 3150 N N . ARG A 1 412 ? 7.890 -1.881 -31.266 1.00 90.12 412 ARG A N 1
ATOM 3151 C CA . ARG A 1 412 ? 7.626 -3.317 -31.148 1.00 90.12 412 ARG A CA 1
ATOM 3152 C C . ARG A 1 412 ? 7.337 -3.883 -32.533 1.00 90.12 412 ARG A C 1
ATOM 3154 O O . ARG A 1 412 ? 6.580 -3.280 -33.291 1.00 90.12 412 ARG A O 1
ATOM 3161 N N . ALA A 1 413 ? 7.941 -5.018 -32.847 1.00 89.62 413 ALA A N 1
ATOM 3162 C CA . ALA A 1 413 ? 7.611 -5.844 -33.998 1.00 89.62 413 ALA A CA 1
ATOM 3163 C C . ALA A 1 413 ? 7.401 -7.285 -33.525 1.00 89.62 413 ALA A C 1
ATOM 3165 O O . ALA A 1 413 ? 8.041 -7.728 -32.573 1.00 89.62 413 ALA A O 1
ATOM 3166 N N . GLU A 1 414 ? 6.483 -7.991 -34.166 1.00 87.00 414 GLU A N 1
ATOM 3167 C CA . GLU A 1 414 ? 6.109 -9.358 -33.822 1.00 87.00 414 GLU A CA 1
ATOM 3168 C C . GLU A 1 414 ? 5.967 -10.160 -35.108 1.00 87.00 414 GLU A C 1
ATOM 3170 O O . GLU A 1 414 ? 5.347 -9.690 -36.065 1.00 87.00 414 GLU A O 1
ATOM 3175 N N . ASP A 1 415 ? 6.581 -11.336 -35.136 1.00 85.06 415 ASP A N 1
ATOM 3176 C CA . ASP A 1 415 ? 6.456 -12.301 -36.218 1.00 85.06 415 ASP A CA 1
ATOM 3177 C C . ASP A 1 415 ? 6.378 -13.731 -35.658 1.00 85.06 415 ASP A C 1
ATOM 3179 O O . ASP A 1 415 ? 6.437 -13.962 -34.451 1.00 85.06 415 ASP A O 1
ATOM 3183 N N . VAL A 1 416 ? 6.250 -14.717 -36.548 1.00 81.75 416 VAL A N 1
ATOM 3184 C CA . VAL A 1 416 ? 6.208 -16.147 -36.185 1.00 81.75 416 VAL A CA 1
ATOM 3185 C C . VAL A 1 416 ? 7.463 -16.647 -35.460 1.00 81.75 416 VAL A C 1
ATOM 3187 O O . VAL A 1 416 ? 7.427 -17.724 -34.871 1.00 81.75 416 VAL A O 1
ATOM 3190 N N . ARG A 1 417 ? 8.580 -15.916 -35.517 1.00 82.25 417 ARG A N 1
ATOM 3191 C CA . ARG A 1 417 ? 9.856 -16.281 -34.889 1.00 82.25 417 ARG A CA 1
ATOM 3192 C C . ARG A 1 417 ? 10.012 -15.649 -33.506 1.00 82.25 417 ARG A C 1
ATOM 3194 O O . ARG A 1 417 ? 10.847 -16.126 -32.737 1.00 82.25 417 ARG A O 1
ATOM 3201 N N . GLY A 1 418 ? 9.240 -14.608 -33.184 1.00 87.31 418 GLY A N 1
ATOM 3202 C CA . GLY A 1 418 ? 9.209 -14.004 -31.857 1.00 87.31 418 GLY A CA 1
ATOM 3203 C C . GLY A 1 418 ? 8.847 -12.520 -31.835 1.00 87.31 418 GLY A C 1
ATOM 3204 O O . GLY A 1 418 ? 8.240 -11.962 -32.749 1.00 87.31 418 GLY A O 1
ATOM 3205 N N . HIS A 1 419 ? 9.251 -11.860 -30.751 1.00 90.94 419 HIS A N 1
ATOM 3206 C CA . HIS A 1 419 ? 8.996 -10.445 -30.499 1.00 90.94 419 HIS A CA 1
ATOM 3207 C C . HIS A 1 419 ? 10.305 -9.656 -30.466 1.00 90.94 419 HIS A C 1
ATOM 3209 O O . HIS A 1 419 ? 11.232 -10.003 -29.736 1.00 90.94 419 HIS A O 1
ATOM 3215 N N . LEU A 1 420 ? 10.359 -8.543 -31.196 1.00 93.50 420 LEU A N 1
ATOM 3216 C CA . LEU A 1 420 ? 11.424 -7.548 -31.119 1.00 93.50 420 LEU A CA 1
ATOM 3217 C C . LEU A 1 420 ? 10.898 -6.287 -30.430 1.00 93.50 420 LEU A C 1
ATOM 3219 O O . LEU A 1 420 ? 9.945 -5.667 -30.900 1.00 93.50 420 LEU A O 1
ATOM 3223 N N . LEU A 1 421 ? 11.566 -5.869 -29.359 1.00 95.06 421 LEU A N 1
ATOM 3224 C CA . LEU A 1 421 ? 11.379 -4.574 -28.716 1.00 95.06 421 LEU A CA 1
ATOM 3225 C C . LEU A 1 421 ? 12.661 -3.753 -28.835 1.00 95.06 421 LEU A C 1
ATOM 3227 O O . LEU A 1 421 ? 13.702 -4.119 -28.292 1.00 95.06 421 LEU A O 1
ATOM 3231 N N . GLU A 1 422 ? 12.571 -2.622 -29.518 1.00 96.06 422 GLU A N 1
ATOM 3232 C CA . GLU A 1 422 ? 13.607 -1.598 -29.558 1.00 96.06 422 GLU A CA 1
ATOM 3233 C C . GLU A 1 422 ? 13.196 -0.428 -28.660 1.00 96.06 422 GLU A C 1
ATOM 3235 O O . GLU A 1 422 ? 12.071 0.063 -28.746 1.00 96.06 422 GLU A O 1
ATOM 3240 N N . ILE A 1 423 ? 14.104 0.005 -27.788 1.00 94.94 423 ILE A N 1
ATOM 3241 C CA . ILE A 1 423 ? 13.960 1.166 -26.911 1.00 94.94 423 ILE A CA 1
ATOM 3242 C C . ILE A 1 423 ? 15.133 2.089 -27.214 1.00 94.94 423 ILE A C 1
ATOM 3244 O O . ILE A 1 423 ? 16.286 1.712 -27.000 1.00 94.94 423 ILE A O 1
ATOM 3248 N N . GLU A 1 424 ? 14.854 3.294 -27.690 1.00 92.62 424 GLU A N 1
ATOM 3249 C CA . GLU A 1 424 ? 15.860 4.329 -27.902 1.00 92.62 424 GLU A CA 1
ATOM 3250 C C . GLU A 1 424 ? 15.693 5.417 -26.846 1.00 92.62 424 GLU A C 1
ATOM 3252 O O . GLU A 1 424 ? 14.595 5.905 -26.580 1.00 92.62 424 GLU A O 1
ATOM 3257 N N . ARG A 1 425 ? 16.811 5.788 -26.228 1.00 88.81 425 ARG A N 1
ATOM 3258 C CA . ARG A 1 425 ? 16.925 6.909 -25.303 1.00 88.81 425 ARG A CA 1
ATOM 3259 C C . ARG A 1 425 ? 17.872 7.937 -25.903 1.00 88.81 425 ARG A C 1
ATOM 3261 O O . ARG A 1 425 ? 19.067 7.662 -25.996 1.00 88.81 425 ARG A O 1
ATOM 3268 N N . SER A 1 426 ? 17.356 9.102 -26.272 1.00 85.62 426 SER A N 1
ATOM 3269 C CA . SER A 1 426 ? 18.145 10.207 -26.827 1.00 85.62 426 SER A CA 1
ATOM 3270 C C . SER A 1 426 ? 18.486 11.212 -25.726 1.00 85.62 426 SER A C 1
ATOM 3272 O O . SER A 1 426 ? 17.605 11.673 -24.999 1.00 85.62 426 SER A O 1
ATOM 3274 N N . PHE A 1 427 ? 19.769 11.542 -25.589 1.00 81.31 427 PHE A N 1
ATOM 3275 C CA . PHE A 1 427 ? 20.302 12.432 -24.560 1.00 81.31 427 PHE A CA 1
ATOM 3276 C C . PHE A 1 427 ? 20.524 13.852 -25.095 1.00 81.31 427 PHE A C 1
ATOM 3278 O O . PHE A 1 427 ? 21.650 14.330 -25.183 1.00 81.31 427 PHE A O 1
ATOM 3285 N N . GLY A 1 428 ? 19.438 14.509 -25.489 1.00 70.62 428 GLY A N 1
ATOM 3286 C CA . GLY A 1 428 ? 19.458 15.801 -26.174 1.00 70.62 428 GLY A CA 1
ATOM 3287 C C . GLY A 1 428 ? 18.348 15.874 -27.219 1.00 70.62 428 GLY A C 1
ATOM 3288 O O . GLY A 1 428 ? 17.663 14.880 -27.463 1.00 70.62 428 GLY A O 1
ATOM 3289 N N . VAL A 1 429 ? 18.154 17.057 -27.803 1.00 66.12 429 VAL A N 1
ATOM 3290 C CA . VAL A 1 429 ? 17.143 17.304 -28.850 1.00 66.12 429 VAL A CA 1
ATOM 3291 C C . VAL A 1 429 ? 17.742 17.405 -30.255 1.00 66.12 429 VAL A C 1
ATOM 3293 O O . VAL A 1 429 ? 17.002 17.322 -31.231 1.00 66.12 429 VAL A O 1
ATOM 3296 N N . ASP A 1 430 ? 19.063 17.549 -30.356 1.00 71.38 430 ASP A N 1
ATOM 3297 C CA . ASP A 1 430 ? 19.768 17.720 -31.625 1.00 71.38 430 ASP A CA 1
ATOM 3298 C C . ASP A 1 430 ? 20.020 16.376 -32.324 1.00 71.38 430 ASP A C 1
ATOM 3300 O O . ASP A 1 430 ? 20.053 15.318 -31.691 1.00 71.38 430 ASP A O 1
ATOM 3304 N N . ALA A 1 431 ? 20.224 16.410 -33.644 1.00 63.53 431 ALA A N 1
ATOM 3305 C CA . ALA A 1 431 ? 20.463 15.210 -34.452 1.00 63.53 431 ALA A CA 1
ATOM 3306 C C . ALA A 1 431 ? 21.708 14.417 -34.003 1.00 63.53 431 ALA A C 1
ATOM 3308 O O . ALA A 1 431 ? 21.705 13.188 -34.083 1.00 63.53 431 ALA A O 1
ATOM 3309 N N . ASP A 1 432 ? 22.712 15.113 -33.461 1.00 72.31 432 ASP A N 1
ATOM 3310 C CA . ASP A 1 432 ? 23.966 14.546 -32.950 1.00 72.31 432 ASP A CA 1
ATOM 3311 C C . ASP A 1 432 ? 23.890 14.132 -31.469 1.00 72.31 432 ASP A C 1
ATOM 3313 O O . ASP A 1 432 ? 24.904 13.795 -30.854 1.00 72.31 432 ASP A O 1
ATOM 3317 N N . ALA A 1 433 ? 22.698 14.162 -30.861 1.00 77.69 433 ALA A N 1
ATOM 3318 C CA . ALA A 1 433 ? 22.528 13.733 -29.481 1.00 77.69 433 ALA A CA 1
ATOM 3319 C C . ALA A 1 433 ? 22.965 12.272 -29.309 1.00 77.69 433 ALA A C 1
ATOM 3321 O O . ALA A 1 433 ? 22.571 11.386 -30.070 1.00 77.69 433 ALA A O 1
ATOM 3322 N N . THR A 1 434 ? 23.727 12.000 -28.249 1.00 83.75 434 THR A N 1
ATOM 3323 C CA . THR A 1 434 ? 24.096 10.633 -27.878 1.00 83.75 434 THR A CA 1
ATOM 3324 C C . THR A 1 434 ? 22.837 9.799 -27.650 1.00 83.75 434 THR A C 1
ATOM 3326 O O . THR A 1 434 ? 21.897 10.234 -26.979 1.00 83.75 434 THR A O 1
ATOM 3329 N N . LYS A 1 435 ? 22.824 8.573 -28.178 1.00 88.19 435 LYS A N 1
ATOM 3330 C CA . LYS A 1 435 ? 21.690 7.649 -28.072 1.00 88.19 435 LYS A CA 1
ATOM 3331 C C . LYS A 1 435 ? 22.103 6.362 -27.377 1.00 88.19 435 LYS A C 1
ATOM 3333 O O . LYS A 1 435 ? 23.120 5.763 -27.710 1.00 88.19 435 LYS A O 1
ATOM 3338 N N . HIS A 1 436 ? 21.273 5.899 -26.452 1.00 89.44 436 HIS A N 1
ATOM 3339 C CA . HIS A 1 436 ? 21.301 4.522 -25.971 1.00 89.44 436 HIS A CA 1
ATOM 3340 C C . HIS A 1 436 ? 20.164 3.758 -26.646 1.00 89.44 436 HIS A C 1
ATOM 3342 O O . HIS A 1 436 ? 18.994 4.000 -26.354 1.00 89.44 436 HIS A O 1
ATOM 3348 N N . VAL A 1 437 ? 20.520 2.839 -27.543 1.00 93.44 437 VAL A N 1
ATOM 3349 C CA . VAL A 1 437 ? 19.569 1.949 -28.216 1.00 93.44 437 VAL A CA 1
ATOM 3350 C C . VAL A 1 437 ? 19.677 0.562 -27.604 1.00 93.44 437 VAL A C 1
ATOM 3352 O O . VAL A 1 437 ? 20.753 -0.033 -27.563 1.00 93.44 437 VAL A O 1
ATOM 3355 N N . ARG A 1 438 ? 18.547 0.032 -27.149 1.00 94.81 438 ARG A N 1
ATOM 3356 C CA . ARG A 1 438 ? 18.420 -1.316 -26.609 1.00 94.81 438 ARG A CA 1
ATOM 3357 C C . ARG A 1 438 ? 17.454 -2.120 -27.459 1.00 94.81 438 ARG A C 1
ATOM 3359 O O . ARG A 1 438 ? 16.302 -1.732 -27.604 1.00 94.81 438 ARG A O 1
ATOM 3366 N N . ARG A 1 439 ? 17.913 -3.264 -27.962 1.00 95.69 439 ARG A N 1
ATOM 3367 C CA . ARG A 1 439 ? 17.105 -4.221 -28.726 1.00 95.69 439 ARG A CA 1
ATOM 3368 C C . ARG A 1 439 ? 16.984 -5.515 -27.937 1.00 95.69 439 ARG A C 1
ATOM 3370 O O . ARG A 1 439 ? 17.993 -6.107 -27.572 1.00 95.69 439 ARG A O 1
ATOM 3377 N N . LEU A 1 440 ? 15.755 -5.924 -27.665 1.00 94.94 440 LEU A N 1
ATOM 3378 C CA . LEU A 1 440 ? 15.413 -7.150 -26.959 1.00 94.94 440 LEU A CA 1
ATOM 3379 C C . LEU A 1 440 ? 14.626 -8.024 -27.929 1.00 94.94 440 LEU A C 1
ATOM 3381 O O . LEU A 1 440 ? 13.537 -7.641 -28.350 1.00 94.94 440 LEU A O 1
ATOM 3385 N N . TYR A 1 441 ? 15.195 -9.166 -28.301 1.00 94.06 441 TYR A N 1
ATOM 3386 C CA . TYR A 1 441 ? 14.534 -10.156 -29.141 1.00 94.06 441 TYR A CA 1
ATOM 3387 C C . TYR A 1 441 ? 14.197 -11.380 -28.292 1.00 94.06 441 TYR A C 1
ATOM 3389 O O . TYR A 1 441 ? 15.087 -11.963 -27.672 1.00 94.06 441 TYR A O 1
ATOM 3397 N N . LEU A 1 442 ? 12.915 -11.735 -28.235 1.00 92.94 442 LEU A N 1
ATOM 3398 C CA . LEU A 1 442 ? 12.403 -12.868 -27.477 1.00 92.94 442 LEU A CA 1
ATOM 3399 C C . LEU A 1 442 ? 11.752 -13.863 -28.443 1.00 92.94 442 LEU A C 1
ATOM 3401 O O . LEU A 1 442 ? 10.686 -13.579 -28.985 1.00 92.94 442 LEU A O 1
ATOM 3405 N N . ALA A 1 443 ? 12.405 -15.005 -28.652 1.00 89.62 443 ALA A N 1
ATOM 3406 C CA . ALA A 1 443 ? 11.933 -16.104 -29.495 1.00 89.62 443 ALA A CA 1
ATOM 3407 C C . ALA A 1 443 ? 11.438 -17.292 -28.657 1.00 89.62 443 ALA A C 1
ATOM 3409 O O . ALA A 1 443 ? 11.809 -17.417 -27.485 1.00 89.62 443 ALA A O 1
ATOM 3410 N N . ALA A 1 444 ? 10.587 -18.118 -29.272 1.00 77.88 444 ALA A N 1
ATOM 3411 C CA . ALA A 1 444 ? 9.990 -19.315 -28.676 1.00 77.88 444 ALA A CA 1
ATOM 3412 C C . ALA A 1 444 ? 10.975 -20.483 -28.539 1.00 77.88 444 ALA A C 1
ATOM 3414 O O . ALA A 1 444 ? 11.839 -20.639 -29.434 1.00 77.88 444 ALA A O 1
#

Secondary structure (DSSP, 8-state):
---------HHHHHHHHHHHHHHHHHSSHHHHHHT--PPPSS-S------SPP-HHHHHHHHHTEEEETTEEEE-TT-TTHHHHHTTTSSHHHHHHHTTTHHHHHHTTTHHHHHHHHHHHHHHHHHHSS--TTTT-HHHHHHHHHHHHHHTHHHHTTS-HHHHHHHHHHHHHHHHHHHHHGGG-SSHHHHHHHHHHHHHHHHHSTT-HHHHHHHHHHHHHHHHHHB-TTS-BTT--HHHHHHHHHHHHHHHHHHHHTTPPPPHHHHHHHHHHHHHHHTTB-TTSSB---TT-----HHHHHHHHHTS-TT----SEETTTTEEEEEETTEEEEEE-PPP---TT-TT----TT-EEEEETTEEEE------TTSSTTHHHHTTSGGGTTS---SSHHHHHHHHHT-EEEEEEEEETTEEEEEEEEEESSSTT-EEEEEEEEEE-

pLDDT: mean 87.07, std 15.85, range [27.41, 98.81]

Sequence (444 aa):
MASSSRRKPDNEIASGIARRFQRAWGESPFYQSQLKGPAPDRLALKPVDPYGADKTLGEAVIAGRLSIGAQSVDCEGEIERLWTLAGREGPLYDFLHRFVWLRHLAALGQRGREPALRLAESWLAEHEKWSPESWEPYTTGERLIHLCCHGQVVIARGDALWRSRILTSMARQTRHLARAGHRAGAAHERLMTAMALTVAALALPGCENEAEKGVELLRRELRLQIRPDGGHISRNPSRQLEIVVRLQMVLKALEARRLPTPGFLRHMIGRAAAHVQLFRCGDGRLAVFNGGYEDDGAALSSALTAVDEAVEPTGFARHSGFQRLEAARSVLIADIGAARGGATATGGFQSSASFHFSSARARLVVNCGSGAQLPGEWSAALRQAAAHSTLSVEPREAGAALNRNAIITHRRAEDVRGHLLEIERSFGVDADATKHVRRLYLAA

Foldseek 3Di:
DDDDDPDDDVVVVVVVVVVVVCQVVCPPVVVQVLLDDDFFQFFLAAFADLADADLVQLVCLQQQWDQFQPDTDRPNRPSLCLCVSQPQDDRSNLCLLLVVSLSNLLVVPPSSLVSSQSSLVSCCVPPLTDGCRSLQLLSLLSNLNSCRHRVCSNLVPDDSVSNRSVRSSLSSSLSVLLVCLCVHDDLLSSLSSLLSSLLSLLRGPPSVVSNVSSVVSNVVSCVVAADPQLDGPLLFLQSLLVNLSSLVSNVVSCVSVVHDDDPVSLVNNQSSLLVSVLQQALLQFGAAPWQYDRGDSSSNVVSNVPHDPPSHNPQDPPVSQWGWFDADQKIKIFRQDAFADDPPPPQTALAHRFMWMDGRSRTDAGAPHQCSSPDDCSNVVSSFNVRTRFDHDPPRVVRVLQRNPWDWDWDWDADPFGIKIWIKTFRDDDPPTDIDIDIDTDGD

Radius of gyration: 23.77 Å; chains: 1; bounding box: 61×65×65 Å